Protein AF-A0AAW0B3H6-F1 (afdb_monomer_lite)

Radius of gyration: 50.28 Å; chains: 1; bounding box: 101×46×167 Å

Organism: NCBI:txid2862362

Structure (mmCIF, N/CA/C/O backbone):
data_AF-A0AAW0B3H6-F1
#
_entry.id   AF-A0AAW0B3H6-F1
#
loop_
_atom_site.group_PDB
_atom_site.id
_atom_site.type_symbol
_atom_site.label_atom_id
_atom_site.label_alt_id
_atom_site.label_comp_id
_atom_site.label_asym_id
_atom_site.label_entity_id
_atom_site.label_seq_id
_atom_site.pdbx_PDB_ins_code
_atom_site.Cartn_x
_atom_site.Cartn_y
_atom_site.Cartn_z
_atom_site.occupancy
_atom_site.B_iso_or_equiv
_atom_site.auth_seq_id
_atom_site.auth_comp_id
_atom_site.auth_asym_id
_atom_site.auth_atom_id
_atom_site.pdbx_PDB_model_num
ATOM 1 N N . MET A 1 1 ? -8.681 -7.042 46.559 1.00 36.81 1 MET A N 1
ATOM 2 C CA . MET A 1 1 ? -8.226 -6.632 45.213 1.00 36.81 1 MET A CA 1
ATOM 3 C C . MET A 1 1 ? -7.115 -7.574 44.759 1.00 36.81 1 MET A C 1
ATOM 5 O O . MET A 1 1 ? -5.975 -7.398 45.157 1.00 36.81 1 MET A O 1
ATOM 9 N N . ARG A 1 2 ? -7.450 -8.627 44.003 1.00 31.72 2 ARG A N 1
ATOM 10 C CA . ARG A 1 2 ? -6.480 -9.498 43.320 1.00 31.72 2 ARG A CA 1
ATOM 11 C C . ARG A 1 2 ? -6.499 -9.091 41.849 1.00 31.72 2 ARG A C 1
ATOM 13 O O . ARG A 1 2 ? -7.525 -9.264 41.198 1.00 31.72 2 ARG A O 1
ATOM 20 N N . ARG A 1 3 ? -5.408 -8.496 41.358 1.00 32.75 3 ARG A N 1
ATOM 21 C CA . ARG A 1 3 ? -5.220 -8.204 39.931 1.00 32.75 3 ARG A CA 1
ATOM 22 C C . ARG A 1 3 ? -5.191 -9.537 39.182 1.00 32.75 3 ARG A C 1
ATOM 24 O O . ARG A 1 3 ? -4.258 -10.316 39.344 1.00 32.75 3 ARG A O 1
ATOM 31 N N . SER A 1 4 ? -6.238 -9.809 38.409 1.00 34.94 4 SER A N 1
ATOM 32 C CA . SER A 1 4 ? -6.235 -10.874 37.410 1.00 34.94 4 SER A CA 1
ATOM 33 C C . SER A 1 4 ? -5.326 -10.413 36.273 1.00 34.94 4 SER A C 1
ATOM 35 O O . SER A 1 4 ? -5.720 -9.604 35.437 1.00 34.94 4 SER A O 1
ATOM 37 N N . GLY A 1 5 ? -4.070 -10.859 36.305 1.00 32.25 5 GLY A N 1
ATOM 38 C CA . GLY A 1 5 ? -3.163 -10.755 35.171 1.00 32.25 5 GLY A CA 1
ATOM 39 C C . GLY A 1 5 ? -3.686 -11.659 34.066 1.00 32.25 5 GLY A C 1
ATOM 40 O O . GLY A 1 5 ? -3.483 -12.872 34.100 1.00 32.25 5 GLY A O 1
ATOM 41 N N . ARG A 1 6 ? -4.416 -11.076 33.116 1.00 37.94 6 ARG A N 1
ATOM 42 C CA . ARG A 1 6 ? -4.846 -11.763 31.902 1.00 37.94 6 ARG A CA 1
ATOM 43 C C . ARG A 1 6 ? -3.604 -11.940 31.034 1.00 37.94 6 ARG A C 1
ATOM 45 O O . ARG A 1 6 ? -3.147 -11.004 30.389 1.00 37.94 6 ARG A O 1
ATOM 52 N N . VAL A 1 7 ? -3.027 -13.138 31.084 1.00 32.06 7 VAL A N 1
ATOM 53 C CA . VAL A 1 7 ? -1.962 -13.574 30.179 1.00 32.06 7 VAL A CA 1
ATOM 54 C C . VAL A 1 7 ? -2.561 -13.615 28.776 1.00 32.06 7 VAL A C 1
ATOM 56 O O . VAL A 1 7 ? -3.241 -14.571 28.404 1.00 32.06 7 VAL A O 1
ATOM 59 N N . VAL A 1 8 ? -2.350 -12.549 28.008 1.00 36.31 8 VAL A N 1
ATOM 60 C CA . VAL A 1 8 ? -2.500 -12.589 26.556 1.00 36.31 8 VAL A CA 1
ATOM 61 C C . VAL A 1 8 ? -1.395 -13.519 26.073 1.00 36.31 8 VAL A C 1
ATOM 63 O O . VAL A 1 8 ? -0.223 -13.153 26.065 1.00 36.31 8 VAL A O 1
ATOM 66 N N . ARG A 1 9 ? -1.752 -14.770 25.759 1.00 34.31 9 ARG A N 1
ATOM 67 C CA . ARG A 1 9 ? -0.880 -15.658 24.990 1.00 34.31 9 ARG A CA 1
ATOM 68 C C . ARG A 1 9 ? -0.669 -14.973 23.645 1.00 34.31 9 ARG A C 1
ATOM 70 O O . ARG A 1 9 ? -1.548 -15.040 22.790 1.00 34.31 9 ARG A O 1
ATOM 77 N N . SER A 1 10 ? 0.464 -14.294 23.483 1.00 36.00 10 SER A N 1
ATOM 78 C CA . SER A 1 10 ? 0.970 -13.965 22.162 1.00 36.00 10 SER A CA 1
ATOM 79 C C . SER A 1 10 ? 1.104 -15.293 21.427 1.00 36.00 10 SER A C 1
ATOM 81 O O . SER A 1 10 ? 1.875 -16.175 21.810 1.00 36.00 10 SER A O 1
ATOM 83 N N . LEU A 1 11 ? 0.258 -15.495 20.419 1.00 39.12 11 LEU A N 1
ATOM 84 C CA . LEU A 1 11 ? 0.523 -16.504 19.413 1.00 39.12 11 LEU A CA 1
ATOM 85 C C . LEU A 1 11 ? 1.876 -16.111 18.835 1.00 39.12 11 LEU A C 1
ATOM 87 O O . LEU A 1 11 ? 1.989 -15.071 18.192 1.00 39.12 11 LEU A O 1
ATOM 91 N N . ALA A 1 12 ? 2.909 -16.887 19.164 1.00 35.56 12 ALA A N 1
ATOM 92 C CA . ALA A 1 12 ? 4.205 -16.786 18.528 1.00 35.56 12 ALA A CA 1
ATOM 93 C C . ALA A 1 12 ? 3.962 -17.040 17.040 1.00 35.56 12 ALA A C 1
ATOM 95 O O . ALA A 1 12 ? 3.873 -18.182 16.589 1.00 35.56 12 ALA A O 1
ATOM 96 N N . VAL A 1 13 ? 3.745 -15.955 16.298 1.00 43.16 13 VAL A N 1
ATOM 97 C CA . VAL A 1 13 ? 3.779 -15.959 14.848 1.00 43.16 13 VAL A CA 1
ATOM 98 C C . VAL A 1 13 ? 5.153 -16.508 14.526 1.00 43.16 13 VAL A C 1
ATOM 100 O O . VAL A 1 13 ? 6.166 -15.925 14.905 1.00 43.16 13 VAL A O 1
ATOM 103 N N . ASN A 1 14 ? 5.165 -17.696 13.928 1.00 34.62 14 ASN A N 1
ATOM 104 C CA . ASN A 1 14 ? 6.360 -18.356 13.439 1.00 34.62 14 ASN A CA 1
ATOM 105 C C . ASN A 1 14 ? 6.902 -17.461 12.317 1.00 34.62 14 ASN A C 1
ATOM 107 O O . ASN A 1 14 ? 6.580 -17.642 11.141 1.00 34.62 14 ASN A O 1
ATOM 111 N N . THR A 1 15 ? 7.635 -16.415 12.695 1.00 41.50 15 THR A N 1
ATOM 112 C CA . THR A 1 15 ? 8.354 -15.547 11.780 1.00 41.50 15 THR A CA 1
ATOM 113 C C . THR A 1 15 ? 9.376 -16.451 11.120 1.00 41.50 15 THR A C 1
ATOM 115 O O . THR A 1 15 ? 10.374 -16.858 11.716 1.00 41.50 15 THR A O 1
ATOM 118 N N . ARG A 1 16 ? 9.069 -16.881 9.890 1.00 38.47 16 ARG A N 1
ATOM 119 C CA . ARG A 1 16 ? 10.053 -17.524 9.024 1.00 38.47 16 ARG A CA 1
ATOM 120 C C . ARG A 1 16 ? 11.276 -16.623 9.066 1.00 38.47 16 ARG A C 1
ATOM 122 O O . ARG A 1 16 ? 11.181 -15.467 8.665 1.00 38.47 16 ARG A O 1
ATOM 129 N N . SER A 1 17 ? 12.368 -17.152 9.618 1.00 37.19 17 SER A N 1
ATOM 130 C CA . SER A 1 17 ? 13.649 -16.462 9.704 1.00 37.19 17 SER A CA 1
ATOM 131 C C . SER A 1 17 ? 13.896 -15.751 8.372 1.00 37.19 17 SER A C 1
ATOM 133 O O . SER A 1 17 ? 13.775 -16.416 7.332 1.00 37.19 17 SER A O 1
ATOM 135 N N . PRO A 1 18 ? 14.159 -14.428 8.376 1.00 43.84 18 PRO A N 1
ATOM 136 C CA . PRO A 1 18 ? 14.470 -13.713 7.150 1.00 43.84 18 PRO A CA 1
ATOM 137 C C . PRO A 1 18 ? 15.583 -14.498 6.470 1.00 43.84 18 PRO A C 1
ATOM 139 O O . PRO A 1 18 ? 16.585 -14.823 7.116 1.00 43.84 18 PRO A O 1
ATOM 142 N N . ARG A 1 19 ? 15.355 -14.907 5.212 1.00 50.31 19 ARG A N 1
ATOM 143 C CA . ARG A 1 19 ? 16.351 -15.639 4.421 1.00 50.31 19 ARG A CA 1
ATOM 144 C C . ARG A 1 19 ? 17.661 -14.887 4.599 1.00 50.31 19 ARG A C 1
ATOM 146 O O . ARG A 1 19 ? 17.744 -13.740 4.178 1.00 50.31 19 ARG A O 1
ATOM 153 N N . ARG A 1 20 ? 18.637 -15.498 5.286 1.00 42.44 20 ARG A N 1
ATOM 154 C CA . ARG A 1 20 ? 19.961 -14.904 5.484 1.00 42.44 20 ARG A CA 1
ATOM 155 C C . ARG A 1 20 ? 20.485 -14.552 4.101 1.00 42.44 20 ARG A C 1
ATOM 157 O O . ARG A 1 20 ? 20.841 -15.447 3.337 1.00 42.44 20 ARG A O 1
ATOM 164 N N . PHE A 1 21 ? 20.457 -13.264 3.776 1.00 51.19 21 PHE A N 1
ATOM 165 C CA . PHE A 1 21 ? 20.995 -12.760 2.532 1.00 51.19 21 PHE A CA 1
ATOM 166 C C . PHE A 1 21 ? 22.486 -13.081 2.552 1.00 51.19 21 PHE A C 1
ATOM 168 O O . PHE A 1 21 ? 23.209 -12.701 3.475 1.00 51.19 21 PHE A O 1
ATOM 175 N N . SER A 1 22 ? 22.918 -13.891 1.588 1.00 52.75 22 SER A N 1
ATOM 176 C CA . SER A 1 22 ? 24.325 -14.207 1.391 1.00 52.75 22 SER A CA 1
ATOM 177 C C . SER A 1 22 ? 25.089 -12.894 1.280 1.00 52.75 22 SER A C 1
ATOM 179 O O . SER A 1 22 ? 24.729 -12.053 0.454 1.00 52.75 22 SER A O 1
ATOM 181 N N . ALA A 1 23 ? 26.104 -12.717 2.129 1.00 54.03 23 ALA A N 1
ATOM 182 C CA . ALA A 1 23 ? 26.984 -11.559 2.094 1.00 54.03 23 ALA A CA 1
ATOM 183 C C . ALA A 1 23 ? 27.427 -11.266 0.651 1.00 54.03 23 ALA A C 1
ATOM 185 O O . ALA A 1 23 ? 27.694 -12.203 -0.106 1.00 54.03 23 ALA A O 1
ATOM 186 N N . LEU A 1 24 ? 27.480 -9.976 0.297 1.00 53.44 24 LEU A N 1
ATOM 187 C CA . LEU A 1 24 ? 27.942 -9.484 -1.003 1.00 53.44 24 LEU A CA 1
ATOM 188 C C . LEU A 1 24 ? 29.165 -10.295 -1.473 1.00 53.44 24 LEU A C 1
ATOM 190 O O . LEU A 1 24 ? 30.145 -10.383 -0.720 1.00 53.44 24 LEU A O 1
ATOM 194 N N . PRO A 1 25 ? 29.130 -10.908 -2.671 1.00 53.19 25 PRO A N 1
ATOM 195 C CA . PRO A 1 25 ? 30.280 -11.630 -3.185 1.00 53.19 25 PRO A CA 1
ATOM 196 C C . PRO A 1 25 ? 31.469 -10.668 -3.257 1.00 53.19 25 PRO A C 1
ATOM 198 O O . PRO A 1 25 ? 31.403 -9.612 -3.885 1.00 53.19 25 PRO A O 1
ATOM 201 N N . LYS A 1 26 ? 32.557 -11.009 -2.558 1.00 50.78 26 LYS A N 1
ATOM 202 C CA . LYS A 1 26 ? 33.819 -10.270 -2.640 1.00 50.78 26 LYS A CA 1
ATOM 203 C C . LYS A 1 26 ? 34.394 -10.495 -4.042 1.00 50.78 26 LYS A C 1
ATOM 205 O O . LYS A 1 26 ? 34.956 -11.558 -4.290 1.00 50.78 26 LYS A O 1
ATOM 210 N N . LEU A 1 27 ? 34.235 -9.520 -4.941 1.00 45.56 27 LEU A N 1
ATOM 211 C CA . LEU A 1 27 ? 34.819 -9.561 -6.286 1.00 45.56 27 LEU A CA 1
ATOM 212 C C . LEU A 1 27 ? 36.355 -9.660 -6.197 1.00 45.56 27 LEU A C 1
ATOM 214 O O . LEU A 1 27 ? 37.002 -8.824 -5.562 1.00 45.56 27 LEU A O 1
ATOM 218 N N . LYS A 1 28 ? 36.944 -10.667 -6.849 1.00 48.38 28 LYS A N 1
ATOM 219 C CA . LYS A 1 28 ? 38.391 -10.784 -7.104 1.00 48.38 28 LYS A CA 1
ATOM 220 C C . LYS A 1 28 ? 38.556 -11.069 -8.610 1.00 48.38 28 LYS A C 1
ATOM 222 O O . LYS A 1 28 ? 38.213 -12.180 -9.004 1.00 48.38 28 LYS A O 1
ATOM 227 N N . PRO A 1 29 ? 39.025 -10.123 -9.451 1.00 48.12 29 PRO A N 1
ATOM 228 C CA . PRO A 1 29 ? 38.819 -10.250 -10.896 1.00 48.12 29 PRO A CA 1
ATOM 229 C C . PRO A 1 29 ? 40.067 -10.629 -11.713 1.00 48.12 29 PRO A C 1
ATOM 231 O O . PRO A 1 29 ? 41.204 -10.318 -11.352 1.00 48.12 29 PRO A O 1
ATOM 234 N N . ALA A 1 30 ? 39.789 -11.225 -12.878 1.00 43.09 30 ALA A N 1
ATOM 235 C CA . ALA A 1 30 ? 40.532 -11.071 -14.131 1.00 43.09 30 ALA A CA 1
ATOM 236 C C . ALA A 1 30 ? 39.708 -10.147 -15.072 1.00 43.09 30 ALA A C 1
ATOM 238 O O . ALA A 1 30 ? 38.478 -10.166 -14.999 1.00 43.09 30 ALA A O 1
ATOM 239 N N . PRO A 1 31 ? 40.327 -9.351 -15.966 1.00 59.72 31 PRO A N 1
ATOM 240 C CA . PRO A 1 31 ? 39.701 -8.156 -16.561 1.00 59.72 31 PRO A CA 1
ATOM 241 C C . PRO A 1 31 ? 38.525 -8.402 -17.529 1.00 59.72 31 PRO A C 1
ATOM 243 O O . PRO A 1 31 ? 37.684 -7.523 -17.688 1.00 59.72 31 PRO A O 1
ATOM 246 N N . ALA A 1 32 ? 38.416 -9.577 -18.161 1.00 63.66 32 ALA A N 1
ATOM 247 C CA . ALA A 1 32 ? 37.300 -9.893 -19.066 1.00 63.66 32 ALA A CA 1
ATOM 248 C C . ALA A 1 32 ? 36.016 -10.335 -18.331 1.00 63.66 32 ALA A C 1
ATOM 250 O O . ALA A 1 32 ? 34.929 -10.294 -18.904 1.00 63.66 32 ALA A O 1
ATOM 251 N N . ASN A 1 33 ? 36.117 -10.709 -17.051 1.00 81.69 33 ASN A N 1
ATOM 252 C CA . ASN A 1 33 ? 34.987 -11.244 -16.289 1.00 81.69 33 ASN A CA 1
ATOM 253 C C . ASN A 1 33 ? 34.171 -10.162 -15.566 1.00 81.69 33 ASN A C 1
ATOM 255 O O . ASN A 1 33 ? 33.050 -10.437 -15.155 1.00 81.69 33 ASN A O 1
ATOM 259 N N . GLU A 1 34 ? 34.665 -8.921 -15.453 1.00 91.69 34 GLU A N 1
ATOM 260 C CA . GLU A 1 34 ? 34.003 -7.895 -14.629 1.00 91.69 34 GLU A CA 1
ATOM 261 C C . GLU A 1 34 ? 32.610 -7.493 -15.169 1.00 91.69 34 GLU A C 1
ATOM 263 O O . GLU A 1 34 ? 31.682 -7.282 -14.391 1.00 91.69 34 GLU A O 1
ATOM 268 N N . THR A 1 35 ? 32.420 -7.424 -16.498 1.00 93.56 35 THR A N 1
ATOM 269 C CA . THR A 1 35 ? 31.100 -7.111 -17.096 1.00 93.56 35 THR A CA 1
ATOM 270 C C . THR A 1 35 ? 30.109 -8.267 -16.938 1.00 93.56 35 THR A C 1
ATOM 272 O O . THR A 1 35 ? 28.936 -8.023 -16.672 1.00 93.56 35 THR A O 1
ATOM 275 N N . LEU A 1 36 ? 30.576 -9.515 -17.063 1.00 94.31 36 LEU A N 1
ATOM 276 C CA . LEU A 1 36 ? 29.750 -10.708 -16.850 1.00 94.31 36 LEU A CA 1
ATOM 277 C C . LEU A 1 36 ? 29.338 -10.848 -15.378 1.00 94.31 36 LEU A C 1
ATOM 279 O O . LEU A 1 36 ? 28.171 -11.093 -15.096 1.00 94.31 36 LEU A O 1
ATOM 283 N N . GLU A 1 37 ? 30.258 -10.610 -14.440 1.00 94.44 37 GLU A N 1
ATOM 284 C CA . GLU A 1 37 ? 29.955 -10.605 -13.003 1.00 94.44 37 GLU A CA 1
ATOM 285 C C . GLU A 1 37 ? 28.920 -9.527 -12.645 1.00 94.44 37 GLU A C 1
ATOM 287 O O . GLU A 1 37 ? 27.987 -9.788 -11.882 1.00 94.44 37 GLU A O 1
ATOM 292 N N . LEU A 1 38 ? 29.042 -8.326 -13.226 1.00 96.12 38 LEU A N 1
ATOM 293 C CA . LEU A 1 38 ? 28.061 -7.254 -13.042 1.00 96.12 38 LEU A CA 1
ATOM 294 C C . LEU A 1 38 ? 26.694 -7.615 -13.646 1.00 96.12 38 LEU A C 1
ATOM 296 O O . LEU A 1 38 ? 25.660 -7.338 -13.032 1.00 96.12 38 LEU A O 1
ATOM 300 N N . LEU A 1 39 ? 26.680 -8.238 -14.827 1.00 96.31 39 LEU A N 1
ATOM 301 C CA . LEU A 1 39 ? 25.461 -8.712 -15.481 1.00 96.31 39 LEU A CA 1
ATOM 302 C C . LEU A 1 39 ? 24.734 -9.748 -14.621 1.00 96.31 39 LEU A C 1
ATOM 304 O O . LEU A 1 39 ? 23.549 -9.575 -14.342 1.00 96.31 39 LEU A O 1
ATOM 308 N N . ASP A 1 40 ? 25.445 -10.770 -14.146 1.00 95.88 40 ASP A N 1
ATOM 309 C CA . ASP A 1 40 ? 24.888 -11.820 -13.288 1.00 95.88 40 ASP A CA 1
ATOM 310 C C . ASP A 1 40 ? 24.362 -11.226 -11.964 1.00 95.88 40 ASP A C 1
ATOM 312 O O . ASP A 1 40 ? 23.267 -11.565 -11.502 1.00 95.88 40 ASP A O 1
ATOM 316 N N . ALA A 1 41 ? 25.089 -10.270 -11.372 1.00 96.50 41 ALA A N 1
ATOM 317 C CA . ALA A 1 41 ? 24.655 -9.577 -10.158 1.00 96.50 41 ALA A CA 1
ATOM 318 C C . ALA A 1 41 ? 23.388 -8.727 -10.366 1.00 96.50 41 ALA A C 1
ATOM 320 O O . ALA A 1 41 ? 22.551 -8.651 -9.456 1.00 96.50 41 ALA A O 1
ATOM 321 N N . THR A 1 42 ? 23.249 -8.120 -11.550 1.00 97.25 42 THR A N 1
ATOM 322 C CA . THR A 1 42 ? 22.089 -7.313 -11.965 1.00 97.25 42 THR A CA 1
ATOM 323 C C . THR A 1 42 ? 20.889 -8.209 -12.260 1.00 97.25 42 THR A C 1
ATOM 325 O O . THR A 1 42 ? 19.807 -7.973 -11.724 1.00 97.25 42 THR A O 1
ATOM 328 N N . ALA A 1 43 ? 21.084 -9.301 -13.002 1.00 96.75 43 ALA A N 1
ATOM 329 C CA . ALA A 1 43 ? 20.061 -10.313 -13.262 1.00 96.75 43 ALA A CA 1
ATOM 330 C C . ALA A 1 43 ? 19.519 -10.931 -11.960 1.00 96.75 43 ALA A C 1
ATOM 332 O O . ALA A 1 43 ? 18.329 -11.203 -11.845 1.00 96.75 43 ALA A O 1
ATOM 333 N N . ALA A 1 44 ? 20.358 -11.078 -10.929 1.00 96.69 44 ALA A N 1
ATOM 334 C CA . ALA A 1 44 ? 19.920 -11.527 -9.606 1.00 96.69 44 ALA A CA 1
ATOM 335 C C . ALA A 1 44 ? 19.152 -10.461 -8.789 1.00 96.69 44 ALA A C 1
ATOM 337 O O . ALA A 1 44 ? 18.466 -10.816 -7.824 1.00 96.69 44 ALA A O 1
ATOM 338 N N . LEU A 1 45 ? 19.294 -9.169 -9.112 1.00 97.19 45 LEU A N 1
ATOM 339 C CA . LEU A 1 45 ? 18.588 -8.058 -8.454 1.00 97.19 45 LEU A CA 1
ATOM 340 C C . LEU A 1 45 ? 17.210 -7.803 -9.084 1.00 97.19 45 LEU A C 1
ATOM 342 O O . LEU A 1 45 ? 16.245 -7.572 -8.355 1.00 97.19 45 LEU A O 1
ATOM 346 N N . VAL A 1 46 ? 17.118 -7.875 -10.414 1.00 97.19 46 VAL A N 1
ATOM 347 C CA . VAL A 1 46 ? 15.923 -7.523 -11.203 1.00 97.19 46 VAL A CA 1
ATOM 348 C C . VAL A 1 46 ? 14.629 -8.186 -10.691 1.00 97.19 46 VAL A C 1
ATOM 350 O O . VAL A 1 46 ? 13.674 -7.455 -10.424 1.00 97.19 46 VAL A O 1
ATOM 353 N N . PRO A 1 47 ? 14.574 -9.507 -10.416 1.00 97.19 47 PRO A N 1
ATOM 354 C CA . PRO A 1 47 ? 13.369 -10.148 -9.882 1.00 97.19 47 PRO A CA 1
ATOM 355 C C . PRO A 1 47 ? 12.921 -9.633 -8.515 1.00 97.19 47 PRO A C 1
ATOM 357 O O . PRO A 1 47 ? 11.749 -9.743 -8.175 1.00 97.19 47 PRO A O 1
ATOM 360 N N . GLN A 1 48 ? 13.840 -9.089 -7.713 1.00 95.81 48 GLN A N 1
ATOM 361 C CA . GLN A 1 48 ? 13.539 -8.587 -6.370 1.00 95.81 48 GLN A CA 1
ATOM 362 C C . GLN A 1 48 ? 13.004 -7.152 -6.425 1.00 95.81 48 GLN A C 1
ATOM 364 O O . GLN A 1 48 ? 12.062 -6.818 -5.706 1.00 95.81 48 GLN A O 1
ATOM 369 N N . ALA A 1 49 ? 13.588 -6.320 -7.292 1.00 96.44 49 ALA A N 1
ATOM 370 C CA . ALA A 1 49 ? 13.221 -4.914 -7.444 1.00 96.44 49 ALA A CA 1
ATOM 371 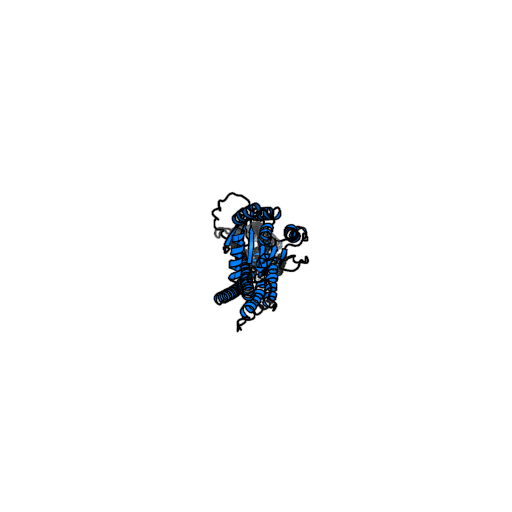C C . ALA A 1 49 ? 11.975 -4.701 -8.324 1.00 96.44 49 ALA A C 1
ATOM 373 O O . ALA A 1 49 ? 11.202 -3.779 -8.068 1.00 96.44 49 ALA A O 1
ATOM 374 N N . LEU A 1 50 ? 11.755 -5.555 -9.332 1.00 96.44 50 LEU A N 1
ATOM 375 C CA . LEU A 1 50 ? 10.629 -5.461 -10.275 1.00 96.44 50 LEU A CA 1
ATOM 376 C C . LEU A 1 50 ? 9.489 -6.448 -9.974 1.00 96.44 50 LEU A C 1
ATOM 378 O O . LEU A 1 50 ? 8.607 -6.640 -10.806 1.00 96.44 50 LEU A O 1
ATOM 382 N N . ALA A 1 51 ? 9.466 -7.072 -8.790 1.00 94.31 51 ALA A N 1
ATOM 383 C CA . ALA A 1 51 ? 8.431 -8.045 -8.417 1.00 94.31 51 ALA A CA 1
ATOM 384 C C . ALA A 1 51 ? 6.994 -7.488 -8.506 1.00 94.31 51 ALA A C 1
ATOM 386 O O . ALA A 1 51 ? 6.049 -8.241 -8.726 1.00 94.31 51 ALA A O 1
ATOM 387 N N . SER A 1 52 ? 6.828 -6.174 -8.334 1.00 91.12 52 SER A N 1
ATOM 388 C CA . SER A 1 52 ? 5.550 -5.463 -8.447 1.00 91.12 52 SER A CA 1
ATOM 389 C C . SER A 1 52 ? 5.107 -5.203 -9.891 1.00 91.12 52 SER A C 1
ATOM 391 O O . SER A 1 52 ? 3.937 -4.891 -10.099 1.00 91.12 52 SER A O 1
ATOM 393 N N . ASN A 1 53 ? 5.999 -5.328 -10.882 1.00 94.06 53 ASN A N 1
ATOM 394 C CA . ASN A 1 53 ? 5.739 -4.984 -12.280 1.00 94.06 53 ASN A CA 1
ATOM 395 C C . ASN A 1 53 ? 6.103 -6.155 -13.223 1.00 94.06 53 ASN A C 1
ATOM 397 O O . ASN A 1 53 ? 7.184 -6.162 -13.823 1.00 94.06 53 ASN A O 1
ATOM 401 N N . PRO A 1 54 ? 5.213 -7.161 -13.368 1.00 93.75 54 PRO A N 1
ATOM 402 C CA . PRO A 1 54 ? 5.486 -8.358 -14.161 1.00 93.75 54 PRO A CA 1
ATOM 403 C C . PRO A 1 54 ? 5.896 -8.109 -15.627 1.00 93.75 54 PRO A C 1
ATOM 405 O O . PRO A 1 54 ? 6.825 -8.791 -16.060 1.00 93.75 54 PRO A O 1
ATOM 408 N N . PRO A 1 55 ? 5.308 -7.165 -16.398 1.00 93.12 55 PRO A N 1
ATOM 409 C CA . PRO A 1 55 ? 5.728 -6.953 -17.786 1.00 93.12 55 PRO A CA 1
ATOM 410 C C . PRO A 1 55 ? 7.128 -6.336 -17.898 1.00 93.12 55 PRO A C 1
ATOM 412 O O . PRO A 1 55 ? 7.885 -6.687 -18.800 1.00 93.12 55 PRO A O 1
ATOM 415 N N . GLN A 1 56 ? 7.519 -5.451 -16.973 1.00 92.38 56 GLN A N 1
ATOM 416 C CA . GLN A 1 56 ? 8.899 -4.954 -16.944 1.00 92.38 56 GLN A CA 1
ATOM 417 C C . GLN A 1 56 ? 9.879 -6.051 -16.525 1.00 92.38 56 GLN A C 1
ATOM 419 O O . GLN A 1 56 ? 10.982 -6.128 -17.064 1.00 92.38 56 GLN A O 1
ATOM 424 N N . LEU A 1 57 ? 9.481 -6.912 -15.586 1.00 95.50 57 LEU A N 1
ATOM 425 C CA . LEU A 1 57 ? 10.295 -8.042 -15.155 1.00 95.50 57 LEU A CA 1
ATOM 426 C C . LEU A 1 57 ? 10.567 -9.022 -16.305 1.00 95.50 57 LEU A C 1
ATOM 428 O O . LEU A 1 57 ? 11.718 -9.416 -16.485 1.00 95.50 57 LEU A O 1
ATOM 432 N N . SER A 1 58 ? 9.551 -9.406 -17.085 1.00 94.94 58 SER A N 1
ATOM 433 C CA . SER A 1 58 ? 9.751 -10.294 -18.239 1.00 94.94 58 SER A CA 1
ATOM 434 C C . SER A 1 58 ? 10.672 -9.655 -19.275 1.00 94.94 58 SER A C 1
ATOM 436 O O . SER A 1 58 ? 11.668 -10.264 -19.649 1.00 94.94 58 SER A O 1
ATOM 438 N N . LEU A 1 59 ? 10.424 -8.388 -19.628 1.00 93.00 59 LEU A N 1
ATOM 439 C CA . LEU A 1 59 ? 11.248 -7.650 -20.585 1.00 93.00 59 LEU A CA 1
ATOM 440 C C . LEU A 1 59 ? 12.724 -7.610 -20.170 1.00 93.00 59 LEU A C 1
ATOM 442 O O . LEU A 1 59 ? 13.602 -7.927 -20.969 1.00 93.00 59 LEU A O 1
ATOM 446 N N . TRP A 1 60 ? 13.022 -7.243 -18.921 1.00 95.25 60 TRP A N 1
ATOM 447 C CA . TRP A 1 60 ? 14.413 -7.148 -18.473 1.00 95.25 60 TRP A CA 1
ATOM 448 C C . TRP A 1 60 ? 15.075 -8.513 -18.295 1.00 95.25 60 TRP A C 1
ATOM 450 O O . TRP A 1 60 ? 16.276 -8.624 -18.535 1.00 95.25 60 TRP A O 1
ATOM 460 N N . ASN A 1 61 ? 14.329 -9.558 -17.932 1.00 96.12 61 ASN A N 1
ATOM 461 C CA . ASN A 1 61 ? 14.870 -10.917 -17.910 1.00 96.12 61 ASN A CA 1
ATOM 462 C C . ASN A 1 61 ? 15.274 -11.377 -19.315 1.00 96.12 61 ASN A C 1
ATOM 464 O O . ASN A 1 61 ? 16.384 -11.885 -19.490 1.00 96.12 61 ASN A O 1
ATOM 468 N N . ASP A 1 62 ? 14.425 -11.140 -20.314 1.00 94.19 62 ASP A N 1
ATOM 469 C CA . ASP A 1 62 ? 14.697 -11.518 -21.701 1.00 94.19 62 ASP A CA 1
ATOM 470 C C . ASP A 1 62 ? 15.905 -10.745 -22.240 1.00 94.19 62 ASP A C 1
ATOM 472 O O . ASP A 1 62 ? 16.859 -11.354 -22.730 1.00 94.19 62 ASP A O 1
ATOM 476 N N . VAL A 1 63 ? 15.937 -9.422 -22.034 1.00 93.75 63 VAL A N 1
ATOM 477 C CA . VAL A 1 63 ? 17.071 -8.571 -22.425 1.00 93.75 63 VAL A CA 1
ATOM 478 C C . VAL A 1 63 ? 18.363 -9.050 -21.763 1.00 93.75 63 VAL A C 1
ATOM 480 O O . VAL A 1 63 ? 19.325 -9.349 -22.464 1.00 93.75 63 VAL A O 1
ATOM 483 N N . LEU A 1 64 ? 18.414 -9.180 -20.435 1.00 95.75 64 LEU A N 1
ATOM 484 C CA . LEU A 1 64 ? 19.652 -9.558 -19.742 1.00 95.75 64 LEU A CA 1
ATOM 485 C C . LEU A 1 64 ? 20.098 -10.991 -20.076 1.00 95.75 64 LEU A C 1
ATOM 487 O O . LEU A 1 64 ? 21.301 -11.250 -20.153 1.00 95.75 64 LEU A O 1
ATOM 491 N N . SER A 1 65 ? 19.164 -11.912 -20.328 1.00 95.94 65 SER A N 1
ATOM 492 C CA . SER A 1 65 ? 19.492 -13.273 -20.768 1.00 95.94 65 SER A CA 1
ATOM 493 C C . SER A 1 65 ? 20.115 -13.291 -22.169 1.00 95.94 65 SER A C 1
ATOM 495 O O . SER A 1 65 ? 21.133 -13.959 -22.378 1.00 95.94 65 SER A O 1
ATOM 497 N N . ALA A 1 66 ? 19.583 -12.488 -23.097 1.00 94.06 66 ALA A N 1
ATOM 498 C CA . ALA A 1 66 ? 20.129 -12.326 -24.439 1.00 94.06 66 ALA A CA 1
ATOM 499 C C . ALA A 1 66 ? 21.530 -11.701 -24.400 1.00 94.06 66 ALA A C 1
ATOM 501 O O . ALA A 1 66 ? 22.429 -12.141 -25.113 1.00 94.06 66 ALA A O 1
ATOM 502 N N . VAL A 1 67 ? 21.753 -10.725 -23.517 1.00 95.12 67 VAL A N 1
A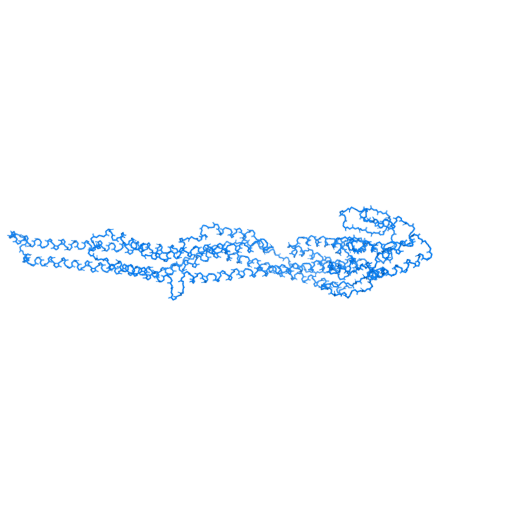TOM 503 C CA . VAL A 1 67 ? 23.075 -10.113 -23.296 1.00 95.12 67 VAL A CA 1
ATOM 504 C C . VAL A 1 67 ? 24.072 -11.113 -22.738 1.00 95.12 67 VAL A C 1
ATOM 506 O O . VAL A 1 67 ? 25.224 -11.144 -23.166 1.00 95.12 67 VAL A O 1
ATOM 509 N N . ASN A 1 68 ? 23.640 -11.955 -21.802 1.00 95.75 68 ASN A N 1
ATOM 510 C CA . ASN A 1 68 ? 24.497 -12.983 -21.225 1.00 95.75 68 ASN A CA 1
ATOM 511 C C . ASN A 1 68 ? 24.904 -14.016 -22.283 1.00 95.75 68 ASN A C 1
ATOM 513 O O . ASN A 1 68 ? 26.072 -14.392 -22.367 1.00 95.75 68 ASN A O 1
ATOM 517 N N . SER A 1 69 ? 23.956 -14.435 -23.126 1.00 95.44 69 SER A N 1
ATOM 518 C CA . SER A 1 69 ? 24.231 -15.290 -24.284 1.00 95.44 69 SER A CA 1
ATOM 519 C C . SER A 1 69 ? 25.223 -14.629 -25.249 1.00 95.44 69 SER A C 1
ATOM 521 O O . SER A 1 69 ? 26.210 -15.257 -25.635 1.00 95.44 69 SER A O 1
ATOM 523 N N . ASP A 1 70 ? 25.020 -13.347 -25.566 1.00 93.50 70 ASP A N 1
ATOM 524 C CA . ASP A 1 70 ? 25.867 -12.587 -26.490 1.00 93.50 70 ASP A CA 1
ATOM 525 C C . ASP A 1 70 ? 27.307 -12.441 -25.974 1.00 93.50 70 ASP A C 1
ATOM 527 O O . ASP A 1 70 ? 28.262 -12.730 -26.698 1.00 93.50 70 ASP A O 1
ATOM 531 N N . LEU A 1 71 ? 27.484 -12.070 -24.702 1.00 93.50 71 LEU A N 1
ATOM 532 C CA . LEU A 1 71 ? 28.807 -11.928 -24.086 1.00 93.50 71 LEU A CA 1
ATOM 533 C C . LEU A 1 71 ? 29.550 -13.263 -23.939 1.00 93.50 71 LEU A C 1
ATOM 535 O O . LEU A 1 71 ? 30.778 -13.276 -23.983 1.00 93.50 71 LEU A O 1
ATOM 539 N N . ARG A 1 72 ? 28.832 -14.381 -23.774 1.00 94.69 72 ARG A N 1
ATOM 540 C CA . ARG A 1 72 ? 29.428 -15.727 -23.698 1.00 94.69 72 ARG A CA 1
ATOM 541 C C . ARG A 1 72 ? 29.710 -16.338 -25.071 1.00 94.69 72 ARG A C 1
ATOM 543 O O . ARG A 1 72 ? 30.407 -17.349 -25.150 1.00 94.69 72 ARG A O 1
ATOM 550 N N . SER A 1 73 ? 29.175 -15.760 -26.145 1.00 93.75 73 SER A N 1
ATOM 551 C CA . SER A 1 73 ? 29.372 -16.274 -27.498 1.00 93.75 73 SER A CA 1
ATOM 552 C C . SER A 1 73 ? 30.810 -16.041 -27.985 1.00 93.75 73 SER A C 1
ATOM 554 O O . SER A 1 73 ? 31.307 -14.914 -28.018 1.00 93.75 73 SER A O 1
ATOM 556 N N . TYR A 1 74 ? 31.481 -17.117 -28.411 1.00 91.25 74 TYR A N 1
ATOM 557 C CA . TYR A 1 74 ? 32.822 -17.039 -29.009 1.00 91.25 74 TYR A CA 1
ATOM 558 C C . TYR A 1 74 ? 32.802 -16.518 -30.451 1.00 91.25 74 TYR A C 1
ATOM 560 O O . TYR A 1 74 ? 33.807 -16.005 -30.941 1.00 91.25 74 TYR A O 1
ATOM 568 N N . HIS A 1 75 ? 31.670 -16.654 -31.144 1.00 91.00 75 HIS A N 1
ATOM 569 C CA . HIS A 1 75 ? 31.542 -16.228 -32.532 1.00 91.00 75 HIS A CA 1
ATOM 570 C C . HIS A 1 75 ? 31.296 -14.723 -32.605 1.00 91.00 75 HIS A C 1
ATOM 572 O O . HIS A 1 75 ? 30.399 -14.247 -31.909 1.00 91.00 75 HIS A O 1
ATOM 578 N N . PRO A 1 76 ? 32.040 -13.965 -33.433 1.00 87.62 76 PRO A N 1
ATOM 579 C CA . PRO A 1 76 ? 31.720 -12.569 -33.700 1.00 87.62 76 PRO A CA 1
ATOM 580 C C . PRO A 1 76 ? 30.356 -12.481 -34.398 1.00 87.62 76 PRO A C 1
ATOM 582 O O . PRO A 1 76 ? 30.047 -13.276 -35.280 1.00 87.62 76 PRO A O 1
ATOM 585 N N . ARG A 1 77 ? 29.538 -11.512 -33.985 1.00 93.31 77 ARG A N 1
ATOM 586 C CA . ARG A 1 77 ? 28.215 -11.221 -34.551 1.00 93.31 77 ARG A CA 1
ATOM 587 C C . ARG A 1 77 ? 28.277 -9.854 -35.222 1.00 93.31 77 ARG A C 1
ATOM 589 O O . ARG A 1 77 ? 29.039 -9.013 -34.740 1.00 93.31 77 ARG A O 1
ATOM 596 N N . PRO A 1 78 ? 27.476 -9.600 -36.262 1.00 94.94 78 PRO A N 1
ATOM 597 C CA . PRO A 1 78 ? 27.380 -8.264 -36.823 1.00 94.94 78 PRO A CA 1
ATOM 598 C C . PRO A 1 78 ? 26.863 -7.258 -35.782 1.00 94.94 78 PRO A C 1
ATOM 600 O O . PRO A 1 78 ? 26.104 -7.599 -34.864 1.00 94.94 78 PRO A O 1
ATOM 603 N N . ALA A 1 79 ? 27.296 -6.007 -35.914 1.00 95.50 79 ALA A N 1
ATOM 604 C CA . ALA A 1 79 ? 26.738 -4.891 -35.170 1.00 95.50 79 ALA A CA 1
ATOM 605 C C . ALA A 1 79 ? 25.261 -4.714 -35.554 1.00 95.50 79 ALA A C 1
ATOM 607 O O . ALA A 1 79 ? 24.905 -4.803 -36.728 1.00 95.50 79 ALA A O 1
ATOM 608 N N . ARG A 1 80 ? 24.399 -4.479 -34.565 1.00 96.62 80 ARG A N 1
ATOM 609 C CA . ARG A 1 80 ? 22.947 -4.358 -34.738 1.00 96.62 80 ARG A CA 1
ATOM 610 C C . ARG A 1 80 ? 22.543 -2.892 -34.792 1.00 96.62 80 ARG A C 1
ATOM 612 O O . ARG A 1 80 ? 22.552 -2.205 -33.764 1.00 96.62 80 ARG A O 1
ATOM 619 N N . LEU A 1 81 ? 22.165 -2.432 -35.978 1.00 97.00 81 LEU A N 1
ATOM 620 C CA . LEU A 1 81 ? 21.506 -1.149 -36.191 1.00 97.00 81 LEU A CA 1
ATOM 621 C C . LEU A 1 81 ? 19.996 -1.364 -36.095 1.00 97.00 81 LEU A C 1
ATOM 623 O O . LEU A 1 81 ? 19.392 -1.871 -37.036 1.00 97.00 81 LEU A O 1
ATOM 627 N N . VAL A 1 82 ? 19.388 -1.005 -34.966 1.00 97.62 82 VAL A N 1
ATOM 628 C CA . VAL A 1 82 ? 17.935 -1.157 -34.800 1.00 97.62 82 VAL A CA 1
ATOM 629 C C . VAL A 1 82 ? 17.260 0.140 -35.204 1.00 97.62 82 VAL A C 1
ATOM 631 O O . VAL A 1 82 ? 17.530 1.179 -34.606 1.00 97.62 82 VAL A O 1
ATOM 634 N N . VAL A 1 83 ? 16.371 0.069 -36.188 1.00 97.75 83 VAL A N 1
ATOM 635 C CA . VAL A 1 83 ? 15.550 1.180 -36.658 1.00 97.75 83 VAL A CA 1
ATOM 636 C C . VAL A 1 83 ? 14.123 0.965 -36.170 1.00 97.75 83 VAL A C 1
ATOM 638 O O . VAL A 1 83 ? 13.395 0.105 -36.664 1.00 97.75 83 VAL A O 1
ATOM 641 N N . TYR A 1 84 ? 13.745 1.751 -35.169 1.00 97.44 84 TYR A N 1
ATOM 642 C CA . TYR A 1 84 ? 12.416 1.762 -34.578 1.00 97.44 84 TYR A CA 1
ATOM 643 C C . TYR A 1 84 ? 11.587 2.908 -35.149 1.00 97.44 84 TYR A C 1
ATOM 645 O O . TYR A 1 84 ? 12.040 4.054 -35.173 1.00 97.44 84 TYR A O 1
ATOM 653 N N . GLY A 1 85 ? 10.349 2.623 -35.529 1.00 96.19 85 GLY A N 1
ATOM 654 C CA . GLY A 1 85 ? 9.366 3.647 -35.852 1.00 96.19 85 GLY A CA 1
ATOM 655 C C . GLY A 1 85 ? 8.038 3.050 -36.297 1.00 96.19 85 GLY A C 1
ATOM 656 O O . GLY A 1 85 ? 7.953 1.871 -36.637 1.00 96.19 85 GLY A O 1
ATOM 657 N N . THR A 1 86 ? 6.985 3.860 -36.253 1.00 93.56 86 THR A N 1
ATOM 658 C CA . THR A 1 86 ? 5.664 3.476 -36.758 1.00 93.56 86 THR A CA 1
ATOM 659 C C . THR A 1 86 ? 5.632 3.581 -38.282 1.00 93.56 86 THR A C 1
ATOM 661 O O . THR A 1 86 ? 6.492 4.214 -38.892 1.00 93.56 86 THR A O 1
ATOM 664 N N . GLU A 1 87 ? 4.627 2.993 -38.931 1.00 91.50 87 GLU A N 1
ATOM 665 C CA . GLU A 1 87 ? 4.472 3.147 -40.387 1.00 91.50 87 GLU A CA 1
ATOM 666 C C . GLU A 1 87 ? 4.349 4.624 -40.783 1.00 91.50 87 GLU A C 1
ATOM 668 O O . GLU A 1 87 ? 5.000 5.071 -41.722 1.00 91.50 87 GLU A O 1
ATOM 673 N N . ALA A 1 88 ? 3.610 5.401 -39.986 1.00 93.50 88 ALA A N 1
ATOM 674 C CA . ALA A 1 88 ? 3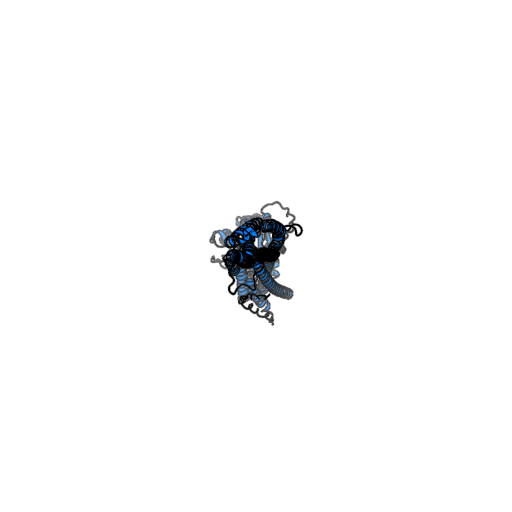.462 6.840 -40.170 1.00 93.50 88 ALA A CA 1
ATOM 675 C C . ALA A 1 88 ? 4.764 7.624 -39.951 1.00 93.50 88 ALA A C 1
ATOM 677 O O . ALA A 1 88 ? 4.857 8.764 -40.387 1.00 93.50 88 ALA A O 1
ATOM 678 N N . SER A 1 89 ? 5.776 7.066 -39.275 1.00 95.12 89 SER A N 1
ATOM 679 C CA . SER A 1 89 ? 7.030 7.792 -39.071 1.00 95.12 89 SER A CA 1
ATOM 680 C C . SER A 1 89 ? 7.955 7.782 -40.283 1.00 95.12 89 SER A C 1
ATOM 682 O O . SER A 1 89 ? 8.922 8.542 -40.302 1.00 95.12 89 SER A O 1
ATOM 684 N N . GLY A 1 90 ? 7.672 6.963 -41.300 1.00 95.88 90 GLY A N 1
ATOM 685 C CA . GLY A 1 90 ? 8.548 6.803 -42.460 1.00 95.88 90 GLY A CA 1
ATOM 686 C C . GLY A 1 90 ? 9.810 5.991 -42.148 1.00 95.88 90 GLY A C 1
ATOM 687 O O . GLY A 1 90 ? 10.793 6.070 -42.880 1.00 95.88 90 GLY A O 1
ATOM 688 N N . ALA A 1 91 ? 9.821 5.194 -41.069 1.00 97.12 91 ALA A N 1
ATOM 689 C CA . ALA A 1 91 ? 10.971 4.359 -40.703 1.00 97.12 91 ALA A CA 1
ATOM 690 C C . ALA A 1 91 ? 11.392 3.411 -41.834 1.00 97.12 91 ALA A C 1
ATOM 692 O O . ALA A 1 91 ? 12.578 3.273 -42.133 1.00 97.12 91 ALA A O 1
ATOM 693 N N . ARG A 1 92 ? 10.405 2.804 -42.503 1.00 96.94 92 ARG A N 1
ATOM 694 C CA . ARG A 1 92 ? 10.633 1.919 -43.649 1.00 96.94 92 ARG A CA 1
ATOM 695 C C . ARG A 1 92 ? 11.273 2.663 -44.813 1.00 96.94 92 ARG A C 1
ATOM 697 O O . ARG A 1 92 ? 12.179 2.118 -45.439 1.00 96.94 92 ARG A O 1
ATOM 704 N N . ASP A 1 93 ? 10.847 3.896 -45.060 1.00 97.56 93 ASP A N 1
ATOM 705 C CA . ASP A 1 93 ? 11.362 4.732 -46.143 1.00 97.56 93 ASP A CA 1
ATOM 706 C C . ASP A 1 93 ? 12.796 5.166 -45.869 1.00 97.56 93 ASP A C 1
ATOM 708 O O . ASP A 1 93 ? 13.628 5.120 -46.770 1.00 97.56 93 ASP A O 1
ATOM 712 N N . VAL A 1 94 ? 13.119 5.491 -44.612 1.00 97.75 94 VAL A N 1
ATOM 713 C CA . VAL A 1 94 ? 14.497 5.763 -44.183 1.00 97.75 94 VAL A CA 1
ATOM 714 C C . VAL A 1 94 ? 15.392 4.557 -44.460 1.00 97.75 94 VAL A C 1
ATOM 716 O O . VAL A 1 94 ? 16.462 4.727 -45.040 1.00 97.75 94 VAL A O 1
ATOM 719 N N . VAL A 1 95 ? 14.979 3.339 -44.090 1.00 97.75 95 VAL A N 1
ATOM 720 C CA . VAL A 1 95 ? 15.819 2.154 -44.338 1.00 97.75 95 VAL A CA 1
ATOM 721 C C . VAL A 1 95 ? 15.924 1.827 -45.824 1.00 97.75 95 VAL A C 1
ATOM 723 O O . VAL A 1 95 ? 17.022 1.537 -46.296 1.00 97.75 95 VAL A O 1
ATOM 726 N N . THR A 1 96 ? 14.837 1.952 -46.587 1.00 97.62 96 THR A N 1
ATOM 727 C CA . THR A 1 96 ? 14.876 1.798 -48.048 1.00 97.62 96 THR A CA 1
ATOM 728 C C . THR A 1 96 ? 15.849 2.804 -48.670 1.00 97.62 96 THR A C 1
ATOM 730 O O . THR A 1 96 ? 16.744 2.404 -49.406 1.00 97.62 96 THR A O 1
ATOM 733 N N . ALA A 1 97 ? 15.749 4.086 -48.310 1.00 97.31 97 ALA A N 1
ATOM 734 C CA . ALA A 1 97 ? 16.611 5.148 -48.825 1.00 97.31 97 ALA A CA 1
ATOM 735 C C . ALA A 1 97 ? 18.089 4.987 -48.423 1.00 97.31 97 ALA A C 1
ATOM 737 O O . ALA A 1 97 ? 18.967 5.502 -49.114 1.00 97.31 97 ALA A O 1
ATOM 738 N N . LEU A 1 98 ? 18.378 4.300 -47.310 1.00 96.94 98 LEU A N 1
ATOM 739 C CA . LEU A 1 98 ? 19.747 3.964 -46.903 1.00 96.94 98 LEU A CA 1
ATOM 740 C C . LEU A 1 98 ? 20.311 2.762 -47.666 1.00 96.94 98 LEU A C 1
ATOM 742 O O . LEU A 1 98 ? 21.494 2.763 -47.996 1.00 96.94 98 LEU A O 1
ATOM 746 N N . LEU A 1 99 ? 19.502 1.722 -47.888 1.00 97.25 99 LEU A N 1
ATOM 747 C CA . LEU A 1 99 ? 19.980 0.429 -48.387 1.00 97.25 99 LEU A CA 1
ATOM 748 C C . LEU A 1 99 ? 19.860 0.263 -49.910 1.00 97.25 99 LEU A C 1
ATOM 750 O O . LEU A 1 99 ? 20.592 -0.546 -50.485 1.00 97.25 99 LEU A O 1
ATOM 754 N N . GLU A 1 100 ? 18.960 0.995 -50.567 1.00 96.56 100 GLU A N 1
ATOM 755 C CA . GLU A 1 100 ? 18.764 0.922 -52.015 1.00 96.56 100 GLU A CA 1
ATOM 756 C C . GLU A 1 100 ? 19.951 1.541 -52.769 1.00 96.56 100 GLU A C 1
ATOM 758 O O . GLU A 1 100 ? 20.392 2.655 -52.488 1.00 96.56 100 GLU A O 1
ATOM 763 N N . GLN A 1 101 ? 20.483 0.805 -53.746 1.00 94.19 101 GLN A N 1
ATOM 764 C CA . GLN A 1 101 ? 21.607 1.253 -54.564 1.00 94.19 101 GLN A CA 1
ATOM 765 C C . GLN A 1 101 ? 21.087 1.830 -55.888 1.00 94.19 101 GLN A C 1
ATOM 767 O O . GLN A 1 101 ? 20.522 1.075 -56.680 1.00 94.19 101 GLN A O 1
ATOM 772 N N . PRO A 1 102 ? 21.331 3.118 -56.192 1.00 93.06 102 PRO A N 1
ATOM 773 C CA . PRO A 1 102 ? 20.772 3.779 -57.378 1.00 93.06 102 PRO A CA 1
ATOM 774 C C . PRO A 1 102 ? 21.222 3.160 -58.709 1.00 93.06 102 PRO A C 1
ATOM 776 O O . PRO A 1 102 ? 20.529 3.284 -59.710 1.00 93.06 102 PRO A O 1
ATOM 779 N N . PHE A 1 103 ? 22.391 2.511 -58.737 1.00 90.62 103 PHE A N 1
ATOM 780 C CA . PHE A 1 103 ? 23.002 1.968 -59.956 1.00 90.62 103 PHE A CA 1
ATOM 781 C C . PHE A 1 103 ? 23.106 0.437 -59.954 1.00 90.62 103 PHE A C 1
ATOM 783 O O . PHE A 1 103 ? 23.833 -0.128 -60.773 1.00 90.62 103 PHE A O 1
ATOM 790 N N . ALA A 1 104 ? 22.425 -0.247 -59.030 1.00 89.50 104 ALA A N 1
ATOM 791 C CA . ALA A 1 104 ? 22.405 -1.704 -59.042 1.00 89.50 104 ALA A CA 1
ATOM 792 C C . ALA A 1 104 ? 21.665 -2.210 -60.289 1.00 89.50 104 ALA A C 1
ATOM 794 O O . ALA A 1 104 ? 20.580 -1.740 -60.619 1.00 89.50 104 ALA A O 1
ATOM 795 N N . SER A 1 105 ? 22.250 -3.188 -60.985 1.00 86.44 105 SER A N 1
ATOM 796 C CA . SER A 1 105 ? 21.637 -3.784 -62.182 1.00 86.44 105 SER A CA 1
ATOM 797 C C . SER A 1 105 ? 20.431 -4.674 -61.861 1.00 86.44 105 SER A C 1
ATOM 799 O O . SER A 1 105 ? 19.668 -5.020 -62.760 1.00 86.44 105 SER A O 1
ATOM 801 N N . ASP A 1 106 ? 20.265 -5.060 -60.595 1.00 90.50 106 ASP A N 1
ATOM 802 C CA . ASP A 1 106 ? 19.211 -5.962 -60.149 1.00 90.50 106 ASP A CA 1
ATOM 803 C C . ASP A 1 106 ? 17.980 -5.188 -59.648 1.00 90.50 106 ASP A C 1
ATOM 805 O O . ASP A 1 106 ? 17.852 -4.843 -58.471 1.00 90.50 106 ASP A O 1
ATOM 809 N N . ALA A 1 107 ? 17.033 -4.937 -60.554 1.00 91.00 107 ALA A N 1
ATOM 810 C CA . ALA A 1 107 ? 15.748 -4.332 -60.207 1.00 91.00 107 ALA A CA 1
ATOM 811 C C . ALA A 1 107 ? 14.926 -5.200 -59.231 1.00 91.00 107 ALA A C 1
ATOM 813 O O . ALA A 1 107 ? 14.123 -4.666 -58.463 1.00 91.00 107 ALA A O 1
ATOM 814 N N . GLN A 1 108 ? 15.131 -6.526 -59.216 1.00 93.38 108 GLN A N 1
ATOM 815 C CA . GLN A 1 108 ? 14.425 -7.420 -58.295 1.00 93.38 108 GLN A CA 1
ATOM 816 C C . GLN A 1 108 ? 14.913 -7.242 -56.858 1.00 93.38 108 GLN A C 1
ATOM 818 O O . GLN A 1 108 ? 14.117 -7.385 -55.926 1.00 93.38 108 GLN A O 1
ATOM 823 N N . GLN A 1 109 ? 16.186 -6.894 -56.665 1.00 94.31 109 GLN A N 1
ATOM 824 C CA . GLN A 1 109 ? 16.731 -6.559 -55.351 1.00 94.31 109 GLN A CA 1
ATOM 825 C C . GLN A 1 109 ? 16.061 -5.306 -54.773 1.00 94.31 109 GLN A C 1
ATOM 827 O O . GLN A 1 109 ? 15.608 -5.334 -53.627 1.00 94.31 109 GLN A O 1
ATOM 832 N N . ALA A 1 110 ? 15.962 -4.231 -55.562 1.00 93.88 110 ALA A N 1
ATOM 833 C CA . ALA A 1 110 ? 15.308 -2.991 -55.140 1.00 93.88 110 ALA A CA 1
ATOM 834 C C . ALA A 1 110 ? 13.825 -3.225 -54.808 1.00 93.88 110 ALA A C 1
ATOM 836 O O . ALA A 1 110 ? 13.342 -2.803 -53.757 1.00 93.88 110 ALA A O 1
ATOM 837 N N . GLU A 1 111 ? 13.120 -3.985 -55.650 1.00 95.19 111 GLU A N 1
ATOM 838 C CA . GLU A 1 111 ? 11.714 -4.310 -55.409 1.00 95.19 111 GLU A CA 1
ATOM 839 C C . GLU A 1 111 ? 11.532 -5.205 -54.176 1.00 95.19 111 GLU A C 1
ATOM 841 O O . GLU A 1 111 ? 10.623 -4.993 -53.375 1.00 95.19 111 GLU A O 1
ATOM 846 N N . SER A 1 112 ? 12.429 -6.172 -53.963 1.00 95.44 112 SER A N 1
ATOM 847 C CA . SER A 1 112 ? 12.404 -7.030 -52.772 1.00 95.44 112 SER A CA 1
ATOM 848 C C . SER A 1 112 ? 12.640 -6.239 -51.491 1.00 95.44 112 SER A C 1
ATOM 850 O O . SER A 1 112 ? 11.990 -6.520 -50.486 1.00 95.44 112 SER A O 1
ATOM 852 N N . LEU A 1 113 ? 13.518 -5.232 -51.529 1.00 95.94 113 LEU A N 1
ATOM 853 C CA . LEU A 1 113 ? 13.729 -4.318 -50.413 1.00 95.94 113 LEU A CA 1
ATOM 854 C C . LEU A 1 113 ? 12.468 -3.484 -50.153 1.00 95.94 113 LEU A C 1
ATOM 856 O O . LEU A 1 113 ? 11.997 -3.451 -49.020 1.00 95.94 113 LEU A O 1
ATOM 860 N N . ARG A 1 114 ? 11.866 -2.859 -51.169 1.00 95.88 114 ARG A N 1
ATOM 861 C CA . ARG A 1 114 ? 10.653 -2.032 -51.002 1.00 95.88 114 ARG A CA 1
ATOM 862 C C . ARG A 1 114 ? 9.440 -2.836 -50.526 1.00 95.88 114 ARG A C 1
ATOM 864 O O . ARG A 1 114 ? 8.728 -2.401 -49.625 1.00 95.88 114 ARG A O 1
ATOM 871 N N . GLN A 1 115 ? 9.243 -4.040 -51.060 1.00 95.88 115 GLN A N 1
ATOM 872 C CA . GLN A 1 115 ? 8.122 -4.923 -50.714 1.00 95.88 115 GLN A CA 1
ATOM 873 C C . GLN A 1 115 ? 8.383 -5.825 -49.496 1.00 95.88 115 GLN A C 1
ATOM 875 O O . GLN A 1 115 ? 7.567 -6.700 -49.199 1.00 95.88 115 GLN A O 1
ATOM 880 N N . ARG A 1 116 ? 9.501 -5.652 -48.777 1.00 95.62 116 ARG A N 1
ATOM 881 C CA . ARG A 1 116 ? 9.933 -6.578 -47.713 1.00 95.62 116 ARG A CA 1
ATOM 882 C C . ARG A 1 116 ? 8.878 -6.823 -46.630 1.00 95.62 116 ARG A C 1
ATOM 884 O O . ARG A 1 116 ? 8.680 -7.959 -46.218 1.00 95.62 116 ARG A O 1
ATOM 891 N N . TRP A 1 117 ? 8.148 -5.780 -46.237 1.00 94.88 117 TRP A N 1
ATOM 892 C CA . TRP A 1 117 ? 7.080 -5.873 -45.238 1.00 94.88 117 TRP A CA 1
ATOM 893 C C . TRP A 1 117 ? 5.769 -6.439 -45.796 1.00 94.88 117 TRP A C 1
ATOM 895 O O . TRP A 1 117 ? 5.006 -7.033 -45.047 1.00 94.88 117 TRP A O 1
ATOM 905 N N . ALA A 1 118 ? 5.519 -6.327 -47.106 1.00 95.06 118 ALA A N 1
ATOM 906 C CA . ALA A 1 118 ? 4.323 -6.901 -47.731 1.00 95.06 118 ALA A CA 1
ATOM 907 C C . ALA A 1 118 ? 4.370 -8.439 -47.786 1.00 95.06 118 ALA A C 1
ATOM 909 O O . ALA A 1 118 ? 3.332 -9.090 -47.861 1.00 95.06 118 ALA A O 1
ATOM 910 N N . LYS A 1 119 ? 5.578 -9.017 -47.755 1.00 91.25 119 LYS A N 1
ATOM 911 C CA . LYS A 1 119 ? 5.815 -10.469 -47.770 1.00 91.25 119 LYS A CA 1
ATOM 912 C C . LYS A 1 119 ? 5.872 -11.092 -46.370 1.00 91.25 119 LYS A C 1
ATOM 914 O O . LYS A 1 119 ? 5.951 -12.311 -46.259 1.00 91.25 119 LYS A O 1
ATOM 919 N N . GLN A 1 120 ? 5.875 -10.274 -45.322 1.00 91.44 120 GLN A N 1
ATOM 920 C CA . GLN A 1 120 ? 6.018 -10.722 -43.940 1.00 91.44 120 GLN A CA 1
ATOM 921 C C . GLN A 1 120 ? 4.661 -11.105 -43.324 1.00 91.44 120 GLN A C 1
ATOM 923 O O . GLN A 1 120 ? 3.639 -10.513 -43.679 1.00 91.44 120 GLN A O 1
ATOM 928 N N . PRO A 1 121 ? 4.620 -12.083 -42.400 1.00 91.62 121 PRO A N 1
ATOM 929 C CA . PRO A 1 121 ? 3.409 -12.403 -41.653 1.00 91.62 121 PRO A CA 1
ATOM 930 C C . PRO A 1 121 ? 2.928 -11.184 -40.862 1.00 91.62 121 PRO A C 1
ATOM 932 O O . PRO A 1 121 ? 3.732 -10.477 -40.261 1.00 91.62 121 PRO A O 1
ATOM 935 N N . SER A 1 122 ? 1.612 -10.977 -40.775 1.00 89.94 122 SER A N 1
ATOM 936 C CA . SER A 1 122 ? 1.023 -9.855 -40.025 1.00 89.94 122 SER A CA 1
ATOM 937 C C . SER A 1 122 ? 1.353 -9.852 -38.524 1.00 89.94 122 SER A C 1
ATOM 939 O O . SER A 1 122 ? 1.151 -8.842 -37.860 1.00 89.94 122 SER A O 1
ATOM 941 N N . GLU A 1 123 ? 1.823 -10.978 -37.979 1.00 91.12 123 GLU A N 1
ATOM 942 C CA . GLU A 1 123 ? 2.204 -11.129 -36.568 1.00 91.12 123 GLU A CA 1
ATOM 943 C C . GLU A 1 123 ? 3.669 -10.759 -36.291 1.00 91.12 123 GLU A C 1
ATOM 945 O O . GLU A 1 123 ? 4.052 -10.579 -35.134 1.00 91.12 123 GLU A O 1
ATOM 950 N N . GLN A 1 124 ? 4.502 -10.641 -37.328 1.00 92.44 124 GLN A N 1
ATOM 951 C CA . GLN A 1 124 ? 5.924 -10.376 -37.163 1.00 92.44 124 GLN A CA 1
ATOM 952 C C . GLN A 1 124 ? 6.161 -8.881 -36.898 1.00 92.44 124 GLN A C 1
ATOM 954 O O . GLN A 1 124 ? 5.822 -8.019 -37.706 1.00 92.44 124 GLN A O 1
ATOM 959 N N . THR A 1 125 ? 6.744 -8.564 -35.739 1.00 93.38 125 THR A N 1
ATOM 960 C CA . THR A 1 125 ? 6.967 -7.177 -35.284 1.00 93.38 125 THR A CA 1
ATOM 961 C C . THR A 1 125 ? 8.330 -6.616 -35.683 1.00 93.38 125 THR A C 1
ATOM 963 O O . THR A 1 125 ? 8.579 -5.417 -35.510 1.00 93.38 125 THR A O 1
ATOM 966 N N . ASN A 1 126 ? 9.222 -7.464 -36.206 1.00 95.75 126 ASN A N 1
ATOM 967 C CA . ASN A 1 126 ? 10.574 -7.097 -36.599 1.00 95.75 126 ASN A CA 1
ATOM 968 C C . ASN A 1 126 ? 11.063 -7.824 -37.860 1.00 95.75 126 ASN A C 1
ATOM 970 O O . ASN A 1 126 ? 10.753 -8.986 -38.097 1.00 95.75 126 ASN A O 1
ATOM 974 N N . LEU A 1 127 ? 11.894 -7.143 -38.643 1.00 96.88 127 LEU A N 1
ATOM 975 C CA . LEU A 1 127 ? 12.541 -7.684 -39.830 1.00 96.88 127 LEU A CA 1
ATOM 976 C C . LEU A 1 127 ? 14.045 -7.451 -39.742 1.00 96.88 127 LEU A C 1
ATOM 978 O O . LEU A 1 127 ? 14.508 -6.328 -39.548 1.00 96.88 127 LEU A O 1
ATOM 982 N N . THR A 1 128 ? 14.810 -8.520 -39.926 1.00 97.31 128 THR A N 1
ATOM 983 C CA . THR A 1 128 ? 16.271 -8.473 -39.919 1.00 97.31 128 THR A CA 1
ATOM 984 C C . THR A 1 128 ? 16.797 -8.456 -41.348 1.00 97.31 128 THR A C 1
ATOM 986 O O . THR A 1 128 ? 16.427 -9.315 -42.142 1.00 97.31 128 THR A O 1
ATOM 989 N N . ILE A 1 129 ? 17.672 -7.508 -41.673 1.00 97.44 129 ILE A N 1
ATOM 990 C CA . ILE A 1 129 ? 18.282 -7.326 -42.990 1.00 97.44 129 ILE A CA 1
ATOM 991 C C . ILE A 1 129 ? 19.798 -7.497 -42.874 1.00 97.44 129 ILE A C 1
ATOM 993 O O . ILE A 1 129 ? 20.460 -6.842 -42.062 1.00 97.44 129 ILE A O 1
ATOM 997 N N . GLU A 1 130 ? 20.347 -8.381 -43.701 1.00 96.69 130 GLU A N 1
ATOM 998 C CA . GLU A 1 130 ? 21.752 -8.787 -43.690 1.00 96.69 130 GLU A CA 1
ATOM 999 C C . GLU A 1 130 ? 22.370 -8.695 -45.089 1.00 96.69 130 GLU A C 1
ATOM 1001 O O . GLU A 1 130 ? 21.704 -8.923 -46.101 1.00 96.69 130 GLU A O 1
ATOM 1006 N N . HIS A 1 131 ? 23.675 -8.418 -45.146 1.00 95.56 131 HIS A N 1
ATOM 1007 C CA . HIS A 1 131 ? 24.438 -8.586 -46.377 1.00 95.56 131 HIS A CA 1
ATOM 1008 C C . HIS A 1 131 ? 24.668 -10.081 -46.656 1.00 95.56 131 HIS A C 1
ATOM 1010 O O . HIS A 1 131 ? 25.194 -10.798 -45.802 1.00 95.56 131 HIS A O 1
ATOM 1016 N N . GLY A 1 132 ? 24.318 -10.561 -47.850 1.00 93.50 132 GLY A N 1
ATOM 1017 C CA . GLY A 1 132 ? 24.614 -11.933 -48.267 1.00 93.50 132 GLY A CA 1
ATOM 1018 C C . GLY A 1 132 ? 23.878 -12.378 -49.527 1.00 93.50 132 GLY A C 1
ATOM 1019 O O . GLY A 1 132 ? 23.196 -11.593 -50.184 1.00 93.50 132 GLY A O 1
ATOM 1020 N N . SER A 1 133 ? 24.016 -13.664 -49.861 1.00 91.25 133 SER A N 1
ATOM 1021 C CA . SER A 1 133 ? 23.271 -14.280 -50.963 1.00 91.25 133 SER A CA 1
ATOM 1022 C C . SER A 1 133 ? 21.763 -14.216 -50.703 1.00 91.25 133 SER A C 1
ATOM 1024 O O . SER A 1 133 ? 21.352 -14.439 -49.561 1.00 91.25 133 SER A O 1
ATOM 1026 N N . PRO A 1 134 ? 20.943 -13.955 -51.739 1.00 88.88 134 PRO A N 1
ATOM 1027 C CA . PRO A 1 134 ? 19.510 -13.766 -51.586 1.00 88.88 134 PRO A CA 1
ATOM 1028 C C . PRO A 1 134 ? 18.845 -14.993 -50.960 1.00 88.88 134 PRO A C 1
ATOM 1030 O O . PRO A 1 134 ? 18.828 -16.073 -51.549 1.00 88.88 134 PRO A O 1
ATOM 1033 N N . ALA A 1 135 ? 18.309 -14.807 -49.757 1.00 88.62 135 ALA A N 1
ATOM 1034 C CA . ALA A 1 135 ? 17.531 -15.788 -49.012 1.00 88.62 135 ALA A CA 1
ATOM 1035 C C . ALA A 1 135 ? 16.444 -15.047 -48.224 1.00 88.62 135 ALA A C 1
ATOM 1037 O O . ALA A 1 135 ? 16.676 -13.934 -47.741 1.00 88.62 135 ALA A O 1
ATOM 1038 N N . PHE A 1 136 ? 15.260 -15.651 -48.143 1.00 84.44 136 PHE A N 1
ATOM 1039 C CA . PHE A 1 136 ? 14.093 -15.093 -47.465 1.00 84.44 136 PHE A CA 1
ATOM 1040 C C . PHE A 1 136 ? 13.577 -16.140 -46.476 1.00 84.44 136 PHE A C 1
ATOM 1042 O O . PHE A 1 136 ? 12.638 -16.876 -46.774 1.00 84.44 136 PHE A O 1
ATOM 1049 N N . ASP A 1 137 ? 14.270 -16.231 -45.343 1.00 85.94 137 ASP A N 1
ATOM 1050 C CA . ASP A 1 137 ? 13.875 -17.063 -44.204 1.00 85.94 137 ASP A CA 1
ATOM 1051 C C . ASP A 1 137 ? 13.295 -16.124 -43.123 1.00 85.94 137 ASP A C 1
ATOM 1053 O O . ASP A 1 137 ? 12.424 -15.302 -43.411 1.00 85.94 137 ASP A O 1
ATOM 1057 N N . ASP A 1 138 ? 13.841 -16.163 -41.905 1.00 86.38 138 ASP A N 1
ATOM 1058 C CA . ASP A 1 138 ? 13.538 -15.218 -40.819 1.00 86.38 138 ASP A CA 1
ATOM 1059 C C . ASP A 1 138 ? 14.275 -13.869 -40.976 1.00 86.38 138 ASP A C 1
ATOM 1061 O O . ASP A 1 138 ? 13.974 -12.887 -40.291 1.00 86.38 138 ASP A O 1
ATOM 1065 N N . SER A 1 139 ? 15.254 -13.810 -41.885 1.00 92.94 139 SER A N 1
ATOM 1066 C CA . SER A 1 139 ? 15.993 -12.603 -42.253 1.00 92.94 139 SER A CA 1
ATOM 1067 C C . SER A 1 139 ? 16.046 -12.417 -43.770 1.00 92.94 139 SER A C 1
ATOM 1069 O O . SER A 1 139 ? 16.095 -13.375 -44.544 1.00 92.94 139 SER A O 1
ATOM 1071 N N . LEU A 1 140 ? 16.035 -11.153 -44.196 1.00 95.69 140 LEU A N 1
ATOM 1072 C CA . LEU A 1 140 ? 16.209 -10.735 -45.580 1.00 95.69 140 LEU A CA 1
ATOM 1073 C C . LEU A 1 140 ? 17.704 -10.574 -45.866 1.00 95.69 140 LEU A C 1
ATOM 1075 O O . LEU A 1 140 ? 18.326 -9.599 -45.438 1.00 95.69 140 LEU A O 1
ATOM 1079 N N . ARG A 1 141 ? 18.281 -11.513 -46.615 1.00 96.12 141 ARG A N 1
ATOM 1080 C CA . ARG A 1 141 ? 19.669 -11.413 -47.087 1.00 96.12 141 ARG A CA 1
ATOM 1081 C C . ARG A 1 141 ? 19.701 -10.852 -48.495 1.00 96.12 141 ARG A C 1
ATOM 1083 O O . ARG A 1 141 ? 19.016 -11.381 -49.362 1.00 96.12 141 ARG A O 1
ATOM 1090 N N . LEU A 1 142 ? 20.469 -9.791 -48.725 1.00 95.62 142 LEU A N 1
ATOM 1091 C CA . LEU A 1 142 ? 20.642 -9.170 -50.043 1.00 95.62 142 LEU A CA 1
ATOM 1092 C C . LEU A 1 142 ? 22.102 -8.711 -50.227 1.00 95.62 142 LEU A C 1
ATOM 1094 O O . LEU A 1 142 ? 22.757 -8.372 -49.239 1.00 95.62 142 LEU A O 1
ATOM 1098 N N . PRO A 1 143 ? 22.632 -8.636 -51.462 1.00 95.19 143 PRO A N 1
ATOM 1099 C CA . PRO A 1 143 ? 23.973 -8.107 -51.719 1.00 95.19 143 PRO A CA 1
ATOM 1100 C C . PRO A 1 143 ? 23.986 -6.573 -51.576 1.00 95.19 143 PRO A C 1
ATOM 1102 O O . PRO A 1 143 ? 23.800 -5.819 -52.533 1.00 95.19 143 PRO A O 1
ATOM 1105 N N . LEU A 1 144 ? 24.151 -6.090 -50.344 1.00 95.25 144 LEU A N 1
ATOM 1106 C CA . LEU A 1 144 ? 24.058 -4.674 -49.977 1.00 95.25 144 LEU A CA 1
ATOM 1107 C C . LEU A 1 144 ? 25.453 -4.059 -49.791 1.00 95.25 144 LEU A C 1
ATOM 1109 O O . LEU A 1 144 ? 26.013 -4.127 -48.699 1.00 95.25 144 LEU A O 1
ATOM 1113 N N . ALA A 1 145 ? 25.983 -3.399 -50.824 1.00 94.69 145 ALA A N 1
ATOM 1114 C CA . ALA A 1 145 ? 27.278 -2.710 -50.780 1.00 94.69 145 ALA A CA 1
ATOM 1115 C C . ALA A 1 145 ? 27.316 -1.579 -49.733 1.00 94.69 145 ALA A C 1
ATOM 1117 O O . ALA A 1 145 ? 28.372 -1.256 -49.197 1.00 94.69 145 ALA A O 1
ATOM 1118 N N . TYR A 1 146 ? 26.153 -1.001 -49.397 1.00 95.69 146 TYR A N 1
ATOM 1119 C CA . TYR A 1 146 ? 26.033 -0.008 -48.327 1.00 95.69 146 TYR A CA 1
ATOM 1120 C C . TYR A 1 146 ? 26.459 -0.564 -46.960 1.00 95.69 146 TYR A C 1
ATOM 1122 O O . TYR A 1 146 ? 27.057 0.159 -46.169 1.00 95.69 146 TYR A O 1
ATOM 1130 N N . LEU A 1 147 ? 26.169 -1.836 -46.665 1.00 96.06 147 LEU A N 1
ATOM 1131 C CA . LEU A 1 147 ? 26.551 -2.449 -45.389 1.00 96.06 147 LEU A CA 1
ATOM 1132 C C . LEU A 1 147 ? 28.051 -2.780 -45.335 1.00 96.06 147 LEU A C 1
ATOM 1134 O O . LEU A 1 147 ? 28.634 -2.741 -44.253 1.00 96.06 147 LEU A O 1
ATOM 1138 N N . ASP A 1 148 ? 28.684 -3.016 -46.487 1.00 94.56 148 ASP A N 1
ATOM 1139 C CA . ASP A 1 148 ? 30.115 -3.337 -46.593 1.00 94.56 148 ASP A CA 1
ATOM 1140 C C . ASP A 1 148 ? 31.029 -2.116 -46.438 1.00 94.56 148 ASP A C 1
ATOM 1142 O O . ASP A 1 148 ? 32.224 -2.260 -46.183 1.00 94.56 148 ASP A O 1
ATOM 1146 N N . GLN A 1 149 ? 30.492 -0.899 -46.576 1.00 94.50 149 GLN A N 1
ATOM 1147 C CA . GLN A 1 149 ? 31.288 0.327 -46.443 1.00 94.50 149 GLN A CA 1
ATOM 1148 C C . GLN A 1 149 ? 31.727 0.599 -44.991 1.00 94.50 149 GLN A C 1
ATOM 1150 O O . GLN A 1 149 ? 32.571 1.462 -44.749 1.00 94.50 149 GLN A O 1
ATOM 1155 N N . PHE A 1 150 ? 31.123 -0.085 -44.013 1.00 94.94 150 PHE A N 1
ATOM 1156 C CA . PHE A 1 150 ? 31.409 0.112 -42.598 1.00 94.94 150 PHE A CA 1
ATOM 1157 C C . PHE A 1 150 ? 32.582 -0.764 -42.135 1.00 94.94 150 PHE A C 1
ATOM 1159 O O . PHE A 1 150 ? 32.756 -1.883 -42.610 1.00 94.94 150 PHE A O 1
ATOM 1166 N N . PRO A 1 151 ? 33.374 -0.307 -41.146 1.00 93.00 151 PRO A N 1
ATOM 1167 C CA . PRO A 1 151 ? 34.542 -1.052 -40.663 1.00 93.00 151 PRO A CA 1
ATOM 1168 C C . PRO A 1 151 ? 34.186 -2.340 -39.902 1.00 93.00 151 PRO A C 1
ATOM 1170 O O . PRO A 1 151 ? 35.073 -3.129 -39.580 1.00 93.00 151 PRO A O 1
ATOM 1173 N N . VAL A 1 152 ? 32.907 -2.544 -39.579 1.00 93.56 152 VAL A N 1
ATOM 1174 C CA . VAL A 1 152 ? 32.391 -3.719 -38.875 1.00 93.56 152 VAL A CA 1
ATOM 1175 C C . VAL A 1 152 ? 31.205 -4.300 -39.647 1.00 93.56 152 VAL A C 1
ATOM 1177 O O . VAL A 1 152 ? 30.408 -3.519 -40.171 1.00 93.56 152 VAL A O 1
ATOM 1180 N N . PRO A 1 153 ? 31.035 -5.638 -39.686 1.00 95.00 153 PRO A N 1
ATOM 1181 C CA . PRO A 1 153 ? 29.855 -6.250 -40.289 1.00 95.00 153 PRO A CA 1
ATOM 1182 C C . PRO A 1 153 ? 28.588 -5.706 -39.630 1.00 95.00 153 PRO A C 1
ATOM 1184 O O . PRO A 1 153 ? 28.499 -5.703 -38.400 1.00 95.00 153 PRO A O 1
ATOM 1187 N N . LEU A 1 154 ? 27.627 -5.245 -40.429 1.00 95.88 154 LEU A N 1
ATOM 1188 C CA . LEU A 1 154 ? 26.415 -4.584 -39.950 1.00 95.88 154 LEU A CA 1
ATOM 1189 C C . LEU A 1 154 ? 25.168 -5.388 -40.327 1.00 95.88 154 LEU A C 1
ATOM 1191 O O . LEU A 1 154 ? 25.052 -5.903 -41.436 1.00 95.88 154 LEU A O 1
ATOM 1195 N N . GLN A 1 155 ? 24.229 -5.459 -39.394 1.00 96.38 155 GLN A N 1
ATOM 1196 C CA . GLN A 1 155 ? 22.897 -6.021 -39.562 1.00 96.38 155 GLN A CA 1
ATOM 1197 C C . GLN A 1 155 ? 21.886 -4.937 -39.191 1.00 96.38 155 GLN A C 1
ATOM 1199 O O . GLN A 1 155 ? 22.013 -4.297 -38.142 1.00 96.38 155 GLN A O 1
ATOM 1204 N N . VAL A 1 156 ? 20.891 -4.722 -40.049 1.00 97.75 156 VAL A N 1
ATOM 1205 C CA . VAL A 1 156 ? 19.833 -3.733 -39.818 1.00 97.75 156 VAL A CA 1
ATOM 1206 C C . VAL A 1 156 ? 18.591 -4.463 -39.340 1.00 97.75 156 VAL A C 1
ATOM 1208 O O . VAL A 1 156 ? 18.154 -5.413 -39.974 1.00 97.75 156 VAL A O 1
ATOM 1211 N N . ILE A 1 157 ? 18.033 -4.045 -38.212 1.00 97.81 157 ILE A N 1
ATOM 1212 C CA . ILE A 1 157 ? 16.817 -4.629 -37.651 1.00 97.81 157 ILE A CA 1
ATOM 1213 C C . ILE A 1 157 ? 15.755 -3.542 -37.658 1.00 97.81 157 ILE A C 1
ATOM 1215 O O . ILE A 1 157 ? 15.866 -2.555 -36.937 1.00 97.81 157 ILE A O 1
ATOM 1219 N N . GLU A 1 158 ? 14.727 -3.713 -38.470 1.00 97.00 158 GLU A N 1
ATOM 1220 C CA . GLU A 1 158 ? 13.557 -2.844 -38.483 1.00 97.00 158 GLU A CA 1
ATOM 1221 C C . GLU A 1 158 ? 12.497 -3.396 -37.543 1.00 97.00 158 GLU A C 1
ATOM 1223 O O . GLU A 1 158 ? 12.289 -4.606 -37.499 1.00 97.00 158 GLU A O 1
ATOM 1228 N N . GLY A 1 159 ? 11.776 -2.540 -36.827 1.00 96.12 159 GLY A N 1
ATOM 1229 C CA . GLY A 1 159 ? 10.606 -3.008 -36.098 1.00 96.12 159 GLY A CA 1
ATOM 1230 C C . GLY A 1 159 ? 9.796 -1.915 -35.429 1.00 96.12 159 GLY A C 1
ATOM 1231 O O . GLY A 1 159 ? 10.220 -0.765 -35.309 1.00 96.12 159 GLY A O 1
ATOM 1232 N N . THR A 1 160 ? 8.607 -2.304 -34.984 1.00 95.25 160 THR A N 1
ATOM 1233 C CA . THR A 1 160 ? 7.647 -1.414 -34.317 1.00 95.25 160 THR A CA 1
ATOM 1234 C C . THR A 1 160 ? 7.610 -1.614 -32.805 1.00 95.25 160 THR A C 1
ATOM 1236 O O . THR A 1 160 ? 6.915 -0.876 -32.113 1.00 95.25 160 THR A O 1
ATOM 1239 N N . ASP A 1 161 ? 8.322 -2.613 -32.277 1.00 93.12 161 ASP A N 1
ATOM 1240 C CA . ASP A 1 161 ? 8.389 -2.887 -30.842 1.00 93.12 161 ASP A CA 1
ATOM 1241 C C . ASP A 1 161 ? 9.533 -2.082 -30.190 1.00 93.12 161 ASP A C 1
ATOM 1243 O O . ASP A 1 161 ? 10.703 -2.273 -30.545 1.00 93.12 161 ASP A O 1
ATOM 1247 N N . PRO A 1 162 ? 9.246 -1.192 -29.219 1.00 91.62 162 PRO A N 1
ATOM 1248 C CA . PRO A 1 162 ? 10.280 -0.430 -28.523 1.00 91.62 162 PRO A CA 1
ATOM 1249 C C . PRO A 1 162 ? 11.250 -1.315 -27.727 1.00 91.62 162 PRO A C 1
ATOM 1251 O O . PRO A 1 162 ? 12.365 -0.874 -27.439 1.00 91.62 162 PRO A O 1
ATOM 1254 N N . ALA A 1 163 ? 10.892 -2.559 -27.388 1.00 89.88 163 ALA A N 1
ATOM 1255 C CA . ALA A 1 163 ? 11.807 -3.492 -26.731 1.00 89.88 163 ALA A CA 1
ATOM 1256 C C . ALA A 1 163 ? 13.041 -3.805 -27.598 1.00 89.88 163 ALA A C 1
ATOM 1258 O O . ALA A 1 163 ? 14.129 -4.041 -27.066 1.00 89.88 163 ALA A O 1
ATOM 1259 N N . LEU A 1 164 ? 12.923 -3.711 -28.929 1.00 92.44 164 LEU A N 1
ATOM 1260 C CA . LEU A 1 164 ? 14.035 -3.931 -29.859 1.00 92.44 164 LEU A CA 1
ATOM 1261 C C . LEU A 1 164 ? 15.161 -2.919 -29.662 1.00 92.44 164 LEU A C 1
ATOM 1263 O O . LEU A 1 164 ? 16.332 -3.281 -29.796 1.00 92.44 164 LEU A O 1
ATOM 1267 N N . LEU A 1 165 ? 14.836 -1.681 -29.272 1.00 93.62 165 LEU A N 1
ATOM 1268 C CA . LEU A 1 165 ? 15.826 -0.639 -28.980 1.00 93.62 165 LEU A CA 1
ATOM 1269 C C . LEU A 1 165 ? 16.789 -1.058 -27.867 1.00 93.62 165 LEU A C 1
ATOM 1271 O O . LEU A 1 165 ? 17.950 -0.648 -27.868 1.00 93.62 165 LEU A O 1
ATOM 1275 N N . GLN A 1 166 ? 16.340 -1.916 -26.946 1.00 90.75 166 GLN A N 1
ATOM 1276 C CA . GLN A 1 166 ? 17.205 -2.450 -25.900 1.00 90.75 166 GLN A CA 1
ATOM 1277 C C . GLN A 1 166 ? 18.256 -3.394 -26.469 1.00 90.75 166 GLN A C 1
ATOM 1279 O O . GLN A 1 166 ? 19.355 -3.444 -25.937 1.00 90.75 166 GLN A O 1
ATOM 1284 N N . THR A 1 167 ? 17.969 -4.113 -27.555 1.00 92.12 167 THR A N 1
ATOM 1285 C CA . THR A 1 167 ? 18.912 -5.051 -28.190 1.00 92.12 167 THR A CA 1
ATOM 1286 C C . THR A 1 167 ? 19.906 -4.375 -29.140 1.00 92.12 167 THR A C 1
ATOM 1288 O O . THR A 1 167 ? 20.869 -5.009 -29.572 1.00 92.12 167 THR A O 1
ATOM 1291 N N . ALA A 1 168 ? 19.695 -3.097 -29.454 1.00 95.12 168 ALA A N 1
ATOM 1292 C CA . ALA A 1 168 ? 20.480 -2.356 -30.429 1.00 95.12 168 ALA A CA 1
ATOM 1293 C C . ALA A 1 168 ? 21.919 -2.113 -29.961 1.00 95.12 168 ALA A C 1
ATOM 1295 O O . ALA A 1 168 ? 22.149 -1.762 -28.805 1.00 95.12 168 ALA A O 1
ATOM 1296 N N . ASP A 1 169 ? 22.889 -2.201 -30.869 1.00 95.06 169 ASP A N 1
ATOM 1297 C CA . ASP A 1 169 ? 24.196 -1.581 -30.626 1.00 95.06 169 ASP A CA 1
ATOM 1298 C C . ASP A 1 169 ? 24.142 -0.090 -30.971 1.00 95.06 169 ASP A C 1
ATOM 1300 O O . ASP A 1 169 ? 24.712 0.730 -30.254 1.00 95.06 169 ASP A O 1
ATOM 1304 N N . ILE A 1 170 ? 23.396 0.254 -32.026 1.00 95.12 170 ILE A N 1
ATOM 1305 C CA . ILE A 1 170 ? 23.069 1.628 -32.411 1.00 95.12 170 ILE A CA 1
ATOM 1306 C C . ILE A 1 170 ? 21.545 1.735 -32.521 1.00 95.12 170 ILE A C 1
ATOM 1308 O O . ILE A 1 170 ? 20.972 1.251 -33.501 1.00 95.12 170 ILE A O 1
ATOM 1312 N N . PRO A 1 171 ? 20.870 2.318 -31.516 1.00 96.38 171 PRO A N 1
ATOM 1313 C CA . PRO A 1 171 ? 19.437 2.548 -31.581 1.00 96.38 171 PRO A CA 1
ATOM 1314 C C . PRO A 1 171 ? 19.139 3.780 -32.440 1.00 96.38 171 PRO A C 1
ATOM 1316 O O . PRO A 1 171 ? 19.647 4.875 -32.184 1.00 96.38 171 PRO A O 1
ATOM 1319 N N . VAL A 1 172 ? 18.294 3.601 -33.450 1.00 97.19 172 VAL A N 1
ATOM 1320 C CA . VAL A 1 172 ? 17.777 4.661 -34.314 1.00 97.19 172 VAL A CA 1
ATOM 1321 C C . VAL A 1 172 ? 16.270 4.740 -34.127 1.00 97.19 172 VAL A C 1
ATOM 1323 O O . VAL A 1 172 ? 15.559 3.767 -34.355 1.00 97.19 172 VAL A O 1
ATOM 1326 N N . ILE A 1 173 ? 15.780 5.904 -33.718 1.00 97.06 173 ILE A N 1
ATOM 1327 C CA . ILE A 1 173 ? 14.349 6.177 -33.583 1.00 97.06 173 ILE A CA 1
ATOM 1328 C C . ILE A 1 173 ? 13.943 7.093 -34.726 1.00 97.06 173 ILE A C 1
ATOM 1330 O O . ILE A 1 173 ? 14.425 8.221 -34.800 1.00 97.06 173 ILE A O 1
ATOM 1334 N N . VAL A 1 174 ? 13.056 6.626 -35.597 1.00 97.06 174 VAL A N 1
ATOM 1335 C CA . VAL A 1 174 ? 12.455 7.432 -36.659 1.00 97.06 174 VAL A CA 1
ATOM 1336 C C . VAL A 1 174 ? 11.082 7.894 -36.196 1.00 97.06 174 VAL A C 1
ATOM 1338 O O . VAL A 1 174 ? 10.213 7.079 -35.880 1.00 97.06 174 VAL A O 1
ATOM 1341 N N . THR A 1 175 ? 10.886 9.206 -36.156 1.00 96.06 175 THR A N 1
ATOM 1342 C CA . THR A 1 175 ? 9.660 9.840 -35.670 1.00 96.06 175 THR A CA 1
ATOM 1343 C C . THR A 1 175 ? 9.234 10.977 -36.580 1.00 96.06 175 THR A C 1
ATOM 1345 O O . THR A 1 175 ? 10.059 11.573 -37.271 1.00 96.06 175 THR A O 1
ATOM 1348 N N . ARG A 1 176 ? 7.956 11.344 -36.523 1.00 94.62 176 ARG A N 1
ATOM 1349 C CA . ARG A 1 176 ? 7.508 12.639 -37.036 1.00 94.62 176 ARG A CA 1
ATOM 1350 C C . ARG A 1 176 ? 7.812 13.728 -36.023 1.00 94.62 176 ARG A C 1
ATOM 1352 O O . ARG A 1 176 ? 8.007 13.462 -34.833 1.00 94.62 176 ARG A O 1
ATOM 1359 N N . LEU A 1 177 ? 7.833 14.960 -36.511 1.00 91.06 177 LEU A N 1
ATOM 1360 C CA . LEU A 1 177 ? 8.095 16.130 -35.687 1.00 91.06 177 LEU A CA 1
ATOM 1361 C C . LEU A 1 177 ? 7.058 16.310 -34.564 1.00 91.06 177 LEU A C 1
ATOM 1363 O O . LEU A 1 177 ? 7.420 16.696 -33.457 1.00 91.06 177 LEU A O 1
ATOM 1367 N N . GLU A 1 178 ? 5.794 15.979 -34.834 1.00 90.75 178 GLU A N 1
ATOM 1368 C CA . GLU A 1 178 ? 4.692 16.043 -33.862 1.00 90.75 178 GLU A CA 1
ATOM 1369 C C . GLU A 1 178 ? 4.817 15.030 -32.713 1.00 90.75 178 GLU A C 1
ATOM 1371 O O . GLU A 1 178 ? 4.401 15.305 -31.588 1.00 90.75 178 GLU A O 1
ATOM 1376 N N . ASP A 1 179 ? 5.473 13.898 -32.966 1.00 90.56 179 ASP A N 1
ATOM 1377 C CA . ASP A 1 179 ? 5.594 12.781 -32.025 1.00 90.56 179 ASP A CA 1
ATOM 1378 C C . ASP A 1 179 ? 6.870 12.865 -31.155 1.00 90.56 179 ASP A C 1
ATOM 1380 O O . ASP A 1 179 ? 7.099 12.030 -30.276 1.00 90.56 179 ASP A O 1
ATOM 1384 N N . LEU A 1 180 ? 7.699 13.901 -31.350 1.00 87.75 180 LEU A N 1
ATOM 1385 C CA . LEU A 1 180 ? 9.021 14.054 -30.723 1.00 87.75 180 LEU A CA 1
ATOM 1386 C C . LEU A 1 180 ? 8.985 14.046 -29.181 1.00 87.75 180 LEU A C 1
ATOM 1388 O O . LEU A 1 180 ? 9.966 13.682 -28.535 1.00 87.75 180 LEU A O 1
ATOM 1392 N N . HIS A 1 181 ? 7.862 14.439 -28.578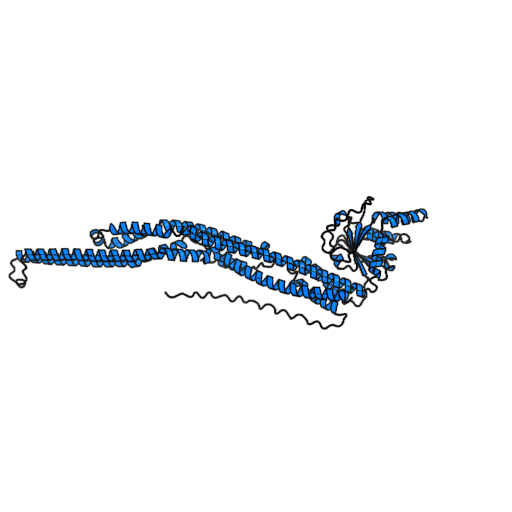 1.00 84.69 181 HIS A N 1
ATOM 1393 C CA . HIS A 1 181 ? 7.719 14.531 -27.123 1.00 84.69 181 HIS A CA 1
ATOM 1394 C C . HIS A 1 181 ? 7.516 13.179 -26.422 1.00 84.69 181 HIS A C 1
ATOM 1396 O O . HIS A 1 181 ? 7.771 13.087 -25.223 1.00 84.69 181 HIS A O 1
ATOM 1402 N N . ASN A 1 182 ? 7.101 12.138 -27.149 1.00 85.31 182 ASN A N 1
ATOM 1403 C CA . ASN A 1 182 ? 6.702 10.845 -26.577 1.00 85.31 182 ASN A CA 1
ATOM 1404 C C . ASN A 1 182 ? 7.703 9.719 -26.879 1.00 85.31 182 ASN A C 1
ATOM 1406 O O . ASN A 1 182 ? 7.350 8.539 -26.855 1.00 85.31 182 ASN A O 1
ATOM 1410 N N . LEU A 1 183 ? 8.952 10.064 -27.196 1.00 86.06 183 LEU A N 1
ATOM 1411 C CA . LEU A 1 183 ? 9.935 9.075 -27.619 1.00 86.06 183 LEU A CA 1
ATOM 1412 C C . LEU A 1 183 ? 10.441 8.206 -26.457 1.00 86.06 183 LEU A C 1
ATOM 1414 O O . LEU A 1 183 ? 10.842 8.742 -25.419 1.00 86.06 183 LEU A O 1
ATOM 1418 N N . PRO A 1 184 ? 10.539 6.875 -26.645 1.00 83.75 184 PRO A N 1
ATOM 1419 C CA . PRO A 1 184 ? 11.111 5.959 -25.663 1.00 83.75 184 PRO A CA 1
ATOM 1420 C C . PRO A 1 184 ? 12.648 6.013 -25.695 1.00 83.75 184 PRO A C 1
ATOM 1422 O O . PRO A 1 184 ? 13.320 5.038 -26.032 1.00 83.75 184 PRO A O 1
ATOM 1425 N N . ILE A 1 185 ? 13.231 7.170 -25.374 1.00 82.69 185 ILE A N 1
ATOM 1426 C CA . ILE A 1 185 ? 14.688 7.347 -25.347 1.00 82.69 185 ILE A CA 1
ATOM 1427 C C . ILE A 1 185 ? 15.227 6.721 -24.063 1.00 82.69 185 ILE A C 1
ATOM 1429 O O . ILE A 1 185 ? 15.143 7.300 -22.982 1.00 82.69 185 ILE A O 1
ATOM 1433 N N . THR A 1 186 ? 15.789 5.523 -24.185 1.00 78.06 186 THR A N 1
ATOM 1434 C CA . THR A 1 186 ? 16.345 4.778 -23.047 1.00 78.06 186 THR A CA 1
ATOM 1435 C C . THR A 1 186 ? 17.862 4.861 -22.966 1.00 78.06 186 THR A C 1
ATOM 1437 O O . THR A 1 186 ? 18.432 4.591 -21.909 1.00 78.06 186 THR A O 1
ATOM 1440 N N . ARG A 1 187 ? 18.530 5.252 -24.059 1.00 86.50 187 ARG A N 1
ATOM 1441 C CA . ARG A 1 187 ? 19.990 5.283 -24.143 1.00 86.50 187 ARG A CA 1
ATOM 1442 C C . ARG A 1 187 ? 20.520 6.624 -24.649 1.00 86.50 187 ARG A C 1
ATOM 1444 O O . ARG A 1 187 ? 19.926 7.201 -25.563 1.00 86.50 187 ARG A O 1
ATOM 1451 N N . PRO A 1 188 ? 21.660 7.102 -24.118 1.00 84.31 188 PRO A N 1
ATOM 1452 C CA . PRO A 1 188 ? 22.252 8.360 -24.559 1.00 84.31 188 PRO A CA 1
ATOM 1453 C C . PRO A 1 188 ? 22.702 8.291 -26.022 1.00 84.31 188 PRO A C 1
ATOM 1455 O O . PRO A 1 188 ? 22.525 9.260 -26.750 1.00 84.31 188 PRO A O 1
ATOM 1458 N N . ASP A 1 189 ? 23.198 7.142 -26.490 1.00 89.25 189 ASP A N 1
ATOM 1459 C CA . ASP A 1 189 ? 23.712 6.909 -27.849 1.00 89.25 189 ASP A CA 1
ATOM 1460 C C . ASP A 1 189 ? 22.629 6.737 -28.930 1.00 89.25 189 ASP A C 1
ATOM 1462 O O . ASP A 1 189 ? 22.941 6.406 -30.073 1.00 89.25 189 ASP A O 1
ATOM 1466 N N . THR A 1 190 ? 21.369 7.013 -28.593 1.00 93.94 190 THR A N 1
ATOM 1467 C CA . THR A 1 190 ? 20.252 6.974 -29.540 1.00 93.94 190 THR A CA 1
ATOM 1468 C C . THR A 1 190 ? 20.369 8.086 -30.578 1.00 93.94 190 THR A C 1
ATOM 1470 O O . THR A 1 190 ? 20.549 9.262 -30.240 1.00 93.94 190 THR A O 1
ATOM 1473 N N . ILE A 1 191 ? 20.225 7.716 -31.850 1.00 95.88 191 ILE A N 1
ATOM 1474 C CA . ILE A 1 191 ? 20.087 8.647 -32.970 1.00 95.88 191 ILE A CA 1
ATOM 1475 C C . ILE A 1 191 ? 18.595 8.831 -33.227 1.00 95.88 191 ILE A C 1
ATOM 1477 O O . ILE A 1 191 ? 17.888 7.867 -33.509 1.00 95.88 191 ILE A O 1
ATOM 1481 N N . VAL A 1 192 ? 18.111 10.066 -33.141 1.00 95.94 192 VAL A N 1
ATOM 1482 C CA . VAL A 1 192 ? 16.713 10.380 -33.449 1.00 95.94 192 VAL A CA 1
ATOM 1483 C C . VAL A 1 192 ? 16.649 10.997 -34.837 1.00 95.94 192 VAL A C 1
ATOM 1485 O O . VAL A 1 192 ? 17.241 12.047 -35.083 1.00 95.94 192 VAL A O 1
ATOM 1488 N N . ILE A 1 193 ? 15.939 10.339 -35.743 1.00 96.81 193 ILE A N 1
ATOM 1489 C CA . ILE A 1 193 ? 15.662 10.801 -37.096 1.00 96.81 193 ILE A CA 1
ATOM 1490 C C . ILE A 1 193 ? 14.242 11.366 -37.114 1.00 96.81 193 ILE A C 1
ATOM 1492 O O . ILE A 1 193 ? 13.272 10.657 -36.861 1.00 96.81 193 ILE A O 1
ATOM 1496 N N . VAL A 1 194 ? 14.126 12.654 -37.404 1.00 95.69 194 VAL A N 1
ATOM 1497 C CA . VAL A 1 194 ? 12.862 13.364 -37.554 1.00 95.69 194 VAL A CA 1
ATOM 1498 C C . VAL A 1 194 ? 12.537 13.439 -39.040 1.00 95.69 194 VAL A C 1
ATOM 1500 O O . VAL A 1 194 ? 13.238 14.122 -39.792 1.00 95.69 194 VAL A O 1
ATOM 1503 N N . ASN A 1 195 ? 11.494 12.720 -39.447 1.00 95.94 195 ASN A N 1
ATOM 1504 C CA . ASN A 1 195 ? 10.945 12.762 -40.795 1.00 95.94 195 ASN A CA 1
ATOM 1505 C C . ASN A 1 195 ? 10.243 14.115 -41.023 1.00 95.94 195 ASN A C 1
ATOM 1507 O O . ASN A 1 195 ? 9.323 14.477 -40.282 1.00 95.94 195 ASN A O 1
ATOM 1511 N N . ILE A 1 196 ? 10.715 14.861 -42.021 1.00 93.69 196 ILE A N 1
ATOM 1512 C CA . ILE A 1 196 ? 10.122 16.104 -42.510 1.00 93.69 196 ILE A CA 1
ATOM 1513 C C . ILE A 1 196 ? 9.435 15.797 -43.844 1.00 93.69 196 ILE A C 1
ATOM 1515 O O . ILE A 1 196 ? 10.093 15.648 -44.877 1.00 93.69 196 ILE A O 1
ATOM 1519 N N . GLU A 1 197 ? 8.107 15.711 -43.804 1.00 86.06 197 GLU A N 1
ATOM 1520 C CA . GLU A 1 197 ? 7.276 15.483 -44.992 1.00 86.06 197 GLU A CA 1
ATOM 1521 C C . GLU A 1 197 ? 6.929 16.788 -45.728 1.00 86.06 197 GLU A C 1
ATOM 1523 O O . GLU A 1 197 ? 6.745 16.766 -46.941 1.00 86.06 197 GLU A O 1
ATOM 1528 N N . ASP A 1 198 ? 6.917 17.928 -45.027 1.00 73.81 198 ASP A N 1
ATOM 1529 C CA . ASP A 1 198 ? 6.587 19.237 -45.600 1.00 73.81 198 ASP A CA 1
ATOM 1530 C C . ASP A 1 198 ? 7.835 20.044 -45.989 1.00 73.81 198 ASP A C 1
ATOM 1532 O O . ASP A 1 198 ? 8.775 20.183 -45.207 1.00 73.81 198 ASP A O 1
ATOM 1536 N N . GLU A 1 199 ? 7.801 20.705 -47.152 1.00 66.12 199 GLU A N 1
ATOM 1537 C CA . GLU A 1 199 ? 8.849 21.635 -47.619 1.00 66.12 199 GLU A CA 1
ATOM 1538 C C . GLU A 1 199 ? 9.055 22.861 -46.709 1.00 66.12 199 GLU A C 1
ATOM 1540 O O . GLU A 1 199 ? 9.913 23.696 -46.993 1.00 66.12 199 GLU A O 1
ATOM 1545 N N . ASN A 1 200 ? 8.296 23.003 -45.617 1.00 62.56 200 ASN A N 1
ATOM 1546 C CA . ASN A 1 200 ? 8.392 24.158 -44.739 1.00 62.56 200 ASN A CA 1
ATOM 1547 C C . ASN A 1 200 ? 9.680 24.082 -43.892 1.00 62.56 200 ASN A C 1
ATOM 1549 O O . ASN A 1 200 ? 9.760 23.316 -42.930 1.00 62.56 200 ASN A O 1
ATOM 1553 N N . PRO A 1 201 ? 10.707 24.894 -44.200 1.00 56.72 201 PRO A N 1
ATOM 1554 C CA . PRO A 1 201 ? 12.078 24.652 -43.764 1.00 56.72 201 PRO A CA 1
ATOM 1555 C C . PRO A 1 201 ? 12.372 25.212 -42.370 1.00 56.72 201 PRO A C 1
ATOM 1557 O O . PRO A 1 201 ? 13.540 25.338 -41.999 1.00 56.72 201 PRO A O 1
ATOM 1560 N N . PHE A 1 202 ? 11.354 25.605 -41.601 1.00 62.69 202 PHE A N 1
ATOM 1561 C CA . PHE A 1 202 ? 11.582 26.163 -40.277 1.00 62.69 202 PHE A CA 1
ATOM 1562 C C . PHE A 1 202 ? 11.797 25.024 -39.284 1.00 62.69 202 PHE A C 1
ATOM 1564 O O . PHE A 1 202 ? 10.827 24.347 -38.942 1.00 62.69 202 PHE A O 1
ATOM 1571 N N . PRO A 1 203 ? 13.031 24.810 -38.779 1.00 60.12 203 PRO A N 1
ATOM 1572 C CA . PRO A 1 203 ? 13.204 23.934 -37.639 1.00 60.12 203 PRO A CA 1
ATOM 1573 C C . PRO A 1 203 ? 12.380 24.563 -36.515 1.00 60.12 203 PRO A C 1
ATOM 1575 O O . PRO A 1 203 ? 12.664 25.709 -36.135 1.00 60.12 203 PRO A O 1
ATOM 1578 N N . PRO A 1 204 ? 11.341 23.896 -35.988 1.00 59.53 204 PRO A N 1
ATOM 1579 C CA . PRO A 1 204 ? 10.732 24.399 -34.775 1.00 59.53 204 PRO A CA 1
ATOM 1580 C C . PRO A 1 204 ? 11.857 24.542 -33.758 1.00 59.53 204 PRO A C 1
ATOM 1582 O O . PRO A 1 204 ? 12.740 23.683 -33.661 1.00 59.53 204 PRO A O 1
ATOM 1585 N N . ARG A 1 205 ? 11.862 25.659 -33.024 1.00 61.03 205 ARG A N 1
ATOM 1586 C CA . ARG A 1 205 ? 12.671 25.764 -31.811 1.00 61.03 205 ARG A CA 1
ATOM 1587 C C . ARG A 1 205 ? 12.258 24.574 -30.962 1.00 61.03 205 ARG A C 1
ATOM 1589 O O . ARG A 1 205 ? 11.170 24.592 -30.398 1.00 61.03 205 ARG A O 1
ATOM 1596 N N . ALA A 1 206 ? 13.083 23.530 -30.964 1.00 56.16 206 ALA A N 1
ATOM 1597 C CA . ALA A 1 206 ? 12.854 22.335 -30.186 1.00 56.16 206 ALA A CA 1
ATOM 1598 C C . ALA A 1 206 ? 12.864 22.789 -28.731 1.00 56.16 206 ALA A C 1
ATOM 1600 O O . ALA A 1 206 ? 13.926 22.997 -28.142 1.00 56.16 206 ALA A O 1
ATOM 1601 N N . SER A 1 207 ? 11.677 23.056 -28.188 1.00 54.03 207 SER A N 1
ATOM 1602 C CA . SER A 1 207 ? 11.501 23.282 -26.768 1.00 54.03 207 SER A CA 1
ATOM 1603 C C . SER A 1 207 ? 12.019 22.019 -26.111 1.00 54.03 207 SER A C 1
ATOM 1605 O O . SER A 1 207 ? 11.440 20.948 -26.284 1.00 54.03 207 SER A O 1
ATOM 1607 N N . THR A 1 208 ? 13.183 22.146 -25.477 1.00 51.84 208 THR A N 1
ATOM 1608 C CA . THR A 1 208 ? 13.940 21.064 -24.857 1.00 51.84 208 THR A CA 1
ATOM 1609 C C . THR A 1 208 ? 12.991 20.243 -24.002 1.00 51.84 208 THR A C 1
ATOM 1611 O O . THR A 1 208 ? 12.549 20.701 -22.948 1.00 51.84 208 THR A O 1
ATOM 1614 N N . SER A 1 209 ? 12.620 19.062 -24.496 1.00 51.06 209 SER A N 1
ATOM 1615 C CA . SER A 1 209 ? 11.773 18.129 -23.767 1.00 51.06 209 SER A CA 1
ATOM 1616 C C . SER A 1 209 ? 12.424 17.837 -22.422 1.00 51.06 209 SER A C 1
ATOM 1618 O O . SER A 1 209 ? 13.630 17.598 -22.371 1.00 51.06 209 SER A O 1
ATOM 1620 N N . SER A 1 210 ? 11.634 17.786 -21.355 1.00 51.56 210 SER A N 1
ATOM 1621 C CA . SER A 1 210 ? 12.074 17.469 -19.992 1.00 51.56 210 SER A CA 1
ATOM 1622 C C . SER A 1 210 ? 12.493 16.002 -19.796 1.00 51.56 210 SER A C 1
ATOM 1624 O O . SER A 1 210 ? 12.461 15.507 -18.671 1.00 51.56 210 SER A O 1
ATOM 1626 N N . SER A 1 211 ? 12.842 15.283 -20.871 1.00 55.47 211 SER A N 1
ATOM 1627 C CA . SER A 1 211 ? 13.359 13.922 -20.760 1.00 55.47 211 SER A CA 1
ATOM 1628 C C . SER A 1 211 ? 14.713 13.963 -20.043 1.00 55.47 211 SER A C 1
ATOM 1630 O O . SER A 1 211 ? 15.581 14.748 -20.435 1.00 55.47 211 SER A O 1
ATOM 1632 N N . PRO A 1 212 ? 14.924 13.136 -19.006 1.00 58.12 212 PRO A N 1
ATOM 1633 C CA . PRO A 1 212 ? 16.159 13.135 -18.224 1.00 58.12 212 PRO A CA 1
ATOM 1634 C C . PRO A 1 212 ? 17.386 12.680 -19.031 1.00 58.12 212 PRO A C 1
ATOM 1636 O O . PRO A 1 212 ? 18.514 12.903 -18.597 1.00 58.12 212 PRO A O 1
ATOM 1639 N N . VAL A 1 213 ? 17.183 12.059 -20.201 1.00 67.06 213 VAL A N 1
ATOM 1640 C CA . VAL A 1 213 ? 18.248 11.602 -21.100 1.00 67.06 213 VAL A CA 1
ATOM 1641 C C . VAL A 1 213 ? 18.061 12.270 -22.461 1.00 67.06 213 VAL A C 1
ATOM 1643 O O . VAL A 1 213 ? 17.161 11.917 -23.222 1.00 67.06 213 VAL A O 1
ATOM 1646 N N . ALA A 1 214 ? 18.909 13.253 -22.768 1.00 71.38 214 ALA A N 1
ATOM 1647 C CA . ALA A 1 214 ? 18.952 13.856 -24.095 1.00 71.38 214 ALA A CA 1
ATOM 1648 C C . ALA A 1 214 ? 19.615 12.875 -25.081 1.00 71.38 214 ALA A C 1
ATOM 1650 O O . ALA A 1 214 ? 20.679 12.332 -24.763 1.00 71.38 214 ALA A O 1
ATOM 1651 N N . PRO A 1 215 ? 19.029 12.632 -26.267 1.00 74.06 215 PRO A N 1
ATOM 1652 C CA . PRO A 1 215 ? 19.678 11.816 -27.282 1.00 74.06 215 PRO A CA 1
ATOM 1653 C C . PRO A 1 215 ? 20.932 12.527 -27.787 1.00 74.06 215 PRO A C 1
ATOM 1655 O O . PRO A 1 215 ? 21.002 13.759 -27.811 1.00 74.06 215 PRO A O 1
ATOM 1658 N N . THR A 1 216 ? 21.920 11.748 -28.228 1.00 77.38 216 THR A N 1
ATOM 1659 C CA . THR A 1 216 ? 23.199 12.319 -28.672 1.00 77.38 216 THR A CA 1
ATOM 1660 C C . THR A 1 216 ? 23.007 13.213 -29.898 1.00 77.38 216 THR A C 1
ATOM 1662 O O . THR A 1 216 ? 23.706 14.218 -30.035 1.00 77.38 216 THR A O 1
ATOM 1665 N N . LYS A 1 217 ? 22.103 12.846 -30.824 1.00 91.19 217 LYS A N 1
ATOM 1666 C CA . LYS A 1 217 ? 21.929 13.550 -32.105 1.00 91.19 217 LYS A CA 1
ATOM 1667 C C . LYS A 1 217 ? 20.486 13.499 -32.599 1.00 91.19 217 LYS A C 1
ATOM 1669 O O . LYS A 1 217 ? 19.894 12.424 -32.674 1.00 91.19 217 LYS A O 1
ATOM 1674 N N . TYR A 1 218 ? 19.982 14.659 -33.011 1.00 93.31 218 TYR A N 1
ATOM 1675 C CA . TYR A 1 218 ? 18.764 14.794 -33.805 1.00 93.31 218 TYR A CA 1
ATOM 1676 C C . TYR A 1 218 ? 19.144 15.046 -35.263 1.00 93.31 218 TYR A C 1
ATOM 1678 O O . TYR A 1 218 ? 19.935 15.948 -35.550 1.00 93.31 218 TYR A O 1
ATOM 1686 N N . LEU A 1 219 ? 18.586 14.258 -36.175 1.00 95.56 219 LEU A N 1
ATOM 1687 C CA . LEU A 1 219 ? 18.775 14.383 -37.614 1.00 95.56 219 LEU A CA 1
ATOM 1688 C C . LEU A 1 219 ? 17.427 14.669 -38.258 1.00 95.56 219 LEU A C 1
ATOM 1690 O O . LEU A 1 219 ? 16.465 13.955 -38.022 1.00 95.56 219 LEU A O 1
ATOM 1694 N N . PHE A 1 220 ? 17.367 15.705 -39.078 1.00 94.94 220 PHE A N 1
ATOM 1695 C CA . PHE A 1 220 ? 16.162 16.104 -39.793 1.00 94.94 220 PHE A CA 1
ATOM 1696 C C . PHE A 1 220 ? 16.310 15.682 -41.248 1.00 94.94 220 PHE A C 1
ATOM 1698 O O . PHE A 1 220 ? 17.235 16.165 -41.910 1.00 94.94 220 PHE A O 1
ATOM 1705 N N . VAL A 1 221 ? 15.455 14.775 -41.719 1.00 96.19 221 VAL A N 1
ATOM 1706 C CA . VAL A 1 221 ? 15.572 14.161 -43.051 1.00 96.19 221 VAL A CA 1
ATOM 1707 C C . VAL A 1 221 ? 14.223 14.079 -43.746 1.00 96.19 221 VAL A C 1
ATOM 1709 O O . VAL A 1 221 ? 13.195 13.995 -43.081 1.00 96.19 221 VAL A O 1
ATOM 1712 N N . SER A 1 222 ? 14.240 14.058 -45.077 1.00 96.38 222 SER A N 1
ATOM 1713 C CA . SER A 1 222 ? 13.049 13.823 -45.897 1.00 96.38 222 SER A CA 1
ATOM 1714 C C . SER A 1 222 ? 13.216 12.509 -46.676 1.00 96.38 222 SER A C 1
ATOM 1716 O O . SER A 1 222 ? 13.793 12.502 -47.767 1.00 96.38 222 SER A O 1
ATOM 1718 N N . PRO A 1 223 ? 12.790 11.362 -46.113 1.00 96.94 223 PRO A N 1
ATOM 1719 C CA . PRO A 1 223 ? 12.986 10.059 -46.737 1.00 96.94 223 PRO A CA 1
ATOM 1720 C C . PRO A 1 223 ? 12.176 9.922 -48.033 1.00 96.94 223 PRO A C 1
ATOM 1722 O O . PRO A 1 223 ? 12.677 9.352 -48.997 1.00 96.94 223 PRO A O 1
ATOM 1725 N N . SER A 1 224 ? 10.987 10.525 -48.120 1.00 96.06 224 SER A N 1
ATOM 1726 C CA . SER A 1 224 ? 10.177 10.567 -49.346 1.00 96.06 224 SER A CA 1
ATOM 1727 C C . SER A 1 224 ? 10.898 11.284 -50.498 1.00 96.06 224 SER A C 1
ATOM 1729 O O . SER A 1 224 ? 10.916 10.794 -51.632 1.00 96.06 224 SER A O 1
ATOM 1731 N N . GLN A 1 225 ? 11.578 12.401 -50.215 1.00 95.75 225 GLN A N 1
ATOM 1732 C CA . GLN A 1 225 ? 12.419 13.091 -51.196 1.00 95.75 225 GLN A CA 1
ATOM 1733 C C . GLN A 1 225 ? 13.605 12.222 -51.647 1.00 95.75 225 GLN A C 1
ATOM 1735 O O . GLN A 1 225 ? 13.951 12.214 -52.827 1.00 95.75 225 GLN A O 1
ATOM 1740 N N . ALA A 1 226 ? 14.212 11.454 -50.739 1.00 96.88 226 ALA A N 1
ATOM 1741 C CA . ALA A 1 226 ? 15.288 10.528 -51.093 1.00 96.88 226 ALA A CA 1
ATOM 1742 C C . ALA A 1 226 ? 14.801 9.379 -51.993 1.00 96.88 226 ALA A C 1
ATOM 1744 O O . ALA A 1 226 ? 15.472 9.045 -52.968 1.00 96.88 226 ALA A O 1
ATOM 1745 N N . LEU A 1 227 ? 13.626 8.809 -51.705 1.00 96.81 227 LEU A N 1
ATOM 1746 C CA . LEU A 1 227 ? 13.028 7.743 -52.516 1.00 96.81 227 LEU A CA 1
ATOM 1747 C C . LEU A 1 227 ? 12.630 8.233 -53.912 1.00 96.81 227 LEU A C 1
ATOM 1749 O O . LEU A 1 227 ? 12.978 7.594 -54.901 1.00 96.81 227 LEU A O 1
ATOM 1753 N N . SER A 1 228 ? 11.993 9.403 -54.015 1.00 96.44 228 SER A N 1
ATOM 1754 C CA . SER A 1 228 ? 11.678 10.002 -55.323 1.00 96.44 228 SER A CA 1
ATOM 1755 C C . SER A 1 228 ? 12.935 10.306 -56.145 1.00 96.44 228 SER A C 1
ATOM 1757 O O . SER A 1 228 ? 12.935 10.127 -57.362 1.00 96.44 228 SER A O 1
ATOM 1759 N N . ALA A 1 229 ? 14.036 10.703 -55.499 1.00 96.44 229 ALA A N 1
ATOM 1760 C CA . ALA A 1 229 ? 15.320 10.866 -56.170 1.00 96.44 229 ALA A CA 1
ATOM 1761 C C . ALA A 1 229 ? 15.833 9.530 -56.739 1.00 96.44 229 ALA A C 1
ATOM 1763 O O . ALA A 1 229 ? 16.321 9.502 -57.871 1.00 96.44 229 ALA A O 1
ATOM 1764 N N . LEU A 1 230 ? 15.733 8.437 -55.972 1.00 96.56 230 LEU A N 1
ATOM 1765 C CA . LEU A 1 230 ? 16.137 7.094 -56.409 1.00 96.56 230 LEU A CA 1
ATOM 1766 C C . LEU A 1 230 ? 15.311 6.619 -57.614 1.00 96.56 230 LEU A C 1
ATOM 1768 O O . LEU A 1 230 ? 15.876 6.085 -58.569 1.00 96.56 230 LEU A O 1
ATOM 1772 N N . ASP A 1 231 ? 14.005 6.894 -57.618 1.00 96.06 231 ASP A N 1
ATOM 1773 C CA . ASP A 1 231 ? 13.116 6.560 -58.738 1.00 96.06 231 ASP A CA 1
ATOM 1774 C C . ASP A 1 231 ? 13.533 7.255 -60.046 1.00 96.06 231 ASP A C 1
ATOM 1776 O O . ASP A 1 231 ? 13.561 6.621 -61.101 1.00 96.06 231 ASP A O 1
ATOM 1780 N N . VAL A 1 232 ? 13.959 8.524 -59.984 1.00 96.00 232 VAL A N 1
ATOM 1781 C CA . VAL A 1 232 ? 14.393 9.292 -61.168 1.00 96.00 232 VAL A CA 1
ATOM 1782 C C . VAL A 1 232 ? 15.580 8.643 -61.890 1.00 96.00 232 VAL A C 1
ATOM 1784 O O . VAL A 1 232 ? 15.619 8.655 -63.121 1.00 96.00 232 VAL A O 1
ATOM 1787 N N . VAL A 1 233 ? 16.547 8.083 -61.155 1.00 95.00 233 VAL A N 1
ATOM 1788 C CA . VAL A 1 233 ? 17.713 7.400 -61.754 1.00 95.00 233 VAL A CA 1
ATOM 1789 C C . VAL A 1 233 ? 17.381 5.986 -62.210 1.00 95.00 233 VAL A C 1
ATOM 1791 O O . VAL A 1 233 ? 17.946 5.522 -63.200 1.00 95.00 233 VAL A O 1
ATOM 1794 N N . ARG A 1 234 ? 16.443 5.313 -61.538 1.00 92.56 234 ARG A N 1
ATOM 1795 C CA . ARG A 1 234 ? 15.990 3.980 -61.944 1.00 92.56 234 ARG A CA 1
ATOM 1796 C C . ARG A 1 234 ? 15.303 4.003 -63.310 1.00 92.56 234 ARG A C 1
ATOM 1798 O O . ARG A 1 234 ? 15.534 3.112 -64.124 1.00 92.56 234 ARG A O 1
ATOM 1805 N N . ASP A 1 235 ? 14.501 5.032 -63.570 1.00 91.44 235 ASP A N 1
ATOM 1806 C CA . ASP A 1 235 ? 13.709 5.136 -64.799 1.00 91.44 235 ASP A CA 1
ATOM 1807 C C . ASP A 1 235 ? 14.519 5.660 -65.999 1.00 91.44 235 ASP A C 1
ATOM 1809 O O . ASP A 1 235 ? 14.115 5.494 -67.153 1.00 91.44 235 ASP A O 1
ATOM 1813 N N . SER A 1 236 ? 15.669 6.300 -65.760 1.00 92.19 236 SER A N 1
ATOM 1814 C CA . SER A 1 236 ? 16.498 6.871 -66.821 1.00 92.19 236 SER A CA 1
ATOM 1815 C C . SER A 1 236 ? 17.973 6.944 -66.440 1.00 92.19 236 SER A C 1
ATOM 1817 O O . SER A 1 236 ? 18.359 7.593 -65.472 1.00 92.19 236 SER A O 1
ATOM 1819 N N . SER A 1 237 ? 18.833 6.380 -67.291 1.00 88.69 237 SER A N 1
ATOM 1820 C CA . SER A 1 237 ? 20.291 6.502 -67.175 1.00 88.69 237 SER A CA 1
ATOM 1821 C C . SER A 1 237 ? 20.846 7.790 -67.804 1.00 88.69 237 SER A C 1
ATOM 1823 O O . SER A 1 237 ? 22.056 7.907 -68.013 1.00 88.69 237 SER A O 1
ATOM 1825 N N . ALA A 1 238 ? 19.987 8.744 -68.182 1.00 94.31 238 ALA A N 1
ATOM 1826 C CA . ALA A 1 238 ? 20.416 10.005 -68.775 1.00 94.31 238 ALA A CA 1
ATOM 1827 C C . ALA A 1 238 ? 21.205 10.859 -67.766 1.00 94.31 238 ALA A C 1
ATOM 1829 O O . ALA A 1 238 ? 20.885 10.905 -66.580 1.00 94.31 238 ALA A O 1
ATOM 1830 N N . SER A 1 239 ? 22.199 11.613 -68.249 1.00 94.44 239 SER A N 1
ATOM 1831 C CA . SER A 1 239 ? 23.026 12.491 -67.399 1.00 94.44 239 SER A CA 1
ATOM 1832 C C . SER A 1 239 ? 22.200 13.490 -66.577 1.00 94.44 239 SER A C 1
ATOM 1834 O O . SER A 1 239 ? 22.586 13.839 -65.464 1.00 94.44 239 SER A O 1
ATOM 1836 N N . GLU A 1 240 ? 21.064 13.945 -67.108 1.00 95.69 240 GLU A N 1
ATOM 1837 C CA . GLU A 1 240 ? 20.151 14.850 -66.405 1.00 95.69 240 GLU A CA 1
ATOM 1838 C C . GLU A 1 240 ? 19.452 14.168 -65.215 1.00 95.69 240 GLU A C 1
ATOM 1840 O O . GLU A 1 240 ? 19.300 14.780 -64.158 1.00 95.69 240 GLU A O 1
ATOM 1845 N N . ALA A 1 241 ? 19.079 12.890 -65.347 1.00 94.25 241 ALA A N 1
ATOM 1846 C CA . ALA A 1 241 ? 18.469 12.113 -64.269 1.00 94.25 241 ALA A CA 1
ATOM 1847 C C . ALA A 1 241 ? 19.453 11.908 -63.108 1.00 94.25 241 ALA A C 1
ATOM 1849 O O . ALA A 1 241 ? 19.090 12.107 -61.949 1.00 94.25 241 ALA A O 1
ATOM 1850 N N . ILE A 1 242 ? 20.726 11.634 -63.419 1.00 95.25 242 ILE A N 1
ATOM 1851 C CA . ILE A 1 242 ? 21.802 11.528 -62.420 1.00 95.25 242 ILE A CA 1
ATOM 1852 C C . ILE A 1 242 ? 21.969 12.847 -61.656 1.00 95.25 242 ILE A C 1
ATOM 1854 O O . ILE A 1 242 ? 22.069 12.836 -60.429 1.00 95.25 242 ILE A O 1
ATOM 1858 N N . GLN A 1 243 ? 21.963 13.988 -62.355 1.00 96.31 243 GLN A N 1
ATOM 1859 C CA . GLN A 1 243 ? 22.082 15.298 -61.711 1.00 96.31 243 GLN A CA 1
ATOM 1860 C C . GLN A 1 243 ? 20.888 15.589 -60.792 1.00 96.31 243 GLN A C 1
ATOM 1862 O O . GLN A 1 243 ? 21.091 16.038 -59.664 1.00 96.31 243 GLN A O 1
ATOM 1867 N N . ARG A 1 244 ? 19.657 15.308 -61.242 1.00 95.88 244 ARG A N 1
ATOM 1868 C CA . ARG A 1 244 ? 18.440 15.481 -60.427 1.00 95.88 244 ARG A CA 1
ATOM 1869 C C . ARG A 1 244 ? 18.440 14.581 -59.195 1.00 95.88 244 ARG A C 1
ATOM 1871 O O . ARG A 1 244 ? 18.069 15.035 -58.117 1.00 95.88 244 ARG A O 1
ATOM 1878 N N . TYR A 1 245 ? 18.893 13.337 -59.334 1.00 96.44 245 TYR A N 1
ATOM 1879 C CA . TYR A 1 245 ? 19.078 12.446 -58.193 1.00 96.44 245 TYR A CA 1
ATOM 1880 C C . TYR A 1 245 ? 20.084 13.013 -57.199 1.00 96.44 245 TYR A C 1
ATOM 1882 O O . TYR A 1 245 ? 19.772 13.115 -56.020 1.00 96.44 245 TYR A O 1
ATOM 1890 N N . GLN A 1 246 ? 21.266 13.436 -57.654 1.00 96.25 246 GLN A N 1
ATOM 1891 C CA . GLN A 1 246 ? 22.287 13.981 -56.760 1.00 96.25 246 GLN A CA 1
ATOM 1892 C C . GLN A 1 246 ? 21.772 15.202 -55.995 1.00 96.25 246 GLN A C 1
ATOM 1894 O O . GLN A 1 246 ? 21.958 15.279 -54.782 1.00 96.25 246 GLN A O 1
ATOM 1899 N N . THR A 1 247 ? 21.096 16.139 -56.666 1.00 96.81 247 THR A N 1
ATOM 1900 C CA . THR A 1 247 ? 20.566 17.341 -56.008 1.00 96.81 247 THR A CA 1
ATOM 1901 C C . THR A 1 247 ? 19.448 17.013 -55.020 1.00 96.81 247 THR A C 1
ATOM 1903 O O . THR A 1 247 ? 19.503 17.481 -53.882 1.00 96.81 247 THR A O 1
ATOM 1906 N N . ALA A 1 248 ? 18.473 16.185 -55.403 1.00 95.69 248 ALA A N 1
ATOM 1907 C CA . ALA A 1 248 ? 17.350 15.813 -54.540 1.00 95.69 248 ALA A CA 1
ATOM 1908 C C . ALA A 1 248 ? 17.781 14.913 -53.367 1.00 95.69 248 ALA A C 1
ATOM 1910 O O . ALA A 1 248 ? 17.364 15.128 -52.229 1.00 95.69 248 ALA A O 1
ATOM 1911 N N . PHE A 1 249 ? 18.684 13.958 -53.601 1.00 96.50 249 PHE A N 1
ATOM 1912 C CA . PHE A 1 249 ? 19.217 13.088 -52.554 1.00 96.50 249 PHE A CA 1
ATOM 1913 C C . PHE A 1 249 ? 20.089 13.868 -51.561 1.00 96.50 249 PHE A C 1
ATOM 1915 O O . PHE A 1 249 ? 19.988 13.649 -50.355 1.00 96.50 249 PHE A O 1
ATOM 1922 N N . LEU A 1 250 ? 20.889 14.841 -52.017 1.00 96.56 250 LEU A N 1
ATOM 1923 C CA . LEU A 1 250 ? 21.598 15.757 -51.113 1.00 96.56 250 LEU A CA 1
ATOM 1924 C C . LEU A 1 250 ? 20.621 16.633 -50.309 1.00 96.56 250 LEU A C 1
ATOM 1926 O O . LEU A 1 250 ? 20.824 16.813 -49.106 1.00 96.56 250 LEU A O 1
ATOM 1930 N N . ALA A 1 251 ? 19.549 17.131 -50.938 1.00 94.88 251 ALA A N 1
ATOM 1931 C CA . ALA A 1 251 ? 18.523 17.944 -50.278 1.00 94.88 251 ALA A CA 1
ATOM 1932 C C . ALA A 1 251 ? 17.766 17.176 -49.179 1.00 94.88 251 ALA A C 1
ATOM 1934 O O . ALA A 1 251 ? 17.487 17.748 -48.126 1.00 94.88 251 ALA A O 1
ATOM 1935 N N . SER A 1 252 ? 17.548 15.870 -49.368 1.00 96.25 252 SER A N 1
ATOM 1936 C CA . SER A 1 252 ? 16.894 14.986 -48.390 1.00 96.25 252 SER A CA 1
ATOM 1937 C C . SER A 1 252 ? 17.653 14.822 -47.063 1.00 96.25 252 SER A C 1
ATOM 1939 O O . SER A 1 252 ? 17.089 14.340 -46.078 1.00 96.25 252 SER A O 1
ATOM 1941 N N . ARG A 1 253 ? 18.945 15.191 -47.034 1.00 96.62 253 ARG A N 1
ATOM 1942 C CA . ARG A 1 253 ? 19.886 15.018 -45.908 1.00 96.62 253 ARG A CA 1
ATOM 1943 C C . ARG A 1 253 ? 20.156 13.565 -45.488 1.00 96.62 253 ARG A C 1
ATOM 1945 O O . ARG A 1 253 ? 20.827 13.341 -44.479 1.00 96.62 253 ARG A O 1
ATOM 1952 N N . MET A 1 254 ? 19.759 12.571 -46.283 1.00 96.69 254 MET A N 1
ATOM 1953 C CA . MET A 1 254 ? 20.141 11.167 -46.063 1.00 96.69 254 MET A CA 1
ATOM 1954 C C . MET A 1 254 ? 21.665 10.927 -45.995 1.00 96.69 254 MET A C 1
ATOM 1956 O O . MET A 1 254 ? 22.101 10.148 -45.139 1.00 96.69 254 MET A O 1
ATOM 1960 N N . PRO A 1 255 ? 22.521 11.634 -46.767 1.00 96.75 255 PRO A N 1
ATOM 1961 C CA . PRO A 1 255 ? 23.975 11.534 -46.608 1.00 96.75 255 PRO A CA 1
ATOM 1962 C C . PRO A 1 255 ? 24.466 11.872 -45.194 1.00 96.75 255 PRO A C 1
ATOM 1964 O O . PRO A 1 255 ? 25.421 11.263 -44.713 1.00 96.75 255 PRO A O 1
ATOM 1967 N N . THR A 1 256 ? 23.794 12.787 -44.485 1.00 96.81 256 THR A N 1
ATOM 1968 C CA . THR A 1 256 ? 24.125 13.140 -43.096 1.00 96.81 256 THR A CA 1
ATOM 1969 C C . THR A 1 256 ? 23.822 11.994 -42.130 1.00 96.81 256 THR A C 1
ATOM 1971 O O . THR A 1 256 ? 24.578 11.793 -41.176 1.00 96.81 256 THR A O 1
ATOM 1974 N N . VAL A 1 257 ? 22.770 11.204 -42.379 1.00 96.75 257 VAL A N 1
ATOM 1975 C CA . VAL A 1 257 ? 22.484 9.974 -41.615 1.00 96.75 257 VAL A CA 1
ATOM 1976 C C . VAL A 1 257 ? 23.608 8.973 -41.819 1.00 96.75 257 VAL A C 1
ATOM 1978 O O . VAL A 1 257 ? 24.193 8.516 -40.839 1.00 96.75 257 VAL A O 1
ATOM 1981 N N . SER A 1 258 ? 23.977 8.713 -43.075 1.00 96.25 258 SER A N 1
ATOM 1982 C CA . SER A 1 258 ? 25.072 7.797 -43.405 1.00 96.25 258 SER A CA 1
ATOM 1983 C C . SER A 1 258 ? 26.396 8.232 -42.768 1.00 96.25 258 SER A C 1
ATOM 1985 O O . SER A 1 258 ? 27.057 7.441 -42.099 1.00 96.25 258 SER A O 1
ATOM 1987 N N . GLN A 1 259 ? 26.746 9.520 -42.857 1.00 96.62 259 GLN A N 1
ATOM 1988 C CA . GLN A 1 259 ? 27.943 10.071 -42.218 1.00 96.62 259 GLN A CA 1
ATOM 1989 C C . GLN A 1 259 ? 27.890 9.957 -40.688 1.00 96.62 259 GLN A C 1
ATOM 1991 O O . GLN A 1 259 ? 28.903 9.670 -40.045 1.00 96.62 259 GLN A O 1
ATOM 1996 N N . THR A 1 260 ? 26.718 10.166 -40.086 1.00 96.38 260 THR A N 1
ATOM 1997 C CA . THR A 1 260 ? 26.533 10.041 -38.635 1.00 96.38 260 THR A CA 1
ATOM 1998 C C . THR A 1 260 ? 26.695 8.596 -38.180 1.00 96.38 260 THR A C 1
ATOM 2000 O O . THR A 1 260 ? 27.404 8.360 -37.200 1.00 96.38 260 THR A O 1
ATOM 2003 N N . LEU A 1 261 ? 26.111 7.641 -38.910 1.00 95.81 261 LEU A N 1
ATOM 2004 C CA . LEU A 1 261 ? 26.277 6.207 -38.674 1.00 95.81 261 LEU A CA 1
ATOM 2005 C C . LEU A 1 261 ? 27.730 5.780 -38.869 1.00 95.81 261 LEU A C 1
ATOM 2007 O O . LEU A 1 261 ? 28.277 5.091 -38.015 1.00 95.81 261 LEU A O 1
ATOM 2011 N N . HIS A 1 262 ? 28.392 6.258 -39.922 1.00 95.12 262 HIS A N 1
ATOM 2012 C CA . HIS A 1 262 ? 29.803 5.979 -40.164 1.00 95.12 262 HIS A CA 1
ATOM 2013 C C . HIS A 1 262 ? 30.679 6.545 -39.047 1.00 95.12 262 HIS A C 1
ATOM 2015 O O . HIS A 1 262 ? 31.596 5.878 -38.592 1.00 95.12 262 HIS A O 1
ATOM 2021 N N . THR A 1 263 ? 30.397 7.751 -38.553 1.00 94.56 263 THR A N 1
ATOM 2022 C CA . THR A 1 263 ? 31.137 8.339 -37.424 1.00 94.56 263 THR A CA 1
ATOM 2023 C C . THR A 1 263 ? 30.898 7.546 -36.138 1.00 94.56 263 THR A C 1
ATOM 2025 O O . THR A 1 263 ? 31.839 7.294 -35.386 1.00 94.56 263 THR A O 1
ATOM 2028 N N . ALA A 1 264 ? 29.653 7.124 -35.891 1.00 92.62 264 ALA A N 1
ATOM 2029 C CA . ALA A 1 264 ? 29.312 6.289 -34.746 1.00 92.62 264 ALA A CA 1
ATOM 2030 C C . ALA A 1 264 ? 30.052 4.944 -34.817 1.00 92.62 264 ALA A C 1
ATOM 2032 O O . ALA A 1 264 ? 30.784 4.613 -33.890 1.00 92.62 264 ALA A O 1
ATOM 2033 N N . LEU A 1 265 ? 29.959 4.224 -35.938 1.00 91.56 265 LEU A N 1
ATOM 2034 C CA . LEU A 1 265 ? 30.598 2.921 -36.156 1.00 91.56 265 LEU A CA 1
ATOM 2035 C C . LEU A 1 265 ? 32.127 2.999 -36.263 1.00 91.56 265 LEU A C 1
ATOM 2037 O O . LEU A 1 265 ? 32.814 2.104 -35.789 1.00 91.56 265 LEU A O 1
ATOM 2041 N N . ALA A 1 266 ? 32.695 4.072 -36.815 1.00 90.75 266 ALA A N 1
ATOM 2042 C CA . ALA A 1 266 ? 34.148 4.246 -36.900 1.00 90.75 266 ALA A CA 1
ATOM 2043 C C . ALA A 1 266 ? 34.795 4.458 -35.526 1.00 90.75 266 ALA A C 1
ATOM 2045 O O . ALA A 1 266 ? 35.936 4.047 -35.315 1.00 90.75 266 ALA A O 1
ATOM 2046 N N . SER A 1 267 ? 34.064 5.043 -34.568 1.00 86.81 267 SER A N 1
ATOM 2047 C CA . SER A 1 267 ? 34.521 5.112 -33.172 1.00 86.81 267 SER A CA 1
ATOM 2048 C C . SER A 1 267 ? 34.609 3.730 -32.506 1.00 86.81 267 SER A C 1
ATOM 2050 O O . SER A 1 267 ? 35.226 3.571 -31.457 1.00 86.81 267 SER A O 1
ATOM 2052 N N . LEU A 1 268 ? 34.022 2.714 -33.138 1.00 81.56 268 LEU A N 1
ATOM 2053 C CA . LEU A 1 268 ? 33.840 1.370 -32.627 1.00 81.56 268 LEU A CA 1
ATOM 2054 C C . LEU A 1 268 ? 34.722 0.396 -33.419 1.00 81.56 268 LEU A C 1
ATOM 2056 O O . LEU A 1 268 ? 34.236 -0.524 -34.066 1.00 81.56 268 LEU A O 1
ATOM 2060 N N . GLN A 1 269 ? 36.043 0.596 -33.365 1.00 79.25 269 GLN A N 1
ATOM 2061 C CA . GLN A 1 269 ? 37.040 -0.180 -34.124 1.00 79.25 269 GLN A CA 1
ATOM 2062 C C . GLN A 1 269 ? 36.998 -1.705 -33.876 1.00 79.25 269 GLN A C 1
ATOM 2064 O O . GLN A 1 269 ? 37.647 -2.462 -34.592 1.00 79.25 269 GLN A O 1
ATOM 2069 N N . ASN A 1 270 ? 36.269 -2.181 -32.858 1.00 87.44 270 ASN A N 1
ATOM 2070 C CA . ASN A 1 270 ? 36.188 -3.593 -32.501 1.00 87.44 270 ASN A CA 1
ATOM 2071 C C . ASN A 1 270 ? 34.767 -3.983 -32.049 1.00 87.44 270 ASN A C 1
ATOM 2073 O O . ASN A 1 270 ? 34.228 -3.430 -31.088 1.00 87.44 270 ASN A O 1
ATOM 2077 N N . VAL A 1 271 ? 34.188 -5.000 -32.699 1.00 86.31 271 VAL A N 1
ATOM 2078 C CA . VAL A 1 271 ? 32.865 -5.577 -32.381 1.00 86.31 271 VAL A CA 1
ATOM 2079 C C . VAL A 1 271 ? 32.776 -6.052 -30.926 1.00 86.31 271 VAL A C 1
ATOM 2081 O O . VAL A 1 271 ? 31.722 -5.960 -30.299 1.00 86.31 271 VAL A O 1
ATOM 2084 N N . SER A 1 272 ? 33.880 -6.523 -30.342 1.00 88.25 272 SER A N 1
ATOM 2085 C CA . SER A 1 272 ? 33.886 -6.919 -28.931 1.00 88.25 272 SER A CA 1
ATOM 2086 C C . SER A 1 272 ? 33.661 -5.724 -27.998 1.00 88.25 272 SER A C 1
ATOM 2088 O O . SER A 1 272 ? 32.909 -5.847 -27.034 1.00 88.25 272 SER A O 1
ATOM 2090 N N . VAL A 1 273 ? 34.230 -4.552 -28.301 1.00 89.31 273 VAL A N 1
ATOM 2091 C CA . VAL A 1 273 ? 34.023 -3.318 -27.522 1.00 89.31 273 VAL A CA 1
ATOM 2092 C C . VAL A 1 273 ? 32.564 -2.877 -27.611 1.00 89.31 273 VAL A C 1
ATOM 2094 O O . VAL A 1 273 ? 31.967 -2.526 -26.594 1.00 89.31 273 VAL A O 1
ATOM 2097 N N . LEU A 1 274 ? 31.968 -2.991 -28.801 1.00 89.31 274 LEU A N 1
ATOM 2098 C CA . LEU A 1 274 ? 30.543 -2.760 -29.035 1.00 89.31 274 LEU A CA 1
ATOM 2099 C C . LEU A 1 274 ? 29.656 -3.618 -28.140 1.00 89.31 274 LEU A C 1
ATOM 2101 O O . LEU A 1 274 ? 28.841 -3.077 -27.400 1.00 89.31 274 LEU A O 1
ATOM 2105 N N . ARG A 1 275 ? 29.862 -4.940 -28.142 1.00 91.50 275 ARG A N 1
ATOM 2106 C CA . ARG A 1 275 ? 29.089 -5.868 -27.302 1.00 91.50 275 ARG A CA 1
ATOM 2107 C C . ARG A 1 275 ? 29.135 -5.483 -25.833 1.00 91.50 275 ARG A C 1
ATOM 2109 O O . ARG A 1 275 ? 28.105 -5.439 -25.170 1.00 91.50 275 ARG A O 1
ATOM 2116 N N . HIS A 1 276 ? 30.326 -5.175 -25.327 1.00 92.44 276 HIS A N 1
ATOM 2117 C CA . HIS A 1 276 ? 30.481 -4.811 -23.927 1.00 92.44 276 HIS A CA 1
ATOM 2118 C C . HIS A 1 276 ? 29.860 -3.448 -23.597 1.00 92.44 276 HIS A C 1
ATOM 2120 O O . HIS A 1 276 ? 29.346 -3.275 -22.492 1.00 92.44 276 HIS A O 1
ATOM 2126 N N . ARG A 1 277 ? 29.896 -2.485 -24.526 1.00 91.56 277 ARG A N 1
ATOM 2127 C CA . ARG A 1 277 ? 29.231 -1.183 -24.375 1.00 91.56 277 ARG A CA 1
ATOM 2128 C C . ARG A 1 277 ? 27.711 -1.336 -24.370 1.00 91.56 277 ARG A C 1
ATOM 2130 O O . ARG A 1 277 ? 27.059 -0.789 -23.486 1.00 91.56 277 ARG A O 1
ATOM 2137 N N . THR A 1 278 ? 27.166 -2.119 -25.299 1.00 92.38 278 THR A N 1
ATOM 2138 C CA . THR A 1 278 ? 25.738 -2.455 -25.366 1.00 92.38 278 THR A CA 1
ATOM 2139 C C . THR A 1 278 ? 25.284 -3.155 -24.089 1.00 92.38 278 THR A C 1
ATOM 2141 O O . THR A 1 278 ? 24.330 -2.702 -23.459 1.00 92.38 278 THR A O 1
ATOM 2144 N N . ALA A 1 279 ? 26.033 -4.163 -23.632 1.00 94.44 279 ALA A N 1
ATOM 2145 C CA . ALA A 1 279 ? 25.758 -4.859 -22.379 1.00 94.44 279 ALA A CA 1
ATOM 2146 C C . ALA A 1 279 ? 25.725 -3.908 -21.176 1.00 94.44 279 ALA A C 1
ATOM 2148 O O . ALA A 1 279 ? 24.808 -3.967 -20.361 1.00 94.44 279 ALA A O 1
ATOM 2149 N N . LEU A 1 280 ? 26.697 -2.997 -21.072 1.00 94.06 280 LEU A N 1
ATOM 2150 C CA . LEU A 1 280 ? 26.751 -2.015 -19.988 1.00 94.06 280 LEU A CA 1
ATOM 2151 C C . LEU A 1 280 ? 25.569 -1.035 -20.056 1.00 94.06 280 LEU A C 1
ATOM 2153 O O . LEU A 1 280 ? 24.962 -0.739 -19.025 1.00 94.06 280 LEU A O 1
ATOM 2157 N N . ALA A 1 281 ? 25.190 -0.581 -21.253 1.00 91.88 281 ALA A N 1
ATOM 2158 C CA . ALA A 1 281 ? 24.013 0.263 -21.451 1.00 91.88 281 ALA A CA 1
ATOM 2159 C C . ALA A 1 281 ? 22.715 -0.448 -21.024 1.00 91.88 281 ALA A C 1
ATOM 2161 O O . ALA A 1 281 ? 21.891 0.149 -20.334 1.00 91.88 281 ALA A O 1
ATOM 2162 N N . GLN A 1 282 ? 22.557 -1.732 -21.355 1.00 93.94 282 GLN A N 1
ATOM 2163 C CA . GLN A 1 282 ? 21.399 -2.535 -20.945 1.00 93.94 282 GLN A CA 1
ATOM 2164 C C . GLN A 1 282 ? 21.383 -2.802 -19.436 1.00 93.94 282 GLN A C 1
ATOM 2166 O O . GLN A 1 282 ? 20.330 -2.688 -18.813 1.00 93.94 282 GLN A O 1
ATOM 2171 N N . ILE A 1 283 ? 22.540 -3.083 -18.822 1.00 95.62 283 ILE A N 1
ATOM 2172 C CA . ILE A 1 283 ? 22.675 -3.190 -17.360 1.00 95.62 283 ILE A CA 1
ATOM 2173 C C . ILE A 1 283 ? 22.213 -1.889 -16.697 1.00 95.62 283 ILE A C 1
ATOM 2175 O O . ILE A 1 283 ? 21.415 -1.924 -15.763 1.00 95.62 283 ILE A O 1
ATOM 2179 N N . ARG A 1 284 ? 22.654 -0.729 -17.195 1.00 94.38 284 ARG A N 1
ATOM 2180 C CA . ARG A 1 284 ? 22.212 0.574 -16.676 1.00 94.38 284 ARG A CA 1
ATOM 2181 C C . ARG A 1 284 ? 20.724 0.809 -16.865 1.00 94.38 284 ARG A C 1
ATOM 2183 O O . ARG A 1 284 ? 20.085 1.293 -15.937 1.00 94.38 284 ARG A O 1
ATOM 2190 N N . GLY A 1 285 ? 20.177 0.447 -18.022 1.00 91.62 285 GLY A N 1
ATOM 2191 C CA . GLY A 1 285 ? 18.739 0.504 -18.272 1.00 91.62 285 GLY A CA 1
ATOM 2192 C C . GLY A 1 285 ? 17.955 -0.324 -17.251 1.00 91.62 285 GLY A C 1
ATOM 2193 O O . GLY A 1 285 ? 17.019 0.186 -16.634 1.00 91.62 285 GLY A O 1
ATOM 2194 N N . ALA A 1 286 ? 18.398 -1.556 -16.986 1.00 95.06 286 ALA A N 1
ATOM 2195 C CA . ALA A 1 286 ? 17.793 -2.432 -15.987 1.00 95.06 286 ALA A CA 1
ATOM 2196 C C . ALA A 1 286 ? 17.904 -1.852 -14.567 1.00 95.06 286 ALA A C 1
ATOM 2198 O O . ALA A 1 286 ? 16.925 -1.854 -13.821 1.00 95.06 286 ALA A O 1
ATOM 2199 N N . LEU A 1 287 ? 19.069 -1.311 -14.191 1.00 96.00 287 LEU A N 1
ATOM 2200 C CA . LEU A 1 287 ? 19.272 -0.655 -12.895 1.00 96.00 287 LEU A CA 1
ATOM 2201 C C . LEU A 1 287 ? 18.411 0.610 -12.751 1.00 96.00 287 LEU A C 1
ATOM 2203 O O . LEU A 1 287 ? 17.839 0.836 -11.688 1.00 96.00 287 LEU A O 1
ATOM 2207 N N . ALA A 1 288 ? 18.261 1.412 -13.806 1.00 93.25 288 ALA A N 1
ATOM 2208 C CA . ALA A 1 288 ? 17.388 2.584 -13.807 1.00 93.25 288 ALA A CA 1
ATOM 2209 C C . ALA A 1 288 ? 15.912 2.189 -13.639 1.00 93.25 288 ALA A C 1
ATOM 2211 O O . ALA A 1 288 ? 15.206 2.795 -12.831 1.00 93.25 288 ALA A O 1
ATOM 2212 N N . ALA A 1 289 ? 15.464 1.131 -14.323 1.00 93.12 289 ALA A N 1
ATOM 2213 C CA . ALA A 1 289 ? 14.123 0.578 -14.141 1.00 93.12 289 ALA A CA 1
ATOM 2214 C C . ALA A 1 289 ? 13.909 0.060 -12.708 1.00 93.12 289 ALA A C 1
ATOM 2216 O O . ALA A 1 289 ? 12.894 0.370 -12.084 1.00 93.12 289 ALA A O 1
ATOM 2217 N N . CYS A 1 290 ? 14.892 -0.653 -12.142 1.00 96.62 290 CYS A N 1
ATOM 2218 C CA . CYS A 1 290 ? 14.855 -1.088 -10.743 1.00 96.62 290 CYS A CA 1
ATOM 2219 C C . CYS A 1 290 ? 14.735 0.102 -9.782 1.00 96.62 290 CYS A C 1
ATOM 2221 O O . CYS A 1 290 ? 13.927 0.054 -8.859 1.00 96.62 290 CYS A O 1
ATOM 2223 N N . ARG A 1 291 ? 15.495 1.182 -10.013 1.00 97.00 291 ARG A N 1
ATOM 2224 C CA . ARG A 1 291 ? 15.459 2.396 -9.185 1.00 97.00 291 ARG A CA 1
ATOM 2225 C C . ARG A 1 291 ? 14.084 3.052 -9.242 1.00 97.00 291 ARG A C 1
ATOM 2227 O O . ARG A 1 291 ? 13.515 3.347 -8.199 1.00 97.00 291 ARG A O 1
ATOM 2234 N N . SER A 1 292 ? 13.527 3.214 -10.443 1.00 94.62 292 SER A N 1
ATOM 2235 C CA . SER A 1 292 ? 12.178 3.761 -10.626 1.00 94.62 292 SER A CA 1
ATOM 2236 C C . SER A 1 292 ? 11.117 2.926 -9.902 1.00 94.62 292 SER A C 1
ATOM 2238 O O . SER A 1 292 ? 10.257 3.490 -9.236 1.00 94.62 292 SER A O 1
ATOM 2240 N N . SER A 1 293 ? 11.196 1.594 -9.992 1.00 95.75 293 SER A N 1
ATOM 2241 C CA . SER A 1 293 ? 10.273 0.679 -9.303 1.00 95.75 293 SER A CA 1
ATOM 2242 C C . SER A 1 293 ? 10.393 0.764 -7.776 1.00 95.75 293 SER A C 1
ATOM 2244 O O . SER A 1 293 ? 9.384 0.779 -7.073 1.00 95.75 293 SER A O 1
ATOM 2246 N N . ILE A 1 294 ? 11.618 0.861 -7.243 1.00 96.75 294 ILE A N 1
ATOM 2247 C CA . ILE A 1 294 ? 11.857 1.026 -5.799 1.00 96.75 294 ILE A CA 1
ATOM 2248 C C . ILE A 1 294 ? 11.288 2.360 -5.302 1.00 96.75 294 ILE A C 1
ATOM 2250 O O . ILE A 1 294 ? 10.616 2.381 -4.271 1.00 96.75 294 ILE A O 1
ATOM 2254 N N . GLU A 1 295 ? 11.510 3.456 -6.029 1.00 96.81 295 GLU A N 1
ATOM 2255 C CA . GLU A 1 295 ? 10.967 4.774 -5.678 1.00 96.81 295 GLU A CA 1
ATOM 2256 C C . GLU A 1 295 ? 9.435 4.805 -5.749 1.00 96.81 295 GLU A C 1
ATOM 2258 O O . GLU A 1 295 ? 8.779 5.302 -4.834 1.00 96.81 295 GLU A O 1
ATOM 2263 N N . GLU A 1 296 ? 8.836 4.195 -6.774 1.00 95.31 296 GLU A N 1
ATOM 2264 C CA . GLU A 1 296 ? 7.381 4.045 -6.849 1.00 95.31 296 GLU A CA 1
ATOM 2265 C C . GLU A 1 296 ? 6.836 3.244 -5.657 1.00 95.31 296 GLU A C 1
ATOM 2267 O O . GLU A 1 296 ? 5.870 3.663 -5.012 1.00 95.31 296 GLU A O 1
ATOM 2272 N N . ALA A 1 297 ? 7.485 2.129 -5.308 1.00 96.00 297 ALA A N 1
ATOM 2273 C CA . ALA A 1 297 ? 7.108 1.328 -4.150 1.00 96.00 297 ALA A CA 1
ATOM 2274 C C . ALA A 1 297 ? 7.229 2.122 -2.837 1.00 96.00 297 ALA A C 1
ATOM 2276 O O . ALA A 1 297 ? 6.345 2.021 -1.987 1.00 96.00 297 ALA A O 1
ATOM 2277 N N . ARG A 1 298 ? 8.266 2.955 -2.668 1.00 97.19 298 ARG A N 1
ATOM 2278 C CA . ARG A 1 298 ? 8.412 3.851 -1.504 1.00 97.19 298 ARG A CA 1
ATOM 2279 C C . ARG A 1 298 ? 7.262 4.847 -1.407 1.00 97.19 298 ARG A C 1
ATOM 2281 O O . ARG A 1 298 ? 6.633 4.937 -0.354 1.00 97.19 298 ARG A O 1
ATOM 2288 N N . LEU A 1 299 ? 6.929 5.520 -2.509 1.00 96.81 299 LEU A N 1
ATOM 2289 C CA . LEU A 1 299 ? 5.808 6.462 -2.557 1.00 96.81 299 LEU A CA 1
ATOM 2290 C C . LEU A 1 299 ? 4.477 5.786 -2.202 1.00 96.81 299 LEU A C 1
ATOM 2292 O O . LEU A 1 299 ? 3.652 6.374 -1.501 1.00 96.81 299 LEU A O 1
ATOM 2296 N N . GLN A 1 300 ? 4.260 4.549 -2.653 1.00 96.25 300 GLN A N 1
ATOM 2297 C CA . GLN A 1 300 ? 3.084 3.765 -2.266 1.00 96.25 300 GLN A CA 1
ATOM 2298 C C . GLN A 1 300 ? 3.077 3.450 -0.761 1.00 96.25 300 GLN A C 1
ATOM 2300 O O . GLN A 1 300 ? 2.052 3.646 -0.107 1.00 96.25 300 GLN A O 1
ATOM 2305 N N . LEU A 1 301 ? 4.209 3.025 -0.184 1.00 97.25 301 LEU A N 1
ATOM 2306 C CA . LEU A 1 301 ? 4.324 2.764 1.258 1.00 97.25 301 LEU A CA 1
ATOM 2307 C C . LEU A 1 301 ? 4.079 4.015 2.106 1.00 97.25 301 LEU A C 1
ATOM 2309 O O . LEU A 1 301 ? 3.460 3.915 3.164 1.00 97.25 301 LEU A O 1
ATOM 2313 N N . ASP A 1 302 ? 4.539 5.182 1.659 1.00 97.75 302 ASP A N 1
ATOM 2314 C CA . ASP A 1 302 ? 4.325 6.447 2.367 1.00 97.75 302 ASP A CA 1
ATOM 2315 C C . ASP A 1 302 ? 2.860 6.887 2.338 1.00 97.75 302 ASP A C 1
ATOM 2317 O O . ASP A 1 302 ? 2.339 7.340 3.359 1.00 97.75 302 ASP A O 1
ATOM 2321 N N . ARG A 1 303 ? 2.159 6.682 1.214 1.00 97.44 303 ARG A N 1
ATOM 2322 C CA . ARG A 1 303 ? 0.704 6.901 1.133 1.00 97.44 303 ARG A CA 1
ATOM 2323 C C . ARG A 1 303 ? -0.047 5.999 2.113 1.00 97.44 303 ARG A C 1
ATOM 2325 O O . ARG A 1 303 ? -0.848 6.494 2.899 1.00 97.44 303 ARG A O 1
ATOM 2332 N N . ILE A 1 304 ? 0.274 4.704 2.128 1.00 97.44 304 ILE A N 1
ATOM 2333 C CA . ILE A 1 304 ? -0.345 3.738 3.048 1.00 97.44 304 ILE A CA 1
ATOM 2334 C C . ILE A 1 304 ? -0.044 4.109 4.507 1.00 97.44 304 ILE A C 1
ATOM 2336 O O . ILE A 1 304 ? -0.940 4.067 5.347 1.00 97.44 304 ILE A O 1
ATOM 2340 N N . ALA A 1 305 ? 1.188 4.518 4.822 1.00 97.94 305 ALA A N 1
ATOM 2341 C CA . ALA A 1 305 ? 1.552 4.978 6.161 1.00 97.94 305 ALA A CA 1
ATOM 2342 C C . ALA A 1 305 ? 0.731 6.204 6.595 1.00 97.94 305 ALA A C 1
ATOM 2344 O O . ALA A 1 305 ? 0.240 6.242 7.724 1.00 97.94 305 ALA A O 1
ATOM 2345 N N . ALA A 1 306 ? 0.532 7.175 5.699 1.00 98.25 306 ALA A N 1
ATOM 2346 C CA . ALA A 1 306 ? -0.298 8.345 5.968 1.00 98.25 306 ALA A CA 1
ATOM 2347 C C . ALA A 1 306 ? -1.768 7.966 6.225 1.00 98.25 306 ALA A C 1
ATOM 2349 O O . ALA A 1 306 ? -2.382 8.491 7.157 1.00 98.25 306 ALA A O 1
ATOM 2350 N N . ASP A 1 307 ? -2.318 7.019 5.460 1.00 97.75 307 ASP A N 1
ATOM 2351 C CA . ASP A 1 307 ? -3.687 6.530 5.654 1.00 97.75 307 ASP A CA 1
ATOM 2352 C C . ASP A 1 307 ? -3.856 5.757 6.974 1.00 97.75 307 ASP A C 1
ATOM 2354 O O . ASP A 1 307 ? -4.865 5.937 7.664 1.00 97.75 307 ASP A O 1
ATOM 2358 N N . ILE A 1 308 ? -2.854 4.966 7.382 1.00 98.25 308 ILE A N 1
ATOM 2359 C CA . ILE A 1 308 ? -2.812 4.316 8.704 1.00 98.25 308 ILE A CA 1
ATOM 2360 C C . ILE A 1 308 ? -2.847 5.371 9.812 1.00 98.25 308 ILE A C 1
ATOM 2362 O O . ILE A 1 308 ? -3.699 5.300 10.700 1.00 98.25 308 ILE A O 1
ATOM 2366 N N . SER A 1 309 ? -1.957 6.368 9.756 1.00 98.00 309 SER A N 1
ATOM 2367 C CA . SER A 1 309 ? -1.901 7.442 10.755 1.00 98.00 309 SER A CA 1
ATOM 2368 C C . SER A 1 309 ? -3.200 8.244 10.810 1.00 98.00 309 SER A C 1
ATOM 2370 O O . SER A 1 309 ? -3.652 8.609 11.894 1.00 98.00 309 SER A O 1
ATOM 2372 N N . LYS A 1 310 ? -3.842 8.482 9.662 1.00 98.25 310 LYS A N 1
ATOM 2373 C CA . LYS A 1 310 ? -5.145 9.149 9.585 1.00 98.25 310 LYS A CA 1
ATOM 2374 C C . LYS A 1 310 ? -6.246 8.331 10.259 1.00 98.25 310 LYS A C 1
ATOM 2376 O O . LYS A 1 310 ? -7.051 8.898 10.995 1.00 98.25 310 LYS A O 1
ATOM 2381 N N . LEU A 1 311 ? -6.304 7.019 10.020 1.00 98.19 311 LEU A N 1
ATOM 2382 C CA . LEU A 1 311 ? -7.307 6.153 10.646 1.00 98.19 311 LEU A CA 1
ATOM 2383 C C . LEU A 1 311 ? -7.105 6.054 12.165 1.00 98.19 311 LEU A C 1
ATOM 2385 O O . LEU A 1 311 ? -8.089 6.087 12.902 1.00 98.19 311 LEU A O 1
ATOM 2389 N N . ASP A 1 312 ? -5.855 5.982 12.623 1.00 98.06 312 ASP A N 1
ATOM 2390 C CA . ASP A 1 312 ? -5.510 5.931 14.049 1.00 98.06 312 ASP A CA 1
ATOM 2391 C C . ASP A 1 312 ? -5.833 7.254 14.768 1.00 98.06 312 ASP A C 1
ATOM 2393 O O . ASP A 1 312 ? -6.478 7.258 15.816 1.00 98.06 312 ASP A O 1
ATOM 2397 N N . ALA A 1 313 ? -5.513 8.396 14.149 1.00 98.12 313 ALA A N 1
ATOM 2398 C CA . ALA A 1 313 ? -5.882 9.713 14.670 1.00 98.12 313 ALA A CA 1
ATOM 2399 C C . ALA A 1 313 ? -7.406 9.878 14.799 1.00 98.12 313 ALA A C 1
ATOM 2401 O O . ALA A 1 313 ? -7.894 10.340 15.830 1.00 98.12 313 ALA A O 1
ATOM 2402 N N . LEU A 1 314 ? -8.166 9.442 13.787 1.00 98.25 314 LEU A N 1
ATOM 2403 C CA . LEU A 1 314 ? -9.633 9.451 13.830 1.00 98.25 314 LEU A CA 1
ATOM 2404 C C . LEU A 1 314 ? -10.187 8.521 14.919 1.00 98.25 314 LEU A C 1
ATOM 2406 O O . LEU A 1 314 ? -11.206 8.837 15.531 1.00 98.25 314 LEU A O 1
ATOM 2410 N N . ALA A 1 315 ? -9.540 7.379 15.163 1.00 97.81 315 ALA A N 1
ATOM 2411 C CA . ALA A 1 315 ? -9.922 6.457 16.228 1.00 97.81 315 ALA A CA 1
ATOM 2412 C C . ALA A 1 315 ? -9.717 7.077 17.620 1.00 97.81 315 ALA A C 1
ATOM 2414 O O . ALA A 1 315 ? -10.605 6.964 18.468 1.00 97.81 315 ALA A O 1
ATOM 2415 N N . GLU A 1 316 ? -8.596 7.764 17.853 1.00 97.69 316 GLU A N 1
ATOM 2416 C CA . GLU A 1 316 ? -8.339 8.468 19.117 1.00 97.69 316 GLU A CA 1
ATOM 2417 C C . GLU A 1 316 ? -9.257 9.673 19.328 1.00 97.69 316 GLU A C 1
ATOM 2419 O O . GLU A 1 316 ? -9.782 9.856 20.430 1.00 97.69 316 GLU A O 1
ATOM 2424 N N . GLU A 1 317 ? -9.497 10.470 18.286 1.00 97.81 317 GLU A N 1
ATOM 2425 C CA . GLU A 1 317 ? -10.412 11.613 18.348 1.00 97.81 317 GLU A CA 1
ATOM 2426 C C . GLU A 1 317 ? -11.821 11.162 18.754 1.00 97.81 317 GLU A C 1
ATOM 2428 O O . GLU A 1 317 ? -12.404 11.671 19.717 1.00 97.81 317 GLU A O 1
ATOM 2433 N N . GLU A 1 318 ? -12.352 10.149 18.067 1.00 97.62 318 GLU A N 1
ATOM 2434 C CA . GLU A 1 318 ? -13.677 9.612 18.357 1.00 97.62 318 GLU A CA 1
ATOM 2435 C C . GLU A 1 318 ? -13.731 8.902 19.721 1.00 97.62 318 GLU A C 1
ATOM 2437 O O . GLU A 1 318 ? -14.761 8.954 20.394 1.00 97.62 318 GLU A O 1
ATOM 2442 N N . ARG A 1 319 ? -12.627 8.312 20.204 1.00 97.25 319 ARG A N 1
ATOM 2443 C CA . ARG A 1 319 ? -12.546 7.758 21.568 1.00 97.25 319 ARG A CA 1
ATOM 2444 C C . ARG A 1 319 ? -12.760 8.830 22.632 1.00 97.25 319 ARG A C 1
ATOM 2446 O O . ARG A 1 319 ? -13.572 8.639 23.538 1.00 97.25 319 ARG A O 1
ATOM 2453 N N . VAL A 1 320 ? -12.054 9.954 22.523 1.00 96.69 320 VAL A N 1
ATOM 2454 C CA . VAL A 1 320 ? -12.168 11.070 23.476 1.00 96.69 320 VAL A CA 1
ATOM 2455 C C . VAL A 1 320 ? -13.555 11.713 23.393 1.00 96.69 320 VAL A C 1
ATOM 2457 O O . VAL A 1 320 ? -14.180 11.998 24.416 1.00 96.69 320 VAL A O 1
ATOM 2460 N N . LYS A 1 321 ? -14.076 11.887 22.177 1.00 97.06 321 LYS A N 1
ATOM 2461 C CA . LYS A 1 321 ? -15.400 12.467 21.933 1.00 97.06 321 LYS A CA 1
ATOM 2462 C C . LYS A 1 321 ? -16.533 11.609 22.487 1.00 97.06 321 LYS A C 1
ATOM 2464 O O . LYS A 1 321 ? -17.447 12.146 23.101 1.00 97.06 321 LYS A O 1
ATOM 2469 N N . VAL A 1 322 ? -16.465 10.286 22.341 1.00 97.56 322 VAL A N 1
ATOM 2470 C CA . VAL A 1 322 ? -17.470 9.364 22.894 1.00 97.56 322 VAL A CA 1
ATOM 2471 C C . VAL A 1 322 ? -17.571 9.481 24.412 1.00 97.56 322 VAL A C 1
ATOM 2473 O O . VAL A 1 322 ? -18.682 9.482 24.939 1.00 97.56 322 VAL A O 1
ATOM 2476 N N . GLN A 1 323 ? -16.448 9.603 25.125 1.00 96.06 323 GLN A N 1
ATOM 2477 C CA . GLN A 1 323 ? -16.480 9.775 26.581 1.00 96.06 323 GLN A CA 1
ATOM 2478 C C . GLN A 1 323 ? -17.243 11.051 26.971 1.00 96.06 323 GLN A C 1
ATOM 2480 O O . GLN A 1 323 ? -18.089 11.013 27.864 1.00 96.06 323 GLN A O 1
ATOM 2485 N N . LEU A 1 324 ? -16.996 12.157 26.263 1.00 96.50 324 LEU A N 1
ATOM 2486 C CA . LEU A 1 324 ? -17.701 13.426 26.468 1.00 96.50 324 LEU A CA 1
ATOM 2487 C C . LEU A 1 324 ? -19.182 13.346 26.071 1.00 96.50 324 LEU A C 1
ATOM 2489 O O . LEU A 1 324 ? -20.027 13.881 26.783 1.00 96.50 324 LEU A O 1
ATOM 2493 N N . ASP A 1 325 ? -19.510 12.658 24.979 1.00 96.12 325 ASP A N 1
ATOM 2494 C CA . ASP A 1 325 ? -20.885 12.490 24.498 1.00 96.12 325 ASP A CA 1
ATOM 2495 C C . ASP A 1 325 ? -21.734 11.635 25.451 1.00 96.12 325 ASP A C 1
ATOM 2497 O O . ASP A 1 325 ? -22.908 11.935 25.653 1.00 96.12 325 ASP A O 1
ATOM 2501 N N . VAL A 1 326 ? -21.165 10.560 26.011 1.00 95.88 326 VAL A N 1
ATOM 2502 C CA . VAL A 1 326 ? -21.878 9.618 26.896 1.00 95.88 326 VAL A CA 1
ATOM 2503 C C . VAL A 1 326 ? -22.027 10.184 28.304 1.00 95.88 326 VAL A C 1
ATOM 2505 O O . VAL A 1 326 ? -23.077 10.036 28.930 1.00 95.88 326 VAL A O 1
ATOM 2508 N N . PHE A 1 327 ? -20.979 10.815 28.832 1.00 95.88 327 PHE A N 1
ATOM 2509 C CA . PHE A 1 327 ? -20.982 11.296 30.210 1.00 95.88 327 PHE A CA 1
ATOM 2510 C C . PHE A 1 327 ? -21.369 12.764 30.348 1.00 95.88 327 PHE A C 1
ATOM 2512 O O . PHE A 1 327 ? -21.799 13.170 31.428 1.00 95.88 327 PHE A O 1
ATOM 2519 N N . GLY A 1 328 ? -21.286 13.550 29.280 1.00 94.69 328 GLY A N 1
ATOM 2520 C CA . GLY A 1 328 ? -21.412 14.999 29.328 1.00 94.69 328 GLY A CA 1
ATOM 2521 C C . GLY A 1 328 ? -20.152 15.675 29.873 1.00 94.69 328 GLY A C 1
ATOM 2522 O O . GLY A 1 328 ? -19.108 15.061 30.093 1.00 94.69 328 GLY A O 1
ATOM 2523 N N . SER A 1 329 ? -20.259 16.983 30.111 1.00 93.56 329 SER A N 1
ATOM 2524 C CA . SER A 1 329 ? -19.190 17.754 30.754 1.00 93.56 329 SER A CA 1
ATOM 2525 C C . SER A 1 329 ? -18.901 17.214 32.163 1.00 93.56 329 SER A C 1
ATOM 2527 O O . SER A 1 329 ? -19.845 16.851 32.870 1.00 93.56 329 SER A O 1
ATOM 2529 N N . PRO A 1 330 ? -17.639 17.236 32.639 1.00 91.56 330 PRO A N 1
ATOM 2530 C CA . PRO A 1 330 ? -17.294 16.838 34.007 1.00 91.56 330 PRO A CA 1
ATOM 2531 C C . PRO A 1 330 ? -18.076 17.604 35.086 1.00 91.56 330 PRO A C 1
ATOM 2533 O O . PRO A 1 330 ? -18.261 17.088 36.184 1.00 91.56 330 PRO A O 1
ATOM 2536 N N . GLN A 1 331 ? -18.572 18.808 34.777 1.00 90.62 331 GLN A N 1
ATOM 2537 C CA . GLN A 1 331 ? -19.419 19.596 35.682 1.00 90.62 331 GLN A CA 1
ATOM 2538 C C . GLN A 1 331 ? -20.882 19.126 35.715 1.00 90.62 331 GLN A C 1
ATOM 2540 O O . GLN A 1 331 ? -21.587 19.391 36.683 1.00 90.62 331 GLN A O 1
ATOM 2545 N N . ASN A 1 332 ? -21.350 18.447 34.666 1.00 92.06 332 ASN A N 1
ATOM 2546 C CA . ASN A 1 332 ? -22.742 18.033 34.503 1.00 92.06 332 ASN A CA 1
ATOM 2547 C C . ASN A 1 332 ? -22.844 16.568 34.057 1.00 92.06 332 ASN A C 1
ATOM 2549 O O . ASN A 1 332 ? -23.481 16.240 33.051 1.00 92.06 332 ASN A O 1
ATOM 2553 N N . HIS A 1 333 ? -22.183 15.690 34.811 1.00 93.62 333 HIS A N 1
ATOM 2554 C CA . HIS A 1 333 ? -22.068 14.282 34.467 1.00 93.62 333 HIS A CA 1
ATOM 2555 C C . HIS A 1 333 ? -23.454 13.611 34.470 1.00 93.62 333 HIS A C 1
ATOM 2557 O O . HIS A 1 333 ? -24.149 13.608 35.490 1.00 93.62 333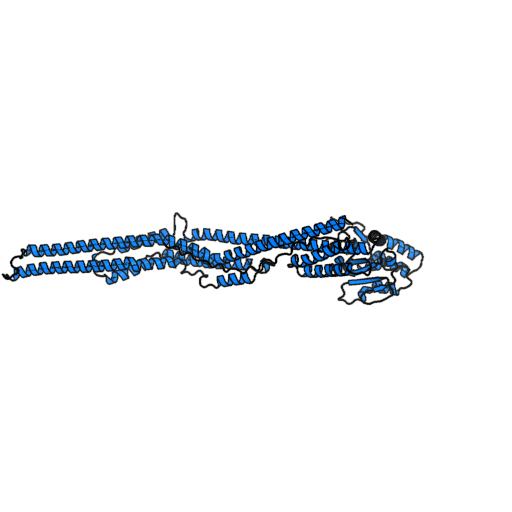 HIS A O 1
ATOM 2563 N N . ALA A 1 334 ? -23.872 13.026 33.345 1.00 94.06 334 ALA A N 1
ATOM 2564 C CA . ALA A 1 334 ? -25.197 12.411 33.183 1.00 94.06 334 ALA A CA 1
ATOM 2565 C C . ALA A 1 334 ? -25.467 11.326 34.241 1.00 94.06 334 ALA A C 1
ATOM 2567 O O . ALA A 1 334 ? -26.542 11.276 34.838 1.00 94.06 334 ALA A O 1
ATOM 2568 N N . VAL A 1 335 ? -24.440 10.526 34.554 1.00 96.00 335 VAL A N 1
ATOM 2569 C CA . VAL A 1 335 ? -24.506 9.502 35.607 1.00 96.00 335 VAL A CA 1
ATOM 2570 C C . VAL A 1 335 ? -24.759 10.114 36.986 1.00 96.00 335 VAL A C 1
ATOM 2572 O O . VAL A 1 335 ? -25.602 9.608 37.719 1.00 96.00 335 VAL A O 1
ATOM 2575 N N . ASP A 1 336 ? -24.082 11.211 37.336 1.00 96.50 336 ASP A N 1
ATOM 2576 C CA . ASP A 1 336 ? -24.244 11.842 38.651 1.00 96.50 336 ASP A CA 1
ATOM 2577 C C . ASP A 1 336 ? -25.648 12.440 38.801 1.00 96.50 336 ASP A C 1
ATOM 2579 O O . ASP A 1 336 ? -26.271 12.281 39.850 1.00 96.50 336 ASP A O 1
ATOM 2583 N N . ARG A 1 337 ? -26.193 13.038 37.730 1.00 96.69 337 ARG A N 1
ATOM 2584 C CA . ARG A 1 337 ? -27.590 13.503 37.692 1.00 96.69 337 ARG A CA 1
ATOM 2585 C C . ARG A 1 337 ? -28.578 12.357 37.890 1.00 96.69 337 ARG A C 1
ATOM 2587 O O . ARG A 1 337 ? -29.410 12.415 38.791 1.00 96.69 337 ARG A O 1
ATOM 2594 N N . ALA A 1 338 ? -28.451 11.287 37.107 1.00 96.56 338 ALA A N 1
ATOM 2595 C CA . ALA A 1 338 ? -29.350 10.141 37.206 1.00 96.56 338 ALA A CA 1
ATOM 2596 C C . ALA A 1 338 ? -29.264 9.438 38.572 1.00 96.56 338 ALA A C 1
ATOM 2598 O O . ALA A 1 338 ? -30.280 8.978 39.097 1.00 96.56 338 ALA A O 1
ATOM 2599 N N . LEU A 1 339 ? -28.068 9.366 39.169 1.00 96.56 339 LEU A N 1
ATOM 2600 C CA . LEU A 1 339 ? -27.873 8.840 40.520 1.00 96.56 339 LEU A CA 1
ATOM 2601 C C . LEU A 1 339 ? -28.468 9.768 41.580 1.00 96.56 339 LEU A C 1
ATOM 2603 O O . LEU A 1 339 ? -29.075 9.271 42.529 1.00 96.56 339 LEU A O 1
ATOM 2607 N N . ALA A 1 340 ? -28.338 11.088 41.437 1.00 96.75 340 ALA A N 1
ATOM 2608 C CA . ALA A 1 340 ? -28.948 12.058 42.343 1.00 96.75 340 ALA A CA 1
ATOM 2609 C C . ALA A 1 340 ? -30.481 11.976 42.309 1.00 96.75 340 ALA A C 1
ATOM 2611 O O . ALA A 1 340 ? -31.114 11.938 43.369 1.00 96.75 340 ALA A O 1
ATOM 2612 N N . ASP A 1 341 ? -31.073 11.851 41.121 1.00 96.69 341 ASP A N 1
ATOM 2613 C CA . ASP A 1 341 ? -32.517 11.682 40.942 1.00 96.69 341 ASP A CA 1
ATOM 2614 C C . ASP A 1 341 ? -33.005 10.361 41.548 1.00 96.69 341 ASP A C 1
ATOM 2616 O O . ASP A 1 341 ? -33.936 10.351 42.360 1.00 96.69 341 ASP A O 1
ATOM 2620 N N . ALA A 1 342 ? -32.329 9.249 41.235 1.00 96.56 342 ALA A N 1
ATOM 2621 C CA . ALA A 1 342 ? -32.646 7.936 41.794 1.00 96.56 342 ALA A CA 1
ATOM 2622 C C . ALA A 1 342 ? -32.521 7.932 43.325 1.00 96.56 342 ALA A C 1
ATOM 2624 O O . ALA A 1 342 ? -33.388 7.410 44.027 1.00 96.56 342 ALA A O 1
ATOM 2625 N N . THR A 1 343 ? -31.480 8.570 43.861 1.00 96.88 343 THR A N 1
ATOM 2626 C CA . THR A 1 343 ? -31.269 8.713 45.306 1.00 96.88 343 THR A CA 1
ATOM 2627 C C . THR A 1 343 ? -32.377 9.558 45.933 1.00 96.88 343 THR A C 1
ATOM 2629 O O . THR A 1 343 ? -32.945 9.170 46.950 1.00 96.88 343 THR A O 1
ATOM 2632 N N . THR A 1 344 ? -32.763 10.674 45.321 1.00 97.25 344 THR A N 1
ATOM 2633 C CA . THR A 1 344 ? -33.820 11.549 45.851 1.00 97.25 344 THR A CA 1
ATOM 2634 C C . THR A 1 344 ? -35.176 10.842 45.870 1.00 97.25 344 THR A C 1
ATOM 2636 O O . THR A 1 344 ? -35.867 10.835 46.893 1.00 97.25 344 THR A O 1
ATOM 2639 N N . MET A 1 345 ? -35.534 10.169 44.775 1.00 96.94 345 MET A N 1
ATOM 2640 C CA . MET A 1 345 ? -36.778 9.404 44.675 1.00 96.94 345 MET A CA 1
ATOM 2641 C C . MET A 1 345 ? -36.800 8.208 45.632 1.00 96.94 345 MET A C 1
ATOM 2643 O O . MET A 1 345 ? -37.812 7.971 46.298 1.00 96.94 345 MET A O 1
ATOM 2647 N N . MET A 1 346 ? -35.692 7.470 45.744 1.00 96.56 346 MET A N 1
ATOM 2648 C CA . MET A 1 346 ? -35.606 6.315 46.638 1.00 96.56 346 MET A CA 1
ATOM 2649 C C . MET A 1 346 ? -35.678 6.745 48.103 1.00 96.56 346 MET A C 1
ATOM 2651 O O . MET A 1 346 ? -36.392 6.123 48.891 1.00 96.56 346 MET A O 1
ATOM 2655 N N . LYS A 1 347 ? -35.019 7.855 48.460 1.00 96.44 347 LYS A N 1
ATOM 2656 C CA . LYS A 1 347 ? -35.097 8.447 49.799 1.00 96.44 347 LYS A CA 1
ATOM 2657 C C . LYS A 1 347 ? -36.534 8.808 50.155 1.00 96.44 347 LYS A C 1
ATOM 2659 O O . LYS A 1 347 ? -37.023 8.380 51.195 1.00 96.44 347 LYS A O 1
ATOM 2664 N N . LEU A 1 348 ? -37.244 9.495 49.256 1.00 96.38 348 LEU A N 1
ATOM 2665 C CA . LEU A 1 348 ? -38.649 9.858 49.453 1.00 96.38 348 LEU A CA 1
ATOM 2666 C C . LEU A 1 348 ? -39.533 8.618 49.663 1.00 96.38 348 LEU A C 1
ATOM 2668 O O . LEU A 1 348 ? -40.384 8.606 50.553 1.00 96.38 348 LEU A O 1
ATOM 2672 N N . LYS A 1 349 ? -39.315 7.545 48.891 1.00 95.19 349 LYS A N 1
ATOM 2673 C CA . LYS A 1 349 ? -40.064 6.284 49.032 1.00 95.19 349 LYS A CA 1
ATOM 2674 C C . LYS A 1 349 ? -39.758 5.549 50.336 1.00 95.19 349 LYS A C 1
ATOM 2676 O O . LYS A 1 349 ? -40.671 4.975 50.928 1.00 95.19 349 LYS A O 1
ATOM 2681 N N . ILE A 1 350 ? -38.513 5.584 50.799 1.00 94.31 350 ILE A N 1
ATOM 2682 C CA . ILE A 1 350 ? -38.091 4.965 52.062 1.00 94.31 350 ILE A CA 1
ATOM 2683 C C . ILE A 1 350 ? -38.547 5.761 53.276 1.00 94.31 350 ILE A C 1
ATOM 2685 O O . ILE A 1 350 ? -38.942 5.174 54.284 1.00 94.31 350 ILE A O 1
ATOM 2689 N N . ASP A 1 351 ? -38.531 7.084 53.190 1.00 93.69 351 ASP A N 1
ATOM 2690 C CA . ASP A 1 351 ? -39.034 7.947 54.253 1.00 93.69 351 ASP A CA 1
ATOM 2691 C C . ASP A 1 351 ? -40.558 7.839 54.374 1.00 93.69 351 ASP A C 1
ATOM 2693 O O . ASP A 1 351 ? -41.094 7.897 55.483 1.00 93.69 351 ASP A O 1
ATOM 2697 N N . HIS A 1 352 ? -41.256 7.567 53.265 1.00 94.06 352 HIS A N 1
ATOM 2698 C CA . HIS A 1 352 ? -42.692 7.287 53.273 1.00 94.06 352 HIS A CA 1
ATOM 2699 C C . HIS A 1 352 ? -43.056 5.923 53.892 1.00 94.06 352 HIS A C 1
ATOM 2701 O O . HIS A 1 352 ? -44.196 5.727 54.326 1.00 94.06 352 HIS A O 1
ATOM 2707 N N . MET A 1 353 ? -42.110 4.981 53.986 1.00 90.81 353 MET A N 1
ATOM 2708 C CA . MET A 1 353 ? -42.322 3.703 54.669 1.00 90.81 353 MET A CA 1
ATOM 2709 C C . MET A 1 353 ? -42.396 3.908 56.188 1.00 90.81 353 MET A C 1
ATOM 2711 O O . MET A 1 353 ? -41.404 3.838 56.920 1.00 90.81 353 MET A O 1
ATOM 2715 N N . ARG A 1 354 ? -43.612 4.178 56.680 1.00 87.50 354 ARG A N 1
ATOM 2716 C CA . ARG A 1 354 ? -43.906 4.270 58.115 1.00 87.50 354 ARG A CA 1
ATOM 2717 C C . ARG A 1 354 ? -43.653 2.917 58.780 1.00 87.50 354 ARG A C 1
ATOM 2719 O O . ARG A 1 354 ? -44.251 1.918 58.389 1.00 87.50 354 ARG A O 1
ATOM 2726 N N . TRP A 1 355 ? -42.858 2.919 59.854 1.00 87.94 355 TRP A N 1
ATOM 2727 C CA . TRP A 1 355 ? -42.439 1.708 60.574 1.00 87.94 355 TRP A CA 1
ATOM 2728 C C . TRP A 1 355 ? -43.603 0.761 60.918 1.00 87.94 355 TRP A C 1
ATOM 2730 O O . TRP A 1 355 ? -43.480 -0.443 60.730 1.00 87.94 355 TRP A O 1
ATOM 2740 N N . ARG A 1 356 ? -44.757 1.301 61.348 1.00 84.19 356 ARG A N 1
ATOM 2741 C CA . ARG A 1 356 ? -45.936 0.497 61.723 1.00 84.19 356 ARG A CA 1
ATOM 2742 C C . ARG A 1 356 ? -46.469 -0.345 60.565 1.00 84.19 356 ARG A C 1
ATOM 2744 O O . ARG A 1 356 ? -46.817 -1.495 60.777 1.00 84.19 356 ARG A O 1
ATOM 2751 N N . ARG A 1 357 ? -46.508 0.221 59.354 1.00 85.12 357 ARG A N 1
ATOM 2752 C CA . ARG A 1 357 ? -47.038 -0.453 58.159 1.00 85.12 357 ARG A CA 1
ATOM 2753 C C . ARG A 1 357 ? -46.013 -1.414 57.557 1.00 85.12 357 ARG A C 1
ATOM 2755 O O . ARG A 1 357 ? -46.370 -2.483 57.091 1.00 85.12 357 ARG A O 1
ATOM 2762 N N . SER A 1 358 ? -44.731 -1.056 57.619 1.00 81.44 358 SER A N 1
ATOM 2763 C CA . SER A 1 358 ? -43.643 -1.915 57.138 1.00 81.44 358 SER A CA 1
ATOM 2764 C C . SER A 1 358 ? -43.438 -3.165 57.996 1.00 81.44 358 SER A C 1
ATOM 2766 O O . SER A 1 358 ? -43.053 -4.200 57.468 1.00 81.44 358 SER A O 1
ATOM 2768 N N . ILE A 1 359 ? -43.694 -3.087 59.307 1.00 80.00 359 ILE A N 1
ATOM 2769 C CA . ILE A 1 359 ? -43.562 -4.234 60.218 1.00 80.00 359 ILE A CA 1
ATOM 2770 C C . ILE A 1 359 ? -44.776 -5.172 60.146 1.00 80.00 359 ILE A C 1
ATOM 2772 O O . ILE A 1 359 ? -44.616 -6.369 60.347 1.00 80.00 359 ILE A O 1
ATOM 2776 N N . SER A 1 360 ? -45.977 -4.676 59.836 1.00 80.94 360 SER A N 1
ATOM 2777 C CA . SER A 1 360 ? -47.146 -5.551 59.656 1.00 80.94 360 SER A CA 1
ATOM 2778 C C . SER A 1 360 ? -47.119 -6.336 58.339 1.00 80.94 360 SER A C 1
ATOM 2780 O O . SER A 1 360 ? -47.725 -7.397 58.268 1.00 80.94 360 SER A O 1
ATOM 2782 N N . SER A 1 361 ? -46.405 -5.837 57.322 1.00 88.38 361 SER A N 1
ATOM 2783 C CA . SER A 1 361 ? -46.336 -6.420 55.972 1.00 88.38 361 SER A CA 1
ATOM 2784 C C . SER A 1 361 ? -44.899 -6.789 55.580 1.00 88.38 361 SER A C 1
ATOM 2786 O O . SER A 1 361 ? -44.361 -6.303 54.586 1.00 88.38 361 SER A O 1
ATOM 2788 N N . ILE A 1 362 ? -44.231 -7.614 56.386 1.00 88.75 362 ILE A N 1
ATOM 2789 C CA . ILE A 1 362 ? -42.807 -7.937 56.175 1.00 88.75 362 ILE A CA 1
ATOM 2790 C C . ILE A 1 362 ? -42.575 -8.694 54.874 1.00 88.75 362 ILE A C 1
ATOM 2792 O O . ILE A 1 362 ? -41.635 -8.363 54.152 1.00 88.75 362 ILE A O 1
ATOM 2796 N N . ASP A 1 363 ? -43.461 -9.630 54.540 1.00 89.00 363 ASP A N 1
ATOM 2797 C CA . ASP A 1 363 ? -43.350 -10.413 53.308 1.00 89.00 363 ASP A CA 1
ATOM 2798 C C . ASP A 1 363 ? -43.526 -9.528 52.058 1.00 89.00 363 ASP A C 1
ATOM 2800 O O . ASP A 1 363 ? -42.923 -9.770 51.013 1.00 89.00 363 ASP A O 1
ATOM 2804 N N . GLU A 1 364 ? -44.272 -8.423 52.174 1.00 93.38 364 GLU A N 1
ATOM 2805 C CA . GLU A 1 364 ? -44.428 -7.438 51.099 1.00 93.38 364 GLU A CA 1
ATOM 2806 C C . GLU A 1 364 ? -43.244 -6.469 51.012 1.00 93.38 364 GLU A C 1
ATOM 2808 O O . GLU A 1 364 ? -43.026 -5.876 49.958 1.00 93.38 364 GLU A O 1
ATOM 2813 N N . LEU A 1 365 ? -42.456 -6.293 52.082 1.00 91.56 365 LEU A N 1
ATOM 2814 C CA . LEU A 1 365 ? -41.361 -5.318 52.123 1.00 91.56 365 LEU A CA 1
ATOM 2815 C C . LEU A 1 365 ? -40.293 -5.621 51.068 1.00 91.56 365 LEU A C 1
ATOM 2817 O O . LEU A 1 365 ? -39.829 -4.706 50.387 1.00 91.56 365 LEU A O 1
ATOM 2821 N N . SER A 1 366 ? -39.901 -6.892 50.937 1.00 92.38 366 SER A N 1
ATOM 2822 C CA . SER A 1 366 ? -38.917 -7.330 49.940 1.00 92.38 366 SER A CA 1
ATOM 2823 C C . SER A 1 366 ? -39.435 -7.088 48.521 1.00 92.38 366 SER A C 1
ATOM 2825 O O . SER A 1 366 ? -38.744 -6.463 47.716 1.00 92.38 366 SER A O 1
ATOM 2827 N N . SER A 1 367 ? -40.674 -7.494 48.240 1.00 94.19 367 SER A N 1
ATOM 2828 C CA . SER A 1 367 ? -41.327 -7.307 46.941 1.00 94.19 367 SER A CA 1
ATOM 2829 C C . SER A 1 367 ? -41.515 -5.827 46.600 1.00 94.19 367 SER A C 1
ATOM 2831 O O . SER A 1 367 ? -41.213 -5.401 45.486 1.00 94.19 367 SER A O 1
ATOM 2833 N N . TYR A 1 368 ? -41.932 -5.010 47.571 1.00 94.75 368 TYR A N 1
ATOM 2834 C CA . TYR A 1 368 ? -42.107 -3.567 47.417 1.00 94.75 368 TYR A CA 1
ATOM 2835 C C . TYR A 1 368 ? -40.779 -2.855 47.163 1.00 94.75 368 TYR A C 1
ATOM 2837 O O . TYR A 1 368 ? -40.699 -2.007 46.272 1.00 94.75 368 TYR A O 1
ATOM 2845 N N . LEU A 1 369 ? -39.725 -3.189 47.913 1.00 94.69 369 LEU A N 1
ATOM 2846 C CA . LEU A 1 369 ? -38.390 -2.638 47.685 1.00 94.69 369 LEU A CA 1
ATOM 2847 C C . LEU A 1 369 ? -37.830 -3.086 46.344 1.00 94.69 369 LEU A C 1
ATOM 2849 O O . LEU A 1 369 ? -37.284 -2.255 45.633 1.00 94.69 369 LEU A O 1
ATOM 2853 N N . THR A 1 370 ? -38.024 -4.347 45.966 1.00 95.44 370 THR A N 1
ATOM 2854 C CA . THR A 1 370 ? -37.598 -4.866 44.662 1.00 95.44 370 THR A CA 1
ATOM 2855 C C . THR A 1 370 ? -38.273 -4.113 43.526 1.00 95.44 370 THR A C 1
ATOM 2857 O O . THR A 1 370 ? -37.601 -3.583 42.642 1.00 95.44 370 THR A O 1
ATOM 2860 N N . TYR A 1 371 ? -39.594 -3.961 43.607 1.00 96.12 371 TYR A N 1
ATOM 2861 C CA . TYR A 1 371 ? -40.367 -3.160 42.668 1.00 96.12 371 TYR A CA 1
ATOM 2862 C C . TYR A 1 371 ? -39.894 -1.700 42.641 1.00 96.12 371 TYR A C 1
ATOM 2864 O O . TYR A 1 371 ? -39.644 -1.142 41.573 1.00 96.12 371 TYR A O 1
ATOM 2872 N N . THR A 1 372 ? -39.701 -1.082 43.807 1.00 95.75 372 THR A N 1
ATOM 2873 C CA . THR A 1 372 ? -39.292 0.326 43.902 1.00 95.75 372 THR A CA 1
ATOM 2874 C C . THR A 1 372 ? -37.884 0.541 43.353 1.00 95.75 372 THR A C 1
ATOM 2876 O O . THR A 1 372 ? -37.693 1.460 42.564 1.00 95.75 372 THR A O 1
ATOM 2879 N N . VAL A 1 373 ? -36.917 -0.312 43.704 1.00 96.31 373 VAL A N 1
ATOM 2880 C CA . VAL A 1 373 ? -35.550 -0.267 43.167 1.00 96.31 373 VAL A CA 1
ATOM 2881 C C . VAL A 1 373 ? -35.598 -0.454 41.658 1.00 96.31 373 VAL A C 1
ATOM 2883 O O . VAL A 1 373 ? -35.100 0.407 40.951 1.00 96.31 373 VAL A O 1
ATOM 2886 N N . SER A 1 374 ? -36.278 -1.482 41.143 1.00 94.50 374 SER A N 1
ATOM 2887 C CA . SER A 1 374 ? -36.369 -1.707 39.691 1.00 94.50 374 SER A CA 1
ATOM 2888 C C . SER A 1 374 ? -36.971 -0.522 38.920 1.00 94.50 374 SER A C 1
ATOM 2890 O O . SER A 1 374 ? -36.587 -0.267 37.784 1.00 94.50 374 SER A O 1
ATOM 2892 N N . ARG A 1 375 ? -37.881 0.240 39.543 1.00 95.38 375 ARG A N 1
ATOM 2893 C CA . ARG A 1 375 ? -38.554 1.386 38.919 1.00 95.38 375 ARG A CA 1
ATOM 2894 C C . ARG A 1 375 ? -37.809 2.712 39.087 1.00 95.38 375 ARG A C 1
ATOM 2896 O O . ARG A 1 375 ? -37.974 3.605 38.266 1.00 95.38 375 ARG A O 1
ATOM 2903 N N . VAL A 1 376 ? -37.059 2.886 40.169 1.00 94.94 376 VAL A N 1
ATOM 2904 C CA . VAL A 1 376 ? -36.368 4.149 40.485 1.00 94.94 376 VAL A CA 1
ATOM 2905 C C . VAL A 1 376 ? -34.905 4.115 40.045 1.00 94.94 376 VAL A C 1
ATOM 2907 O O . VAL A 1 376 ? -34.315 5.161 39.783 1.00 94.94 376 VAL A O 1
ATOM 2910 N N . TRP A 1 377 ? -34.310 2.929 39.943 1.00 95.69 377 TRP A N 1
ATOM 2911 C CA . TRP A 1 377 ? -32.897 2.764 39.642 1.00 95.69 377 TRP A CA 1
ATOM 2912 C C . TRP A 1 377 ? -32.576 3.143 38.197 1.00 95.69 377 TRP A C 1
ATOM 2914 O O . TRP A 1 377 ? -32.721 2.343 37.281 1.00 95.69 377 TRP A O 1
ATOM 2924 N N . CYS A 1 378 ? -32.114 4.380 38.013 1.00 93.88 378 CYS A N 1
ATOM 2925 C CA . CYS A 1 378 ? -31.413 4.855 36.821 1.00 93.88 378 CYS A CA 1
ATOM 2926 C C . CYS A 1 378 ? -32.107 4.586 35.467 1.00 93.88 378 CYS A C 1
ATOM 2928 O O . CYS A 1 378 ? -31.421 4.537 34.453 1.00 93.88 378 CYS A O 1
ATOM 2930 N N . LEU A 1 379 ? -33.444 4.489 35.402 1.00 94.31 379 LEU A N 1
ATOM 2931 C CA . LEU A 1 379 ? -34.170 4.220 34.144 1.00 94.31 379 LEU A CA 1
ATOM 2932 C C . LEU A 1 379 ? -33.872 5.240 33.031 1.00 94.31 379 LEU A C 1
ATOM 2934 O O . LEU A 1 379 ? -33.865 4.890 31.853 1.00 94.31 379 LEU A O 1
ATOM 2938 N N . GLY A 1 380 ? -33.658 6.511 33.388 1.00 94.38 380 GLY A N 1
ATOM 2939 C CA . GLY A 1 380 ? -33.261 7.545 32.427 1.00 94.38 380 GLY A CA 1
ATOM 2940 C C . GLY A 1 380 ? -31.881 7.263 31.834 1.00 94.38 380 GLY A C 1
ATOM 2941 O O . GLY A 1 380 ? -31.731 7.213 30.617 1.00 94.38 380 GLY A O 1
ATOM 2942 N N . LEU A 1 381 ? -30.912 6.967 32.703 1.00 96.00 381 LEU A N 1
ATOM 2943 C CA . LEU A 1 381 ? -29.553 6.609 32.309 1.00 96.00 381 LEU A CA 1
ATOM 2944 C C . LEU A 1 381 ? -29.517 5.312 31.494 1.00 96.00 381 LEU A C 1
ATOM 2946 O O . LEU A 1 381 ? -28.771 5.228 30.531 1.00 96.00 381 LEU A O 1
ATOM 2950 N N . GLU A 1 382 ? -30.333 4.311 31.828 1.00 96.56 382 GLU A N 1
ATOM 2951 C CA . GLU A 1 382 ? -30.424 3.075 31.045 1.00 96.56 382 GLU A CA 1
ATOM 2952 C C . GLU A 1 382 ? -30.850 3.361 29.599 1.00 96.56 382 GLU A C 1
ATOM 2954 O O . GLU A 1 382 ? -30.218 2.870 28.665 1.00 96.56 382 GLU A O 1
ATOM 2959 N N . LYS A 1 383 ? -31.864 4.213 29.395 1.00 96.38 383 LYS A N 1
ATOM 2960 C CA . LYS A 1 383 ? -32.306 4.626 28.053 1.00 96.38 383 LYS A CA 1
ATOM 2961 C C . LYS A 1 383 ? -31.217 5.385 27.295 1.00 96.38 383 LYS A C 1
ATOM 2963 O O . LYS A 1 383 ? -31.015 5.117 26.111 1.00 96.38 383 LYS A O 1
ATOM 2968 N N . GLU A 1 384 ? -30.507 6.294 27.964 1.00 96.44 384 GLU A N 1
ATOM 2969 C CA . GLU A 1 384 ? -29.369 7.015 27.377 1.00 96.44 384 GLU A CA 1
ATOM 2970 C C . GLU A 1 384 ? -28.238 6.049 26.991 1.00 96.44 384 GLU A C 1
ATOM 2972 O O . GLU A 1 384 ? -27.759 6.080 25.859 1.00 96.44 384 GLU A O 1
ATOM 2977 N N . LEU A 1 385 ? -27.858 5.116 27.868 1.00 96.44 385 LEU A N 1
ATOM 2978 C CA . LEU A 1 385 ? -26.822 4.115 27.590 1.00 96.44 385 LEU A CA 1
ATOM 2979 C C . LEU A 1 385 ? -27.215 3.161 26.457 1.00 96.44 385 LEU A C 1
ATOM 2981 O O . LEU A 1 385 ? -26.360 2.795 25.650 1.00 96.44 385 LEU A O 1
ATOM 2985 N N . VAL A 1 386 ? -28.489 2.776 26.350 1.00 97.06 386 VAL A N 1
ATOM 2986 C CA . VAL A 1 386 ? -29.001 1.984 25.218 1.00 97.06 386 VAL A CA 1
ATOM 2987 C C . VAL A 1 386 ? -28.885 2.773 23.913 1.00 97.06 386 VAL A C 1
ATOM 2989 O O . VAL A 1 386 ? -28.398 2.239 22.914 1.00 97.06 386 VAL A O 1
ATOM 2992 N N . PHE A 1 387 ? -29.264 4.054 23.921 1.00 97.12 387 PHE A N 1
ATOM 2993 C CA . PHE A 1 387 ? -29.103 4.938 22.766 1.00 97.12 387 PHE A CA 1
ATOM 2994 C C . PHE A 1 387 ? -27.628 5.071 22.352 1.00 97.12 387 PHE A C 1
ATOM 2996 O O . PHE A 1 387 ? -27.287 4.878 21.180 1.00 97.12 387 PHE A O 1
ATOM 3003 N N . HIS A 1 388 ? -26.732 5.318 23.311 1.00 97.19 388 HIS A N 1
ATOM 3004 C CA . HIS A 1 388 ? -25.296 5.402 23.050 1.00 97.19 388 HIS A CA 1
ATOM 3005 C C . HIS A 1 388 ? -24.709 4.067 22.581 1.00 97.19 388 HIS A C 1
ATOM 3007 O O . HIS A 1 388 ? -23.893 4.073 21.665 1.00 97.19 388 HIS A O 1
ATOM 3013 N N . SER A 1 389 ? -25.178 2.925 23.091 1.00 97.75 389 SER A N 1
ATOM 3014 C CA . SER A 1 389 ? -24.778 1.599 22.591 1.00 97.75 389 SER A CA 1
ATOM 3015 C C . SER A 1 389 ? -25.111 1.435 21.102 1.00 97.75 389 SER A C 1
ATOM 3017 O O . SER A 1 389 ? -24.301 0.908 20.340 1.00 97.75 389 SER A O 1
ATOM 3019 N N . GLY A 1 390 ? -26.258 1.957 20.652 1.00 97.88 390 GLY A N 1
ATOM 3020 C CA . GLY A 1 390 ? -26.616 2.005 19.231 1.00 97.88 390 GLY A CA 1
ATOM 3021 C C . GLY A 1 390 ? -25.669 2.876 18.394 1.00 97.88 390 GLY A C 1
ATOM 3022 O O . GLY A 1 390 ? -25.262 2.472 17.300 1.00 97.88 390 GLY A O 1
ATOM 3023 N N . ARG A 1 391 ? -25.257 4.044 18.912 1.00 97.88 391 ARG A N 1
ATOM 3024 C CA . ARG A 1 391 ? -24.245 4.903 18.263 1.00 97.88 391 ARG A CA 1
ATOM 3025 C C . ARG A 1 391 ? -22.884 4.209 18.178 1.00 97.88 391 ARG A C 1
ATOM 3027 O O . ARG A 1 391 ? -22.281 4.212 17.106 1.00 97.88 391 ARG A O 1
ATOM 3034 N N . LEU A 1 392 ? -22.442 3.561 19.256 1.00 97.88 392 LEU A N 1
ATOM 3035 C CA . LEU A 1 392 ? -21.196 2.788 19.292 1.00 97.88 392 LEU A CA 1
ATOM 3036 C C . LEU A 1 392 ? -21.204 1.634 18.287 1.00 97.88 392 LEU A C 1
ATOM 3038 O O . LEU A 1 392 ? -20.218 1.434 17.584 1.00 97.88 392 LEU A O 1
ATOM 3042 N N . ALA A 1 393 ? -22.326 0.924 18.146 1.00 98.00 393 ALA A N 1
ATOM 3043 C CA . ALA A 1 393 ? -22.476 -0.119 17.133 1.00 98.00 393 ALA A CA 1
ATOM 3044 C C . ALA A 1 393 ? -22.354 0.434 15.699 1.00 98.00 393 ALA A C 1
ATOM 3046 O O . ALA A 1 393 ? -21.816 -0.231 14.811 1.00 98.00 393 ALA A O 1
ATOM 3047 N N . ASN A 1 394 ? -22.831 1.658 15.449 1.00 98.00 394 ASN A N 1
ATOM 3048 C CA . ASN A 1 394 ? -22.651 2.315 14.155 1.00 98.00 394 ASN A CA 1
ATOM 3049 C C . ASN A 1 394 ? -21.187 2.715 13.910 1.00 98.00 394 ASN A C 1
ATOM 3051 O O . ASN A 1 394 ? -20.652 2.467 12.830 1.00 98.00 394 ASN A O 1
ATOM 3055 N N . MET A 1 395 ? -20.519 3.273 14.924 1.00 98.25 395 MET A N 1
ATOM 3056 C CA . MET A 1 395 ? -19.092 3.609 14.857 1.00 98.25 395 MET A CA 1
ATOM 3057 C C . MET A 1 395 ? -18.227 2.371 14.621 1.00 98.25 395 MET A C 1
ATOM 3059 O O . MET A 1 395 ? -17.352 2.395 13.760 1.00 98.25 395 MET A O 1
ATOM 3063 N N . GLN A 1 396 ? -18.519 1.269 15.316 1.00 98.25 396 GLN A N 1
ATOM 3064 C CA . GLN A 1 396 ? -17.853 -0.017 15.124 1.00 98.25 396 GLN A CA 1
ATOM 3065 C C . GLN A 1 396 ? -17.916 -0.455 13.657 1.00 98.25 396 GLN A C 1
ATOM 3067 O O . GLN A 1 396 ? -16.890 -0.806 13.074 1.00 98.25 396 GLN A O 1
ATOM 3072 N N . ARG A 1 397 ? -19.102 -0.396 13.034 1.00 98.50 397 ARG A N 1
ATOM 3073 C CA . ARG A 1 397 ? -19.274 -0.724 11.610 1.00 98.50 397 ARG A CA 1
ATOM 3074 C C . ARG A 1 397 ? -18.465 0.204 10.706 1.00 98.50 397 ARG A C 1
ATOM 3076 O O . ARG A 1 397 ? -17.816 -0.285 9.787 1.00 98.50 397 ARG A O 1
ATOM 3083 N N . ALA A 1 398 ? -18.458 1.508 10.981 1.00 98.38 398 ALA A N 1
ATOM 3084 C CA . ALA A 1 398 ? -17.713 2.487 10.192 1.00 98.38 398 ALA A CA 1
ATOM 3085 C C . ALA A 1 398 ? -16.190 2.266 10.256 1.00 98.38 398 ALA A C 1
ATOM 3087 O O . ALA A 1 398 ? -15.534 2.218 9.216 1.00 98.38 398 ALA A O 1
ATOM 3088 N N . PHE A 1 399 ? -15.625 2.073 11.452 1.00 98.44 399 PHE A N 1
ATOM 3089 C CA . PHE A 1 399 ? -14.196 1.785 11.623 1.00 98.44 399 PHE A CA 1
ATOM 3090 C C . PHE A 1 399 ? -13.806 0.428 11.037 1.00 98.44 399 PHE A C 1
ATOM 3092 O O . PHE A 1 399 ? -12.771 0.318 10.386 1.00 98.44 399 PHE A O 1
ATOM 3099 N N . THR A 1 400 ? -14.658 -0.586 11.200 1.00 98.50 400 THR A N 1
ATOM 3100 C CA . THR A 1 400 ? -14.454 -1.906 10.587 1.00 98.50 400 THR A CA 1
ATOM 3101 C C . THR A 1 400 ? -14.427 -1.804 9.061 1.00 98.50 400 THR A C 1
ATOM 3103 O O . THR A 1 400 ? -13.528 -2.353 8.429 1.00 98.50 400 THR A O 1
ATOM 3106 N N . ALA A 1 401 ? -15.367 -1.068 8.461 1.00 98.44 401 ALA A N 1
ATOM 3107 C CA . ALA A 1 401 ? -15.413 -0.859 7.015 1.00 98.44 401 ALA A CA 1
ATOM 3108 C C . ALA A 1 401 ? -14.155 -0.142 6.502 1.00 98.44 401 ALA A C 1
ATOM 3110 O O . ALA A 1 401 ? -13.519 -0.637 5.577 1.00 98.44 401 ALA A O 1
ATOM 3111 N N . ARG A 1 402 ? -13.742 0.954 7.155 1.00 98.44 402 ARG A N 1
ATOM 3112 C CA . ARG A 1 402 ? -12.514 1.691 6.802 1.00 98.44 402 ARG A CA 1
ATOM 3113 C C . ARG A 1 402 ? -11.253 0.842 6.941 1.00 98.44 402 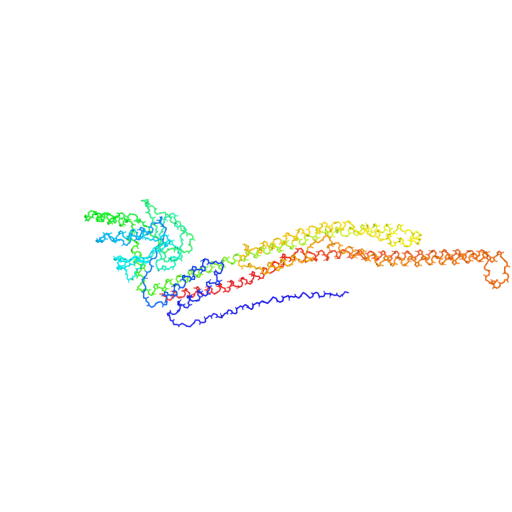ARG A C 1
ATOM 3115 O O . ARG A 1 402 ? -10.369 0.927 6.099 1.00 98.44 402 ARG A O 1
ATOM 3122 N N . ALA A 1 403 ? -11.173 -0.003 7.969 1.00 98.19 403 ALA A N 1
ATOM 3123 C CA . ALA A 1 403 ? -10.050 -0.920 8.140 1.00 98.19 403 ALA A CA 1
ATOM 3124 C C . ALA A 1 403 ? -9.966 -1.944 6.992 1.00 98.19 403 ALA A C 1
ATOM 3126 O O . ALA A 1 403 ? -8.880 -2.222 6.490 1.00 98.19 403 ALA A O 1
ATOM 3127 N N . PHE A 1 404 ? -11.102 -2.485 6.535 1.00 98.31 404 PHE A N 1
ATOM 3128 C CA . PHE A 1 404 ? -11.122 -3.392 5.383 1.00 98.31 404 PHE A CA 1
ATOM 3129 C C . PHE A 1 404 ? -10.883 -2.685 4.047 1.00 98.31 404 PHE A C 1
ATOM 3131 O O . PHE A 1 404 ? -10.253 -3.274 3.172 1.00 98.31 404 PHE A O 1
ATOM 3138 N N . GLU A 1 405 ? -11.345 -1.445 3.891 1.00 98.00 405 GLU A N 1
ATOM 3139 C CA . GLU A 1 405 ? -11.044 -0.601 2.731 1.00 98.00 405 GLU A CA 1
ATOM 3140 C C . GLU A 1 405 ? -9.540 -0.317 2.639 1.00 98.00 405 GLU A C 1
ATOM 3142 O O . GLU A 1 405 ? -8.940 -0.501 1.582 1.00 98.00 405 GLU A O 1
ATOM 3147 N N . LEU A 1 406 ? -8.899 0.022 3.762 1.00 97.44 406 LEU A N 1
ATOM 3148 C CA . LEU A 1 406 ? -7.451 0.217 3.835 1.00 97.44 406 LEU A CA 1
ATOM 3149 C C . LEU A 1 406 ? -6.674 -1.051 3.449 1.00 97.44 406 LEU A C 1
ATOM 3151 O O . LEU A 1 406 ? -5.612 -0.950 2.849 1.00 97.44 406 LEU A O 1
ATOM 3155 N N . LEU A 1 407 ? -7.211 -2.238 3.751 1.00 97.00 407 LEU A N 1
ATOM 3156 C CA . LEU A 1 407 ? -6.607 -3.540 3.432 1.00 97.00 407 LEU A CA 1
ATOM 3157 C C . LEU A 1 407 ? -6.976 -4.095 2.051 1.00 97.00 407 LEU A C 1
ATOM 3159 O O . LEU A 1 407 ? -6.521 -5.188 1.686 1.00 97.00 407 LEU A O 1
ATOM 3163 N N . ALA A 1 408 ? -7.808 -3.388 1.287 1.00 97.25 408 ALA A N 1
ATOM 3164 C CA . ALA A 1 408 ? -8.209 -3.831 -0.036 1.00 97.25 408 ALA A CA 1
ATOM 3165 C C . ALA A 1 408 ? -6.971 -4.000 -0.944 1.00 97.25 408 ALA A C 1
ATOM 3167 O O . ALA A 1 408 ? -6.026 -3.205 -0.852 1.00 97.25 408 ALA A O 1
ATOM 3168 N N . PRO A 1 409 ? -6.950 -5.006 -1.842 1.00 95.81 409 PRO A N 1
ATOM 3169 C CA . PRO A 1 409 ? -5.832 -5.217 -2.765 1.00 95.81 409 PRO A CA 1
ATOM 3170 C C . PRO A 1 409 ? -5.505 -3.982 -3.614 1.00 95.81 409 PRO A C 1
ATOM 3172 O O . PRO A 1 409 ? -4.341 -3.732 -3.905 1.00 95.81 409 PRO A O 1
ATOM 3175 N N . SER A 1 410 ? -6.520 -3.179 -3.956 1.00 94.50 410 SER A N 1
ATOM 3176 C CA . SER A 1 410 ? -6.365 -1.933 -4.715 1.00 94.50 410 SER A CA 1
ATOM 3177 C C . SER A 1 410 ? -5.527 -0.878 -3.992 1.00 94.50 410 SER A C 1
ATOM 3179 O O . SER A 1 410 ? -4.823 -0.119 -4.646 1.00 94.50 410 SER A O 1
ATOM 3181 N N . ASN A 1 411 ? -5.593 -0.839 -2.657 1.00 94.06 411 ASN A N 1
ATOM 3182 C CA . ASN A 1 411 ? -4.908 0.162 -1.839 1.00 94.06 411 ASN A CA 1
ATOM 3183 C C . ASN A 1 411 ? -3.559 -0.351 -1.323 1.00 94.06 411 ASN A C 1
ATOM 3185 O O . ASN A 1 411 ? -2.606 0.411 -1.210 1.00 94.06 411 ASN A O 1
ATOM 3189 N N . THR A 1 412 ? -3.469 -1.650 -1.022 1.00 92.56 412 THR A N 1
ATOM 3190 C CA . THR A 1 412 ? -2.263 -2.255 -0.432 1.00 92.56 412 THR A CA 1
ATOM 3191 C C . THR A 1 412 ? -1.264 -2.783 -1.455 1.00 92.56 412 THR A C 1
ATOM 3193 O O . THR A 1 412 ? -0.088 -2.922 -1.117 1.00 92.56 412 THR A O 1
ATOM 3196 N N . GLY A 1 413 ? -1.690 -3.084 -2.688 1.00 91.69 413 GLY A N 1
ATOM 3197 C CA . GLY A 1 413 ? -0.819 -3.617 -3.736 1.00 91.69 413 GLY A CA 1
ATOM 3198 C C . GLY A 1 413 ? -0.008 -4.821 -3.247 1.00 91.69 413 GLY A C 1
ATOM 3199 O O . GLY A 1 413 ? -0.562 -5.841 -2.834 1.00 91.69 413 GLY A O 1
ATOM 3200 N N . ALA A 1 414 ? 1.320 -4.680 -3.230 1.00 90.56 414 ALA A N 1
ATOM 3201 C CA . ALA A 1 414 ? 2.248 -5.716 -2.773 1.00 90.56 414 ALA A CA 1
ATOM 3202 C C . ALA A 1 414 ? 2.165 -6.037 -1.263 1.00 90.56 414 ALA A C 1
ATOM 3204 O O . ALA A 1 414 ? 2.643 -7.088 -0.841 1.00 90.56 414 ALA A O 1
ATOM 3205 N N . LEU A 1 415 ? 1.565 -5.168 -0.441 1.00 94.50 415 LEU A N 1
ATOM 3206 C CA . LEU A 1 415 ? 1.362 -5.414 0.994 1.00 94.50 415 LEU A CA 1
ATOM 3207 C C . LEU A 1 415 ? 0.121 -6.262 1.299 1.00 94.50 415 LEU A C 1
ATOM 3209 O O . LEU A 1 415 ? -0.121 -6.590 2.468 1.00 94.50 415 LEU A O 1
ATOM 3213 N N . HIS A 1 416 ? -0.676 -6.611 0.285 1.00 96.25 416 HIS A N 1
ATOM 3214 C CA . HIS A 1 416 ? -1.897 -7.372 0.491 1.00 96.25 416 HIS A CA 1
ATOM 3215 C C . HIS A 1 416 ? -1.606 -8.710 1.187 1.00 96.25 416 HIS A C 1
ATOM 3217 O O . HIS A 1 416 ? -0.821 -9.537 0.722 1.00 96.25 416 HIS A O 1
ATOM 3223 N N . SER A 1 417 ? -2.271 -8.928 2.323 1.00 96.81 417 SER A N 1
ATOM 3224 C CA . SER A 1 417 ? -2.107 -10.128 3.134 1.00 96.81 417 SER A CA 1
ATOM 3225 C C . SER A 1 417 ? -3.450 -10.804 3.378 1.00 96.81 417 SER A C 1
ATOM 3227 O O . SER A 1 417 ? -4.227 -10.337 4.222 1.00 96.81 417 SER A O 1
ATOM 3229 N N . PRO A 1 418 ? -3.721 -11.948 2.723 1.00 96.56 418 PRO A N 1
ATOM 3230 C CA . PRO A 1 418 ? -4.947 -12.697 2.976 1.00 96.56 418 PRO A CA 1
ATOM 3231 C C . PRO A 1 418 ? -4.997 -13.226 4.417 1.00 96.56 418 PRO A C 1
ATOM 3233 O O . PRO A 1 418 ? -6.074 -13.391 4.983 1.00 96.56 418 PRO A O 1
ATOM 3236 N N . VAL A 1 419 ? -3.837 -13.443 5.051 1.00 97.50 419 VAL A N 1
ATOM 3237 C CA . VAL A 1 419 ? -3.742 -13.872 6.455 1.00 97.50 419 VAL A CA 1
ATOM 3238 C C . VAL A 1 419 ? -4.229 -12.772 7.396 1.00 97.50 419 VAL A C 1
ATOM 3240 O O . VAL A 1 419 ? -5.023 -13.052 8.291 1.00 97.50 419 VAL A O 1
ATOM 3243 N N . LEU A 1 420 ? -3.807 -11.522 7.172 1.00 97.00 420 LEU A N 1
ATOM 3244 C CA . LEU A 1 420 ? -4.264 -10.385 7.976 1.00 97.00 420 LEU A CA 1
ATOM 3245 C C . LEU A 1 420 ? -5.766 -10.159 7.785 1.00 97.00 420 LEU A C 1
ATOM 3247 O O . LEU A 1 420 ? -6.502 -10.042 8.762 1.00 97.00 420 LEU A O 1
ATOM 3251 N N . GLN A 1 421 ? -6.240 -10.186 6.538 1.00 97.81 421 GLN A N 1
ATOM 3252 C CA . GLN A 1 421 ? -7.664 -10.043 6.239 1.00 97.81 421 GLN A CA 1
ATOM 3253 C C . GLN A 1 421 ? -8.505 -11.136 6.919 1.00 97.81 421 GLN A C 1
ATOM 3255 O O . GLN A 1 421 ? -9.552 -10.841 7.497 1.00 97.81 421 GLN A O 1
ATOM 3260 N N . ASN A 1 422 ? -8.041 -12.388 6.896 1.00 98.12 422 ASN A N 1
ATOM 3261 C CA . ASN A 1 422 ? -8.711 -13.494 7.576 1.00 98.12 422 ASN A CA 1
ATOM 3262 C C . ASN A 1 422 ? -8.670 -13.351 9.102 1.00 98.12 422 ASN A C 1
ATOM 3264 O O . ASN A 1 422 ? -9.681 -13.611 9.747 1.00 98.12 422 ASN A O 1
ATOM 3268 N N . SER A 1 423 ? -7.554 -12.893 9.674 1.00 98.12 423 SER A N 1
ATOM 3269 C CA . SER A 1 423 ? -7.439 -12.613 11.112 1.00 98.12 423 SER A CA 1
ATOM 3270 C C . SER A 1 423 ? -8.450 -11.551 11.559 1.00 98.12 423 SER A C 1
ATOM 3272 O O . SER A 1 423 ? -9.215 -11.769 12.498 1.00 98.12 423 SER A O 1
ATOM 3274 N N . LEU A 1 424 ? -8.567 -10.441 10.822 1.00 98.12 424 LEU A N 1
ATOM 3275 C CA . LEU A 1 424 ? -9.563 -9.412 11.131 1.00 98.12 424 LEU A CA 1
ATOM 3276 C C . LEU A 1 424 ? -10.998 -9.916 10.952 1.00 98.12 424 LEU A C 1
ATOM 3278 O O . LEU A 1 424 ? -11.862 -9.602 11.768 1.00 98.12 424 LEU A O 1
ATOM 3282 N N . ARG A 1 425 ? -11.264 -10.749 9.938 1.00 98.25 425 ARG A N 1
ATOM 3283 C CA . ARG A 1 425 ? -12.574 -11.406 9.787 1.00 98.25 425 ARG A CA 1
ATOM 3284 C C . ARG A 1 425 ? -12.893 -12.314 10.975 1.00 98.25 425 ARG A C 1
ATOM 3286 O O . ARG A 1 425 ? -14.021 -12.287 11.466 1.00 98.25 425 ARG A O 1
ATOM 3293 N N . GLN A 1 426 ? -11.912 -13.058 11.486 1.00 98.06 426 GLN A N 1
ATOM 3294 C CA . GLN A 1 426 ? -12.083 -13.865 12.696 1.00 98.06 426 GLN A CA 1
ATOM 3295 C C . GLN A 1 426 ? -12.442 -12.990 13.901 1.00 98.06 426 GLN A C 1
ATOM 3297 O O . GLN A 1 426 ? -13.401 -13.314 14.604 1.00 98.06 426 GLN A O 1
ATOM 3302 N N . LEU A 1 427 ? -11.770 -11.846 14.085 1.00 98.06 427 LEU A N 1
ATOM 3303 C CA . LEU A 1 427 ? -12.126 -10.878 15.130 1.00 98.06 427 LEU A CA 1
ATOM 3304 C C . LEU A 1 427 ? -13.569 -10.382 14.979 1.00 98.06 427 LEU A C 1
ATOM 3306 O O . LEU A 1 427 ? -14.306 -10.374 15.960 1.00 98.06 427 LEU A O 1
ATOM 3310 N N . THR A 1 428 ? -14.008 -10.049 13.759 1.00 98.00 428 THR A N 1
ATOM 3311 C CA . THR A 1 428 ? -15.395 -9.601 13.527 1.00 98.00 428 THR A CA 1
ATOM 3312 C C . THR A 1 428 ? -16.441 -10.690 13.759 1.00 98.00 428 THR A C 1
ATOM 3314 O O . THR A 1 428 ? -17.576 -10.385 14.113 1.00 98.00 428 THR A O 1
ATOM 3317 N N . SER A 1 429 ? -16.071 -11.960 13.571 1.00 97.94 429 SER A N 1
ATOM 3318 C CA . SER A 1 429 ? -16.961 -13.107 13.787 1.00 97.94 429 SER A CA 1
ATOM 3319 C C . SER A 1 429 ? -17.058 -13.542 15.252 1.00 97.94 429 SER A C 1
ATOM 3321 O O . SER A 1 429 ? -17.906 -14.368 15.592 1.00 97.94 429 SER A O 1
ATOM 3323 N N . ALA A 1 430 ? -16.198 -13.013 16.129 1.00 97.81 430 ALA A N 1
ATOM 3324 C CA . ALA A 1 430 ? -16.203 -13.378 17.536 1.00 97.81 430 ALA A CA 1
ATOM 3325 C C . ALA A 1 430 ? -17.524 -12.943 18.205 1.00 97.81 430 ALA A C 1
ATOM 3327 O O . ALA A 1 430 ? -17.966 -11.808 18.021 1.00 97.81 430 ALA A O 1
ATOM 3328 N N . PRO A 1 431 ? -18.143 -13.784 19.053 1.00 97.12 431 PRO A N 1
ATOM 3329 C CA . PRO A 1 431 ? -19.438 -13.473 19.669 1.00 97.12 431 PRO A CA 1
ATOM 3330 C C . PRO A 1 431 ? -19.381 -12.274 20.626 1.00 97.12 431 PRO A C 1
ATOM 3332 O O . PRO A 1 431 ? -20.402 -11.664 20.921 1.00 97.12 431 PRO A O 1
ATOM 3335 N N . THR A 1 432 ? -18.189 -11.921 21.112 1.00 96.12 432 THR A N 1
ATOM 3336 C CA . THR A 1 432 ? -17.951 -10.762 21.981 1.00 96.12 432 THR A CA 1
ATOM 3337 C C . THR A 1 432 ? -17.721 -9.464 21.215 1.00 96.12 432 THR A C 1
ATOM 3339 O O . THR A 1 432 ? -17.598 -8.421 21.852 1.00 96.12 432 THR A O 1
ATOM 3342 N N . PHE A 1 433 ? -17.597 -9.522 19.887 1.00 97.62 433 PHE A N 1
ATOM 3343 C CA . PHE A 1 433 ? -17.337 -8.360 19.048 1.00 97.62 433 PHE A CA 1
ATOM 3344 C C . PHE A 1 433 ? -18.536 -7.405 18.948 1.00 97.62 433 PHE A C 1
ATOM 3346 O O . PHE A 1 433 ? -18.338 -6.226 19.231 1.00 97.62 433 PHE A O 1
ATOM 3353 N N . PRO A 1 434 ? -19.761 -7.830 18.576 1.00 97.94 434 PRO A N 1
ATOM 3354 C CA . PRO A 1 434 ? -20.846 -6.884 18.322 1.00 97.94 434 PRO A CA 1
ATOM 3355 C C . PRO A 1 434 ? -21.262 -6.125 19.588 1.00 97.94 434 PRO A C 1
ATOM 3357 O O . PRO A 1 434 ? -21.536 -6.724 20.631 1.00 97.94 434 PRO A O 1
ATOM 3360 N N . VAL A 1 435 ? -21.363 -4.797 19.479 1.00 97.81 435 VAL A N 1
ATOM 3361 C CA . VAL A 1 435 ? -21.884 -3.954 20.564 1.00 97.81 435 VAL A CA 1
ATOM 3362 C C . VAL A 1 435 ? -23.395 -4.179 20.704 1.00 97.81 435 VAL A C 1
ATOM 3364 O O . VAL A 1 435 ? -24.176 -3.866 19.805 1.00 97.81 435 VAL A O 1
ATOM 3367 N N . SER A 1 436 ? -23.806 -4.724 21.849 1.00 96.81 436 SER A N 1
ATOM 3368 C CA . SER A 1 436 ? -25.201 -4.965 22.231 1.00 96.81 436 SER A CA 1
ATOM 3369 C C . SER A 1 436 ? -25.736 -3.818 23.104 1.00 96.81 436 SER A C 1
ATOM 3371 O O . SER A 1 436 ? -24.972 -3.242 23.882 1.00 96.81 436 SER A O 1
ATOM 3373 N N . PRO A 1 437 ? -27.054 -3.526 23.089 1.00 96.31 437 PRO A N 1
ATOM 3374 C CA . PRO A 1 437 ? -27.688 -2.624 24.058 1.00 96.31 437 PRO A CA 1
ATOM 3375 C C . PRO A 1 437 ? -27.425 -2.998 25.522 1.00 96.31 437 PRO A C 1
ATOM 3377 O O . PRO A 1 437 ? -27.444 -2.139 26.400 1.00 96.31 437 PRO A O 1
ATOM 3380 N N . THR A 1 438 ? -27.176 -4.281 25.795 1.00 96.56 438 THR A N 1
ATOM 3381 C CA . THR A 1 438 ? -26.888 -4.772 27.146 1.00 96.56 438 THR A CA 1
ATOM 3382 C C . THR A 1 438 ? -25.452 -4.514 27.592 1.00 96.56 438 THR A C 1
ATOM 3384 O O . THR A 1 438 ? -25.169 -4.584 28.789 1.00 96.56 438 THR A O 1
ATOM 3387 N N . THR A 1 439 ? -24.532 -4.202 26.674 1.00 95.81 439 THR A N 1
ATOM 3388 C CA . THR A 1 439 ? -23.106 -4.094 26.998 1.00 95.81 439 THR A CA 1
ATOM 3389 C C . THR A 1 439 ? -22.843 -2.962 27.995 1.00 95.81 439 THR A C 1
ATOM 3391 O O . THR A 1 439 ? -22.183 -3.189 29.007 1.00 95.81 439 THR A O 1
ATOM 3394 N N . LEU A 1 440 ? -23.426 -1.775 27.779 1.00 97.06 440 LEU A N 1
ATOM 3395 C CA . LEU A 1 440 ? -23.275 -0.635 28.696 1.00 97.06 440 LEU A CA 1
ATOM 3396 C C . LEU A 1 440 ? -24.220 -0.684 29.908 1.00 97.06 440 LEU A C 1
ATOM 3398 O O . LEU A 1 440 ? -23.946 -0.039 30.917 1.00 97.06 440 LEU A O 1
ATOM 3402 N N . THR A 1 441 ? -25.317 -1.447 29.850 1.00 97.31 441 THR A N 1
ATOM 3403 C CA . THR A 1 441 ? -26.296 -1.538 30.953 1.00 97.31 441 THR A CA 1
ATOM 3404 C C . THR A 1 441 ? -26.010 -2.682 31.930 1.00 97.31 441 THR A C 1
ATOM 3406 O O . THR A 1 441 ? -26.544 -2.693 33.039 1.00 97.31 441 THR A O 1
ATOM 3409 N N . THR A 1 442 ? -25.116 -3.614 31.584 1.00 97.44 442 THR A N 1
ATOM 3410 C CA . THR A 1 442 ? -24.711 -4.732 32.458 1.00 97.44 442 THR A CA 1
ATOM 3411 C C . THR A 1 442 ? -24.215 -4.280 33.845 1.00 97.44 442 THR A C 1
ATOM 3413 O O . THR A 1 442 ? -24.605 -4.893 34.843 1.00 97.44 442 THR A O 1
ATOM 3416 N N . PRO A 1 443 ? -23.411 -3.206 33.986 1.00 97.44 443 PRO A N 1
ATOM 3417 C CA . PRO A 1 443 ? -23.042 -2.688 35.304 1.00 97.44 443 PRO A CA 1
ATOM 3418 C C . PRO A 1 443 ? -24.245 -2.222 36.134 1.00 97.44 443 PRO A C 1
ATOM 3420 O O . PRO A 1 443 ? -24.292 -2.472 37.340 1.00 97.44 443 PRO A O 1
ATOM 3423 N N . LEU A 1 444 ? -25.243 -1.593 35.498 1.00 96.94 444 LEU A N 1
ATOM 3424 C CA . LEU A 1 444 ? -26.454 -1.118 36.172 1.00 96.94 444 LEU A CA 1
ATOM 3425 C C . LEU A 1 444 ? -27.302 -2.275 36.691 1.00 96.94 444 LEU A C 1
ATOM 3427 O O . LEU A 1 444 ? -27.713 -2.245 37.853 1.00 96.94 444 LEU A O 1
ATOM 3431 N N . SER A 1 445 ? -27.532 -3.298 35.865 1.00 96.50 445 SER A N 1
ATOM 3432 C CA . SER A 1 445 ? -28.312 -4.474 36.260 1.00 96.50 445 SER A CA 1
ATOM 3433 C C . SER A 1 445 ? -27.604 -5.262 37.361 1.00 96.50 445 SER A C 1
ATOM 3435 O O . SER A 1 445 ? -28.229 -5.607 38.364 1.00 96.50 445 SER A O 1
ATOM 3437 N N . LYS A 1 446 ? -26.281 -5.439 37.255 1.00 97.25 446 LYS A N 1
ATOM 3438 C CA . LYS A 1 446 ? -25.457 -6.078 38.290 1.00 97.25 446 LYS A CA 1
ATOM 3439 C C . LYS A 1 446 ? -25.526 -5.331 39.622 1.00 97.25 446 LYS A C 1
ATOM 3441 O O . LYS A 1 446 ? -25.675 -5.954 40.670 1.00 97.25 446 LYS A O 1
ATOM 3446 N N . ARG A 1 447 ? -25.428 -3.998 39.610 1.00 97.19 447 ARG A N 1
ATOM 3447 C CA . ARG A 1 447 ? -25.502 -3.174 40.830 1.00 97.19 447 ARG A CA 1
ATOM 3448 C C . ARG A 1 447 ? -26.908 -3.141 41.423 1.00 97.19 447 ARG A C 1
ATOM 3450 O O . ARG A 1 447 ? -27.038 -3.211 42.642 1.00 97.19 447 ARG A O 1
ATOM 3457 N N . SER A 1 448 ? -27.940 -3.116 40.582 1.00 96.19 448 SER A N 1
ATOM 3458 C CA . SER A 1 448 ? -29.331 -3.271 41.014 1.00 96.19 448 SER A CA 1
ATOM 3459 C C . SER A 1 448 ? -29.532 -4.612 41.727 1.00 96.19 448 SER A C 1
ATOM 3461 O O . SER A 1 448 ? -29.961 -4.635 42.878 1.00 96.19 448 SER A O 1
ATOM 3463 N N . GLN A 1 449 ? -29.088 -5.720 41.125 1.00 97.00 449 GLN A N 1
ATOM 3464 C CA . GLN A 1 449 ? -29.124 -7.048 41.751 1.00 97.00 449 GLN A CA 1
ATOM 3465 C C . GLN A 1 449 ? -28.351 -7.086 43.075 1.00 97.00 449 GLN A C 1
ATOM 3467 O O . GLN A 1 449 ? -28.872 -7.580 44.067 1.00 97.00 449 GLN A O 1
ATOM 3472 N N . MET A 1 450 ? -27.170 -6.460 43.161 1.00 96.44 450 MET A N 1
ATOM 3473 C CA . MET A 1 450 ? -26.431 -6.358 44.429 1.00 96.44 450 MET A CA 1
ATOM 3474 C C . MET A 1 450 ? -27.223 -5.654 45.543 1.00 96.44 450 MET A C 1
ATOM 3476 O O . MET A 1 450 ? -27.065 -6.013 46.711 1.00 96.44 450 MET A O 1
ATOM 3480 N N . ILE A 1 451 ? -28.064 -4.667 45.213 1.00 96.50 451 ILE A N 1
ATOM 3481 C CA . ILE A 1 451 ? -28.951 -3.983 46.173 1.00 96.50 451 ILE A CA 1
ATOM 3482 C C . ILE A 1 451 ? -30.115 -4.893 46.588 1.00 96.50 451 ILE A C 1
ATOM 3484 O O . ILE A 1 451 ? -30.546 -4.888 47.747 1.00 96.50 451 ILE A O 1
ATOM 3488 N N . LEU A 1 452 ? -30.635 -5.692 45.665 1.00 96.06 452 LEU A N 1
ATOM 3489 C CA . LEU A 1 452 ? -31.714 -6.634 45.955 1.00 96.06 452 LEU A CA 1
ATOM 3490 C C . LEU A 1 452 ? -31.218 -7.798 46.823 1.00 96.06 452 LEU A C 1
ATOM 3492 O O . LEU A 1 452 ? -31.833 -8.128 47.836 1.00 96.06 452 LEU A O 1
ATOM 3496 N N . ASP A 1 453 ? -30.050 -8.344 46.511 1.00 95.69 453 ASP A N 1
ATOM 3497 C CA . ASP A 1 453 ? -29.560 -9.559 47.155 1.00 95.69 453 ASP A CA 1
ATOM 3498 C C . ASP A 1 453 ? -28.994 -9.296 48.553 1.00 95.69 453 ASP A C 1
ATOM 3500 O O . ASP A 1 453 ? -29.263 -10.051 49.488 1.00 95.69 453 ASP A O 1
ATOM 3504 N N . ALA A 1 454 ? -28.207 -8.228 48.735 1.00 95.81 454 ALA A N 1
ATOM 3505 C CA . ALA A 1 454 ? -27.449 -8.023 49.971 1.00 95.81 454 ALA A CA 1
ATOM 3506 C C . ALA A 1 454 ? -28.143 -7.102 50.997 1.00 95.81 454 ALA A C 1
ATOM 3508 O O . ALA A 1 454 ? -28.464 -7.571 52.093 1.00 95.81 454 ALA A O 1
ATOM 3509 N N . PRO A 1 455 ? -28.374 -5.800 50.740 1.00 95.81 455 PRO A N 1
ATOM 3510 C CA . PRO A 1 455 ? -28.966 -4.928 51.745 1.00 95.81 455 PRO A CA 1
ATOM 3511 C C . PRO A 1 455 ? -30.460 -5.212 51.939 1.00 95.81 455 PRO A C 1
ATOM 3513 O O . PRO A 1 455 ? -30.923 -5.201 53.080 1.00 95.81 455 PRO A O 1
ATOM 3516 N N . THR A 1 456 ? -31.215 -5.528 50.881 1.00 95.06 456 THR A N 1
ATOM 3517 C CA . THR A 1 456 ? -32.667 -5.766 50.998 1.00 95.06 456 THR A CA 1
ATOM 3518 C C . THR A 1 456 ? -32.982 -7.039 51.788 1.00 95.06 456 THR A C 1
ATOM 3520 O O . THR A 1 456 ? -33.832 -6.999 52.679 1.00 95.06 456 THR A O 1
ATOM 3523 N N . SER A 1 457 ? -32.231 -8.128 51.586 1.00 94.50 457 SER A N 1
ATOM 3524 C CA . SER A 1 457 ? -32.356 -9.339 52.415 1.00 94.50 457 SER A CA 1
ATOM 3525 C C . SER A 1 457 ? -32.014 -9.077 53.890 1.00 94.50 457 SER A C 1
ATOM 3527 O O . SER A 1 457 ? -32.733 -9.514 54.790 1.00 94.50 457 SER A O 1
ATOM 3529 N N . ARG A 1 458 ? -30.969 -8.285 54.173 1.00 95.38 458 ARG A N 1
ATOM 3530 C CA . ARG A 1 458 ? -30.602 -7.890 55.548 1.00 95.38 458 ARG A CA 1
ATOM 3531 C C . ARG A 1 458 ? -31.670 -7.034 56.215 1.00 95.38 458 ARG A C 1
ATOM 3533 O O . ARG A 1 458 ? -31.936 -7.214 57.406 1.00 95.38 458 ARG A O 1
ATOM 3540 N N . LEU A 1 459 ? -32.269 -6.104 55.474 1.00 94.75 459 LEU A N 1
ATOM 3541 C CA . LEU A 1 459 ? -33.364 -5.281 55.977 1.00 94.75 459 LEU A CA 1
ATOM 3542 C C . LEU A 1 459 ? -34.583 -6.150 56.295 1.00 94.75 459 LEU A C 1
ATOM 3544 O O . LEU A 1 459 ? -35.158 -5.987 57.367 1.00 94.75 459 LEU A O 1
ATOM 3548 N N . HIS A 1 460 ? -34.909 -7.112 55.430 1.00 93.75 460 HIS A N 1
ATOM 3549 C CA . HIS A 1 460 ? -35.989 -8.073 55.648 1.00 93.75 460 HIS A CA 1
ATOM 3550 C C . HIS A 1 460 ? -35.771 -8.911 56.918 1.00 93.75 460 HIS A C 1
ATOM 3552 O O . HIS A 1 460 ? -36.628 -8.935 57.800 1.00 93.75 460 HIS A O 1
ATOM 3558 N N . VAL A 1 461 ? -34.583 -9.500 57.094 1.00 94.75 461 VAL A N 1
ATOM 3559 C CA . VAL A 1 461 ? -34.234 -10.250 58.318 1.00 94.75 461 VAL A CA 1
ATOM 3560 C C . VAL A 1 461 ? -34.293 -9.355 59.561 1.00 94.75 461 VAL A C 1
ATOM 3562 O O . VAL A 1 461 ? -34.734 -9.784 60.630 1.00 94.75 461 VAL A O 1
ATOM 3565 N N . SER A 1 462 ? -33.867 -8.094 59.453 1.00 93.56 462 SER A N 1
ATOM 3566 C CA . SER A 1 462 ? -33.986 -7.145 60.562 1.00 93.56 462 SER A CA 1
ATOM 3567 C C . SER A 1 462 ? -35.441 -6.782 60.863 1.00 93.56 462 SER A C 1
ATOM 3569 O O . SER A 1 462 ? -35.768 -6.603 62.034 1.00 93.56 462 SER A O 1
ATOM 3571 N N . ALA A 1 463 ? -36.301 -6.684 59.847 1.00 92.12 463 ALA A N 1
ATOM 3572 C CA . ALA A 1 463 ? -37.733 -6.451 60.004 1.00 92.12 463 ALA A CA 1
ATOM 3573 C C . ALA A 1 463 ? -38.388 -7.622 60.745 1.00 92.12 463 ALA A C 1
ATOM 3575 O O . ALA A 1 463 ? -39.055 -7.401 61.755 1.00 92.12 463 ALA A O 1
ATOM 3576 N N . GLN A 1 464 ? -38.103 -8.860 60.318 1.00 92.94 464 GLN A N 1
ATOM 3577 C CA . GLN A 1 464 ? -38.577 -10.089 60.966 1.00 92.94 464 GLN A CA 1
ATOM 3578 C C . GLN A 1 464 ? -38.176 -10.129 62.444 1.00 92.94 464 GLN A C 1
ATOM 3580 O O . GLN A 1 464 ? -39.020 -10.312 63.319 1.00 92.94 464 GLN A O 1
ATOM 3585 N N . ARG A 1 465 ? -36.900 -9.867 62.756 1.00 92.50 465 ARG A N 1
ATOM 3586 C CA . ARG A 1 465 ? -36.415 -9.820 64.149 1.00 92.50 465 ARG A CA 1
ATOM 3587 C C . ARG A 1 465 ? -37.095 -8.727 64.978 1.00 92.50 465 ARG A C 1
ATOM 3589 O O . ARG A 1 465 ? -37.374 -8.948 66.155 1.00 92.50 465 ARG A O 1
ATOM 3596 N N . SER A 1 466 ? -37.352 -7.560 64.390 1.00 89.62 466 SER A N 1
ATOM 3597 C CA . SER A 1 466 ? -38.067 -6.465 65.057 1.00 89.62 466 SER A CA 1
ATOM 3598 C C . SER A 1 466 ? -39.543 -6.790 65.307 1.00 89.62 466 SER A C 1
ATOM 3600 O O . SER A 1 466 ? -40.069 -6.390 66.346 1.00 89.62 466 SER A O 1
ATOM 3602 N N . LEU A 1 467 ? -40.197 -7.530 64.404 1.00 90.19 467 LEU A N 1
ATOM 3603 C CA . LEU A 1 467 ? -41.572 -8.001 64.584 1.00 90.19 467 LEU A CA 1
ATOM 3604 C C . LEU A 1 467 ? -41.670 -9.047 65.682 1.00 90.19 467 LEU A C 1
ATOM 3606 O O . LEU A 1 467 ? -42.493 -8.886 66.573 1.00 90.19 467 LEU A O 1
ATOM 3610 N N . PHE A 1 468 ? -40.819 -10.075 65.664 1.00 91.25 468 PHE A N 1
ATOM 3611 C CA . PHE A 1 468 ? -40.815 -11.083 66.726 1.00 91.25 468 PHE A CA 1
ATOM 3612 C C . PHE A 1 468 ? -40.544 -10.460 68.095 1.00 91.25 468 PHE A C 1
ATOM 3614 O O . PHE A 1 468 ? -41.183 -10.830 69.074 1.00 91.25 468 PHE A O 1
ATOM 3621 N N . GLY A 1 469 ? -39.652 -9.466 68.162 1.00 88.12 469 GLY A N 1
ATOM 3622 C CA . GLY A 1 469 ? -39.441 -8.701 69.387 1.00 88.12 469 GLY A CA 1
ATOM 3623 C C . GLY A 1 469 ? -40.675 -7.899 69.805 1.00 88.12 469 GLY A C 1
ATOM 3624 O O . GLY A 1 469 ? -41.040 -7.926 70.975 1.00 88.12 469 GLY A O 1
ATOM 3625 N N . LEU A 1 470 ? -41.353 -7.236 68.863 1.00 88.00 470 LEU A N 1
ATOM 3626 C CA . LEU A 1 470 ? -42.587 -6.501 69.147 1.00 88.00 470 LEU A CA 1
ATOM 3627 C C . LEU A 1 470 ? -43.688 -7.443 69.640 1.00 88.00 470 LEU A C 1
ATOM 3629 O O . LEU A 1 470 ? -44.162 -7.238 70.749 1.00 88.00 470 LEU A O 1
ATOM 3633 N N . ILE A 1 471 ? -44.008 -8.504 68.891 1.00 86.88 471 ILE A N 1
ATOM 3634 C CA . ILE A 1 471 ? -45.003 -9.521 69.266 1.00 86.88 471 ILE A CA 1
ATOM 3635 C C . ILE A 1 471 ? -44.659 -10.132 70.625 1.00 86.88 471 ILE A C 1
ATOM 3637 O O . ILE A 1 471 ? -45.533 -10.237 71.480 1.00 86.88 471 ILE A O 1
ATOM 3641 N N . GLY A 1 472 ? -43.391 -10.484 70.855 1.00 86.56 472 GLY A N 1
ATOM 3642 C CA . GLY A 1 472 ? -42.931 -11.041 72.125 1.00 86.56 472 GLY A CA 1
ATOM 3643 C C . GLY A 1 472 ? -43.128 -10.076 73.295 1.00 86.56 472 GLY A C 1
ATOM 3644 O O . GLY A 1 472 ? -43.674 -10.466 74.322 1.00 86.56 472 GLY A O 1
ATOM 3645 N N . THR A 1 473 ? -42.752 -8.803 73.136 1.00 86.88 473 THR A N 1
ATOM 3646 C CA . THR A 1 473 ? -42.937 -7.782 74.187 1.00 86.88 473 THR A CA 1
ATOM 3647 C C . THR A 1 473 ? -44.402 -7.413 74.412 1.00 86.88 473 THR A C 1
ATOM 3649 O O . THR A 1 473 ? -44.797 -7.212 75.558 1.00 86.88 473 THR A O 1
ATOM 3652 N N . THR A 1 474 ? -45.230 -7.365 73.365 1.00 81.69 474 THR A N 1
ATOM 3653 C CA . THR A 1 474 ? -46.669 -7.111 73.504 1.00 81.69 474 THR A CA 1
ATOM 3654 C C . THR A 1 474 ? -47.380 -8.293 74.138 1.00 81.69 474 THR A C 1
ATOM 3656 O O . THR A 1 474 ? -48.160 -8.087 75.055 1.00 81.69 474 THR A O 1
ATOM 3659 N N . ALA A 1 475 ? -47.072 -9.525 73.721 1.00 79.19 475 ALA A N 1
ATOM 3660 C CA . ALA A 1 475 ? -47.645 -10.725 74.321 1.00 79.19 475 ALA A CA 1
ATOM 3661 C C . ALA A 1 475 ? -47.233 -10.846 75.793 1.00 79.19 475 ALA A C 1
ATOM 3663 O O . ALA A 1 475 ? -48.097 -11.027 76.642 1.00 79.19 475 ALA A O 1
ATOM 3664 N N . ALA A 1 476 ? -45.950 -10.654 76.119 1.00 76.44 476 ALA A N 1
ATOM 3665 C CA . ALA A 1 476 ? -45.479 -10.658 77.503 1.00 76.44 476 ALA A CA 1
ATOM 3666 C C . ALA A 1 476 ? -46.147 -9.557 78.345 1.00 76.44 476 ALA A C 1
ATOM 3668 O O . ALA A 1 476 ? -46.626 -9.834 79.442 1.00 76.44 476 ALA A O 1
ATOM 3669 N N . GLY A 1 477 ? -46.243 -8.328 77.824 1.00 74.00 477 GLY A N 1
ATOM 3670 C CA . GLY A 1 477 ? -46.918 -7.220 78.504 1.00 74.00 477 GLY A CA 1
ATOM 3671 C C . GLY A 1 477 ? -48.409 -7.481 78.731 1.00 74.00 477 GLY A C 1
ATOM 3672 O O . GLY A 1 477 ? -48.900 -7.275 79.837 1.00 74.00 477 GLY A O 1
ATOM 3673 N N . SER A 1 478 ? -49.118 -8.003 77.724 1.00 73.62 478 SER A N 1
ATOM 3674 C CA . SER A 1 478 ? -50.533 -8.374 77.828 1.00 73.62 478 SER A CA 1
ATOM 3675 C C . SER A 1 478 ? -50.766 -9.537 78.791 1.00 73.62 478 SER A C 1
ATOM 3677 O O . SER A 1 478 ? -51.723 -9.482 79.555 1.00 73.62 478 SER A O 1
ATOM 3679 N N . ILE A 1 479 ? -49.893 -10.551 78.812 1.00 70.88 479 ILE A N 1
ATOM 3680 C CA . ILE A 1 479 ? -49.970 -11.668 79.767 1.00 70.88 479 ILE A CA 1
ATOM 3681 C C . ILE A 1 479 ? -49.784 -11.155 81.198 1.00 70.88 479 ILE A C 1
ATOM 3683 O O . ILE A 1 479 ? -50.569 -11.515 82.068 1.00 70.88 479 ILE A O 1
ATOM 3687 N N . ILE A 1 480 ? -48.808 -10.272 81.441 1.00 71.00 480 ILE A N 1
ATOM 3688 C CA . ILE A 1 480 ? -48.563 -9.682 82.768 1.00 71.00 480 ILE A CA 1
ATOM 3689 C C . ILE A 1 480 ? -49.746 -8.805 83.209 1.00 71.00 480 ILE A C 1
ATOM 3691 O O . ILE A 1 480 ? -50.193 -8.907 84.350 1.00 71.00 480 ILE A O 1
ATOM 3695 N N . SER A 1 481 ? -50.307 -7.986 82.312 1.00 65.81 481 SER A N 1
ATOM 3696 C CA . SER A 1 481 ? -51.487 -7.166 82.625 1.00 65.81 481 SER A CA 1
ATOM 3697 C C . SER A 1 481 ? -52.754 -7.994 82.856 1.00 65.81 481 SER A C 1
ATOM 3699 O O . SER A 1 481 ? -53.522 -7.682 83.764 1.00 65.81 481 SER A O 1
ATOM 3701 N N . TRP A 1 482 ? -52.978 -9.054 82.073 1.00 67.38 482 TRP A N 1
ATOM 3702 C CA . TRP A 1 482 ? -54.149 -9.923 82.216 1.00 67.38 482 TRP A CA 1
ATOM 3703 C C . TRP A 1 482 ? -54.049 -10.803 83.466 1.00 67.38 482 TRP A C 1
ATOM 3705 O O . TRP A 1 482 ? -55.012 -10.892 84.222 1.00 67.38 482 TRP A O 1
ATOM 3715 N N . ALA A 1 483 ? -52.871 -11.371 83.745 1.00 61.06 483 ALA A N 1
ATOM 3716 C CA . ALA A 1 483 ? -52.607 -12.126 84.968 1.00 61.06 483 ALA A CA 1
ATOM 3717 C C . ALA A 1 483 ? -52.745 -11.254 86.227 1.00 61.06 483 ALA A C 1
ATOM 3719 O O . ALA A 1 483 ? -53.307 -11.712 87.217 1.00 61.06 483 ALA A O 1
ATOM 3720 N N . GLY A 1 484 ? -52.314 -9.987 86.180 1.00 61.81 484 GLY A N 1
ATOM 3721 C CA . GLY A 1 484 ? -52.524 -9.032 87.273 1.00 61.81 484 GLY A CA 1
ATOM 3722 C C . GLY A 1 484 ? -54.000 -8.686 87.512 1.00 61.81 484 GLY A C 1
ATOM 3723 O O . GLY A 1 484 ? -54.444 -8.637 88.655 1.00 61.81 484 GLY A O 1
ATOM 3724 N N . TYR A 1 485 ? -54.786 -8.504 86.444 1.00 65.88 485 TYR A N 1
ATOM 3725 C CA . TYR A 1 485 ? -56.227 -8.233 86.541 1.00 65.88 485 TYR A CA 1
ATOM 3726 C C . TYR A 1 485 ? -57.035 -9.454 87.013 1.00 65.88 485 TYR A C 1
ATOM 3728 O O . TYR A 1 485 ? -57.949 -9.330 87.825 1.00 65.88 485 TYR A O 1
ATOM 3736 N N . ILE A 1 486 ? -56.683 -10.653 86.545 1.00 60.00 486 ILE A N 1
ATOM 3737 C CA . ILE A 1 486 ? -57.319 -11.902 86.979 1.00 60.00 486 ILE A CA 1
ATOM 3738 C C . ILE A 1 486 ? -56.927 -12.267 88.411 1.00 60.00 486 ILE A C 1
ATOM 3740 O O . ILE A 1 486 ? -57.790 -12.680 89.182 1.00 60.00 486 ILE A O 1
ATOM 3744 N N . GLY A 1 487 ? -55.666 -12.065 88.800 1.00 57.31 487 GLY A N 1
ATOM 3745 C CA . GLY A 1 487 ? -55.220 -12.251 90.183 1.00 57.31 487 GLY A CA 1
ATOM 3746 C C . GLY A 1 487 ? -56.017 -11.397 91.175 1.00 57.31 487 GLY A C 1
ATOM 3747 O O . GLY A 1 487 ? -56.361 -11.878 92.250 1.00 57.31 487 GLY A O 1
ATOM 3748 N N . TYR A 1 488 ? -56.401 -10.181 90.771 1.00 62.69 488 TYR A N 1
ATOM 3749 C CA . TYR A 1 488 ? -57.301 -9.308 91.530 1.00 62.69 488 TYR A CA 1
ATOM 3750 C C . TYR A 1 488 ? -58.742 -9.834 91.617 1.00 62.69 488 TYR A C 1
ATOM 3752 O O . TYR A 1 488 ? -59.347 -9.796 92.683 1.00 62.69 488 TYR A O 1
ATOM 3760 N N . MET A 1 489 ? -59.296 -10.339 90.511 1.00 58.47 489 MET A N 1
ATOM 3761 C CA . MET A 1 489 ? -60.695 -10.788 90.447 1.00 58.47 489 MET A CA 1
ATOM 3762 C C . MET A 1 489 ? -60.949 -12.135 91.143 1.00 58.47 489 MET A C 1
ATOM 3764 O O . MET A 1 489 ? -62.073 -12.382 91.570 1.00 58.47 489 MET A O 1
ATOM 3768 N N . ILE A 1 490 ? -59.948 -13.019 91.244 1.00 57.50 490 ILE A N 1
ATOM 3769 C CA . ILE A 1 490 ? -60.138 -14.391 91.763 1.00 57.50 490 ILE A CA 1
ATOM 3770 C C . ILE A 1 490 ? -59.749 -14.527 93.254 1.00 57.50 490 ILE A C 1
ATOM 3772 O O . ILE A 1 490 ? -60.030 -15.558 93.852 1.00 57.50 490 ILE A O 1
ATOM 3776 N N . ASN A 1 491 ? -59.171 -13.502 93.896 1.00 55.97 491 ASN A N 1
ATOM 3777 C CA . ASN A 1 491 ? -58.807 -13.513 95.329 1.00 55.97 491 ASN A CA 1
ATOM 3778 C C . ASN A 1 491 ? -58.095 -14.820 95.765 1.00 55.97 491 ASN A C 1
ATOM 3780 O O . ASN A 1 491 ? -58.412 -15.432 96.784 1.00 55.97 491 ASN A O 1
ATOM 3784 N N . MET A 1 492 ? -57.185 -15.312 94.917 1.00 53.47 492 MET A N 1
ATOM 3785 C CA . MET A 1 492 ? -56.485 -16.579 95.130 1.00 53.47 492 MET A CA 1
ATOM 3786 C C . MET A 1 492 ? -55.340 -16.397 96.132 1.00 53.47 492 MET A C 1
ATOM 3788 O O . MET A 1 492 ? -54.242 -15.997 95.755 1.00 53.47 492 MET A O 1
ATOM 3792 N N . ASP A 1 493 ? -55.571 -16.787 97.386 1.00 52.22 493 ASP A N 1
ATOM 3793 C CA . ASP A 1 493 ? -54.579 -16.844 98.481 1.00 52.22 493 ASP A CA 1
ATOM 3794 C C . ASP A 1 493 ? -53.495 -17.945 98.306 1.00 52.22 493 ASP A C 1
ATOM 3796 O O . ASP A 1 493 ? -52.806 -18.334 99.250 1.00 52.22 493 ASP A O 1
ATOM 3800 N N . GLY A 1 494 ? -53.306 -18.483 97.095 1.00 50.31 494 GLY A N 1
ATOM 3801 C CA . GLY A 1 494 ? -52.455 -19.647 96.827 1.00 50.31 494 GLY A CA 1
ATOM 3802 C C . GLY A 1 494 ? -51.220 -19.357 95.968 1.00 50.31 494 GLY A C 1
ATOM 3803 O O . GLY A 1 494 ? -51.340 -19.052 94.785 1.00 50.31 494 GLY A O 1
ATOM 3804 N N . ILE A 1 495 ? -50.033 -19.544 96.560 1.00 48.22 495 ILE A N 1
ATOM 3805 C CA . ILE A 1 495 ? -48.675 -19.728 95.979 1.00 48.22 495 ILE A CA 1
ATOM 3806 C C . ILE A 1 495 ? -48.101 -18.586 95.103 1.00 48.22 495 ILE A C 1
ATOM 3808 O O . ILE A 1 495 ? -46.887 -18.396 95.111 1.00 48.22 495 ILE A O 1
ATOM 3812 N N . PHE A 1 496 ? -48.908 -17.742 94.456 1.00 49.41 496 PHE A N 1
ATOM 3813 C CA . PHE A 1 496 ? -48.441 -16.507 93.793 1.00 49.41 496 PHE A CA 1
ATOM 3814 C C . PHE A 1 496 ? -48.634 -15.230 94.642 1.00 49.41 496 PHE A C 1
ATOM 3816 O O . PHE A 1 496 ? -48.336 -14.127 94.184 1.00 49.41 496 PHE A O 1
ATOM 3823 N N . GLY A 1 497 ? -49.071 -15.377 95.901 1.00 50.28 497 GLY A N 1
ATOM 3824 C CA . GLY A 1 497 ? -49.467 -14.285 96.801 1.00 50.28 497 GLY A CA 1
ATOM 3825 C C . GLY A 1 497 ? -48.389 -13.257 97.176 1.00 50.28 497 GLY A C 1
ATOM 3826 O O . GLY A 1 497 ? -48.719 -12.136 97.545 1.00 50.28 497 GLY A O 1
ATOM 3827 N N . SER A 1 498 ? -47.098 -13.582 97.053 1.00 52.50 498 SER A N 1
ATOM 3828 C CA . SER A 1 498 ? -46.003 -12.675 97.449 1.00 52.50 498 SER A CA 1
ATOM 3829 C C . SER A 1 498 ? -45.475 -11.771 96.327 1.00 52.50 498 SER A C 1
ATOM 3831 O O . SER A 1 498 ? -44.645 -10.902 96.588 1.00 52.50 498 SER A O 1
ATOM 3833 N N . LEU A 1 499 ? -45.959 -11.938 95.091 1.00 53.69 499 LEU A N 1
ATOM 3834 C CA . LEU A 1 499 ? -45.618 -11.095 93.933 1.00 53.69 499 LEU A CA 1
ATOM 3835 C C . LEU A 1 499 ? -46.838 -10.327 93.399 1.00 53.69 499 LEU A C 1
ATOM 3837 O O . LEU A 1 499 ? -46.858 -9.916 92.237 1.00 53.69 499 LEU A O 1
ATOM 3841 N N . ILE A 1 500 ? -47.864 -10.131 94.233 1.00 51.66 500 ILE A N 1
ATOM 3842 C CA . ILE A 1 500 ? -49.052 -9.358 93.869 1.00 51.66 500 ILE A CA 1
ATOM 3843 C C . ILE A 1 500 ? -48.671 -7.874 93.865 1.00 51.66 500 ILE A C 1
ATOM 3845 O O . ILE A 1 500 ? -48.775 -7.161 94.860 1.00 51.66 500 ILE A O 1
ATOM 3849 N N . LEU A 1 501 ? -48.196 -7.409 92.712 1.00 56.59 501 LEU A N 1
ATOM 3850 C CA . LEU A 1 501 ? -48.259 -5.998 92.364 1.00 56.59 501 LEU A CA 1
ATOM 3851 C C . LEU A 1 501 ? -49.733 -5.585 92.395 1.00 56.59 501 LEU A C 1
ATOM 3853 O O . LEU A 1 501 ? -50.579 -6.279 91.831 1.00 56.59 501 LEU A O 1
ATOM 3857 N N . GLU A 1 502 ? -50.029 -4.454 93.036 1.00 67.62 502 GLU A N 1
ATOM 3858 C CA . GLU A 1 502 ? -51.356 -3.836 92.996 1.00 67.62 502 GLU A CA 1
ATOM 3859 C C . GLU A 1 502 ? -51.871 -3.814 91.537 1.00 67.62 502 GLU A C 1
ATOM 3861 O O . GLU A 1 502 ? -51.068 -3.592 90.622 1.00 67.62 502 GLU A O 1
ATOM 3866 N N . PRO A 1 503 ? -53.168 -4.056 91.270 1.00 67.31 503 PRO A N 1
ATOM 3867 C CA . PRO A 1 503 ? -53.682 -4.236 89.906 1.00 67.31 503 PRO A CA 1
ATOM 3868 C C . PRO A 1 503 ? -53.320 -3.064 88.983 1.00 67.31 503 PRO A C 1
ATOM 3870 O O . PRO A 1 503 ? -52.981 -3.257 87.813 1.00 67.31 503 PRO A O 1
ATOM 3873 N N . ALA A 1 504 ? -53.304 -1.848 89.541 1.00 70.69 504 ALA A N 1
ATOM 3874 C CA . ALA A 1 504 ? -52.844 -0.638 88.870 1.00 70.69 504 ALA A CA 1
ATOM 3875 C C . ALA A 1 504 ? -51.369 -0.729 88.421 1.00 70.69 504 ALA A C 1
ATOM 3877 O O . ALA A 1 504 ? -51.030 -0.341 87.302 1.00 70.69 504 ALA A O 1
ATOM 3878 N N . THR A 1 505 ? -50.494 -1.306 89.242 1.00 80.50 505 THR A N 1
ATOM 3879 C CA . THR A 1 505 ? -49.057 -1.463 88.981 1.00 80.50 505 THR A CA 1
ATOM 3880 C C . THR A 1 505 ? -48.764 -2.566 87.959 1.00 80.50 505 THR A C 1
ATOM 3882 O O . THR A 1 505 ? -47.877 -2.401 87.116 1.00 80.50 505 THR A O 1
ATOM 3885 N N . ALA A 1 506 ? -49.525 -3.666 87.964 1.00 72.31 506 ALA A N 1
ATOM 3886 C CA . ALA A 1 506 ? -49.410 -4.726 86.954 1.00 72.31 506 ALA A CA 1
ATOM 3887 C C . ALA A 1 506 ? -49.849 -4.246 85.556 1.00 72.31 506 ALA A C 1
ATOM 3889 O O . ALA A 1 506 ? -49.177 -4.516 84.553 1.00 72.31 506 ALA A O 1
ATOM 3890 N N . VAL A 1 507 ? -50.930 -3.460 85.486 1.00 75.56 507 VAL A N 1
ATOM 3891 C CA . VAL A 1 507 ? -51.351 -2.780 84.250 1.00 75.56 507 VAL A CA 1
ATOM 3892 C C . VAL A 1 507 ? -50.292 -1.765 83.806 1.00 75.56 507 VAL A C 1
ATOM 3894 O O . VAL A 1 507 ? -49.881 -1.788 82.645 1.00 75.56 507 VAL A O 1
ATOM 3897 N N . ALA A 1 508 ? -49.771 -0.934 84.716 1.00 77.38 508 ALA A N 1
ATOM 3898 C CA . ALA A 1 508 ? -48.727 0.043 84.396 1.00 77.38 508 ALA A CA 1
ATOM 3899 C C . ALA A 1 508 ? -47.429 -0.614 83.890 1.00 77.38 508 ALA A C 1
ATOM 3901 O O . ALA A 1 508 ? -46.824 -0.133 82.931 1.00 77.38 508 ALA A O 1
ATOM 3902 N N . THR A 1 509 ? -47.029 -1.743 84.479 1.00 82.25 509 THR A N 1
ATOM 3903 C CA . THR A 1 509 ? -45.826 -2.488 84.080 1.00 82.25 509 THR A CA 1
ATOM 3904 C C . THR A 1 509 ? -46.009 -3.139 82.714 1.00 82.25 509 THR A C 1
ATOM 3906 O O . THR A 1 509 ? -45.121 -3.042 81.867 1.00 82.25 509 THR A O 1
ATOM 3909 N N . GLY A 1 510 ? -47.175 -3.730 82.441 1.00 76.75 510 GLY A N 1
ATOM 3910 C CA . GLY A 1 510 ? -47.473 -4.258 81.110 1.00 76.75 510 GLY A CA 1
ATOM 3911 C C . GLY A 1 510 ? -47.491 -3.167 80.035 1.00 76.75 510 GLY A C 1
ATOM 3912 O O . GLY A 1 510 ? -46.861 -3.337 78.988 1.00 76.75 510 GLY A O 1
ATOM 3913 N N . ILE A 1 511 ? -48.092 -2.001 80.311 1.00 85.12 511 ILE A N 1
ATOM 3914 C CA . ILE A 1 511 ? -48.042 -0.838 79.406 1.00 85.12 511 ILE A CA 1
ATOM 3915 C C . ILE A 1 511 ? -46.590 -0.391 79.184 1.00 85.12 511 ILE A C 1
ATOM 3917 O O . ILE A 1 511 ? -46.179 -0.232 78.036 1.00 85.12 511 ILE A O 1
ATOM 3921 N N . LEU A 1 512 ? -45.775 -0.261 80.235 1.00 87.50 512 LEU A N 1
ATOM 3922 C CA . LEU A 1 512 ? -44.360 0.111 80.110 1.00 87.50 512 LEU A CA 1
ATOM 3923 C C . LEU A 1 512 ? -43.555 -0.886 79.269 1.00 87.50 512 LEU A C 1
ATOM 3925 O O . LEU A 1 512 ? -42.754 -0.459 78.434 1.00 87.50 512 LEU A O 1
ATOM 3929 N N . ILE A 1 513 ? -43.777 -2.192 79.440 1.00 85.94 513 ILE A N 1
ATOM 3930 C CA . ILE A 1 513 ? -43.121 -3.240 78.643 1.00 85.94 513 ILE A CA 1
ATOM 3931 C C . ILE A 1 513 ? -43.525 -3.114 77.171 1.00 85.94 513 ILE A C 1
ATOM 3933 O O . ILE A 1 513 ? -42.656 -3.146 76.296 1.00 85.94 513 ILE A O 1
ATOM 3937 N N . THR A 1 514 ? -44.812 -2.901 76.881 1.00 86.31 514 THR A N 1
ATOM 3938 C CA . THR A 1 514 ? -45.277 -2.724 75.495 1.00 86.31 514 THR A CA 1
ATOM 3939 C C . THR A 1 514 ? -44.722 -1.450 74.853 1.00 86.31 514 THR A C 1
ATOM 3941 O O . THR A 1 514 ? -44.226 -1.501 73.727 1.00 86.31 514 THR A O 1
ATOM 3944 N N . VAL A 1 515 ? -44.711 -0.318 75.567 1.00 90.50 515 VAL A N 1
ATOM 3945 C CA . VAL A 1 515 ? -44.154 0.955 75.075 1.00 90.50 515 VAL A CA 1
ATOM 3946 C C . VAL A 1 515 ? -42.646 0.842 74.859 1.00 90.50 515 VAL A C 1
ATOM 3948 O O . VAL A 1 515 ? -42.141 1.278 73.823 1.00 90.50 515 VAL A O 1
ATOM 3951 N N . SER A 1 516 ? -41.928 0.204 75.785 1.00 89.00 516 SER A N 1
ATOM 3952 C CA . SER A 1 516 ? -40.485 -0.034 75.668 1.00 89.00 516 SER A CA 1
ATOM 3953 C C . SER A 1 516 ? -40.162 -0.959 74.494 1.00 89.00 516 SER A C 1
ATOM 3955 O O . SER A 1 516 ? -39.232 -0.685 73.734 1.00 89.00 516 SER A O 1
ATOM 3957 N N . GLY A 1 517 ? -40.960 -2.009 74.286 1.00 89.81 517 GLY A N 1
ATOM 3958 C CA . GLY A 1 517 ? -40.848 -2.919 73.145 1.00 89.81 517 GLY A CA 1
ATOM 3959 C C . GLY A 1 517 ? -41.099 -2.226 71.806 1.00 89.81 517 GLY A C 1
ATOM 3960 O O . GLY A 1 517 ? -40.318 -2.385 70.862 1.00 89.81 517 GLY A O 1
ATOM 3961 N N . VAL A 1 518 ? -42.124 -1.372 71.739 1.00 90.19 518 VAL A N 1
ATOM 3962 C CA . VAL A 1 518 ? -42.390 -0.507 70.582 1.00 90.19 518 VAL A CA 1
ATOM 3963 C C . VAL A 1 518 ? -41.211 0.431 70.334 1.00 90.19 518 VAL A C 1
ATOM 3965 O O . VAL A 1 518 ? -40.693 0.469 69.217 1.00 90.19 518 VAL A O 1
ATOM 3968 N N . HIS A 1 519 ? -40.734 1.143 71.357 1.00 91.31 519 HIS A N 1
ATOM 3969 C CA . HIS A 1 519 ? -39.613 2.073 71.226 1.00 91.31 519 HIS A CA 1
ATOM 3970 C C . HIS A 1 519 ? -38.347 1.360 70.731 1.00 91.31 519 HIS A C 1
ATOM 3972 O O . HIS A 1 519 ? -37.724 1.790 69.756 1.00 91.31 519 HIS A O 1
ATOM 3978 N N . TRP A 1 520 ? -38.018 0.210 71.315 1.00 92.75 520 TRP A N 1
ATOM 3979 C CA . TRP A 1 520 ? -36.892 -0.619 70.897 1.00 92.75 520 TRP A CA 1
ATOM 3980 C C . TRP A 1 520 ? -37.023 -1.109 69.448 1.00 92.75 520 TRP A C 1
ATOM 3982 O O . TRP A 1 520 ? -36.065 -1.003 68.675 1.00 92.75 520 TRP A O 1
ATOM 3992 N N . SER A 1 521 ? -38.207 -1.586 69.051 1.00 91.31 521 SER A N 1
ATOM 3993 C CA . SER A 1 521 ? -38.481 -2.057 67.687 1.00 91.31 521 SER A CA 1
ATOM 3994 C C . SER A 1 521 ? -38.356 -0.918 66.669 1.00 91.31 521 SER A C 1
ATOM 3996 O O . SER A 1 521 ? -37.685 -1.079 65.643 1.00 91.31 521 SER A O 1
ATOM 3998 N N . THR A 1 522 ? -38.878 0.275 66.991 1.00 92.75 522 THR A N 1
ATOM 3999 C CA . THR A 1 522 ? -38.725 1.469 66.142 1.00 92.75 522 THR A CA 1
ATOM 4000 C C . THR A 1 522 ? -37.263 1.890 65.998 1.00 92.75 522 THR A C 1
ATOM 4002 O O . THR A 1 522 ? -36.811 2.180 64.890 1.00 92.75 522 THR A O 1
ATOM 4005 N N . SER A 1 523 ? -36.492 1.864 67.090 1.00 93.31 523 SER A N 1
ATOM 4006 C CA . SER A 1 523 ? -35.071 2.221 67.094 1.00 93.31 523 SER A CA 1
ATOM 4007 C C . SER A 1 523 ? -34.248 1.249 66.244 1.00 93.31 523 SER A C 1
ATOM 4009 O O . SER A 1 523 ? -33.471 1.669 65.377 1.00 93.31 523 SER A O 1
ATOM 4011 N N . LYS A 1 524 ? -34.473 -0.063 66.402 1.00 92.62 524 LYS A N 1
ATOM 4012 C CA . LYS A 1 524 ? -33.820 -1.088 65.574 1.00 92.62 524 LYS A CA 1
ATOM 4013 C C . LYS A 1 524 ? -34.191 -0.978 64.100 1.00 92.62 524 LYS A C 1
ATOM 4015 O O . LYS A 1 524 ? -33.295 -1.057 63.260 1.00 92.62 524 LYS A O 1
ATOM 4020 N N . TRP A 1 525 ? -35.467 -0.758 63.785 1.00 93.00 525 TRP A N 1
ATOM 4021 C CA . TRP A 1 525 ? -35.925 -0.537 62.412 1.00 93.00 525 TRP A CA 1
ATOM 4022 C C . TRP A 1 525 ? -35.250 0.685 61.784 1.00 93.00 525 TRP A C 1
ATOM 4024 O O . TRP A 1 525 ? -34.671 0.583 60.705 1.00 93.00 525 TRP A O 1
ATOM 4034 N N . ASN A 1 526 ? -35.225 1.818 62.489 1.00 94.50 526 ASN A N 1
ATOM 4035 C CA . ASN A 1 526 ? -34.571 3.037 62.014 1.00 94.50 526 ASN A CA 1
ATOM 4036 C C . ASN A 1 526 ? -33.071 2.824 61.768 1.00 94.50 526 ASN A C 1
ATOM 4038 O O . ASN A 1 526 ? -32.537 3.302 60.765 1.00 94.50 526 ASN A O 1
ATOM 4042 N N . LYS A 1 527 ? -32.396 2.062 62.636 1.00 96.12 527 LYS A N 1
ATOM 4043 C CA . LYS A 1 527 ? -30.983 1.698 62.461 1.00 96.12 527 LYS A CA 1
ATOM 4044 C C . LYS A 1 527 ? -30.766 0.795 61.246 1.00 96.12 527 LYS A C 1
ATOM 4046 O O . LYS A 1 527 ? -29.802 0.995 60.511 1.00 96.12 527 LYS A O 1
ATOM 4051 N N . ALA A 1 528 ? -31.640 -0.185 61.023 1.00 95.12 528 ALA A N 1
ATOM 4052 C CA . ALA A 1 528 ? -31.577 -1.069 59.861 1.00 95.12 528 ALA A CA 1
ATOM 4053 C C . ALA A 1 528 ? -31.840 -0.308 58.555 1.00 95.12 528 ALA A C 1
ATOM 4055 O O . ALA A 1 528 ? -31.075 -0.451 57.607 1.00 95.12 528 ALA A O 1
ATOM 4056 N N . ARG A 1 529 ? -32.846 0.574 58.545 1.00 95.75 529 ARG A N 1
ATOM 4057 C CA . ARG A 1 529 ? -33.154 1.478 57.432 1.00 95.75 529 ARG A CA 1
ATOM 4058 C C . ARG A 1 529 ? -31.977 2.392 57.100 1.00 95.75 529 ARG A C 1
ATOM 4060 O O . ARG A 1 529 ? -31.616 2.510 55.936 1.00 95.75 529 ARG A O 1
ATOM 4067 N N . LYS A 1 530 ? -31.341 2.992 58.115 1.00 96.44 530 LYS A N 1
ATOM 4068 C CA . LYS A 1 530 ? -30.142 3.825 57.930 1.00 96.44 530 LYS A CA 1
ATOM 4069 C C . LYS A 1 530 ? -28.991 3.027 57.312 1.00 96.44 530 LYS A C 1
ATOM 4071 O O . LYS A 1 530 ? -28.413 3.470 56.336 1.00 96.44 530 LYS A O 1
ATOM 4076 N N . ARG A 1 531 ? -28.714 1.820 57.814 1.00 96.94 531 ARG A N 1
ATOM 4077 C CA . ARG A 1 531 ? -27.671 0.948 57.242 1.00 96.94 531 ARG A CA 1
ATOM 4078 C C . ARG A 1 531 ? -27.969 0.530 55.805 1.00 96.94 531 ARG A C 1
ATOM 4080 O O . ARG A 1 531 ? -27.062 0.524 54.986 1.00 96.94 531 ARG A O 1
ATOM 4087 N N . TRP A 1 532 ? -29.223 0.187 55.506 1.00 96.81 532 TRP A N 1
ATOM 4088 C CA . TRP A 1 532 ? -29.656 -0.106 54.140 1.00 96.81 532 TRP A CA 1
ATOM 4089 C C . TRP A 1 532 ? -29.407 1.104 53.232 1.00 96.81 532 TRP A C 1
ATOM 4091 O O . TRP A 1 532 ? -28.906 0.942 52.126 1.00 96.81 532 TRP A O 1
ATOM 4101 N N . TRP A 1 533 ? -29.689 2.315 53.723 1.00 97.81 533 TRP A N 1
ATOM 4102 C CA . TRP A 1 533 ? -29.457 3.563 52.995 1.00 97.81 533 TRP A CA 1
ATOM 4103 C C . TRP A 1 533 ? -27.966 3.841 52.755 1.00 97.81 533 TRP A C 1
ATOM 4105 O O . TRP A 1 533 ? -27.565 4.184 51.643 1.00 97.81 533 TRP A O 1
ATOM 4115 N N . ASP A 1 534 ? -27.132 3.638 53.773 1.00 97.44 534 ASP A N 1
ATOM 4116 C CA . ASP A 1 534 ? -25.675 3.753 53.663 1.00 97.44 534 ASP A CA 1
ATOM 4117 C C . ASP A 1 534 ? -25.118 2.725 52.651 1.00 97.44 534 ASP A C 1
ATOM 4119 O O . ASP A 1 534 ? -24.273 3.049 51.816 1.00 97.44 534 ASP A O 1
ATOM 4123 N N . ASP A 1 535 ? -25.631 1.490 52.658 1.00 97.44 535 ASP A N 1
ATOM 4124 C CA . ASP A 1 535 ? -25.266 0.463 51.675 1.00 97.44 535 ASP A CA 1
ATOM 4125 C C . ASP A 1 535 ? -25.751 0.827 50.257 1.00 97.44 535 ASP A C 1
ATOM 4127 O O . ASP A 1 535 ? -24.990 0.670 49.301 1.00 97.44 535 ASP A O 1
ATOM 4131 N N . PHE A 1 536 ? -26.974 1.348 50.106 1.00 96.56 536 PHE A N 1
ATOM 4132 C CA . PHE A 1 536 ? -27.530 1.806 48.826 1.00 96.56 536 PHE A CA 1
ATOM 4133 C C . PHE A 1 536 ? -26.681 2.925 48.219 1.00 96.56 536 PHE A C 1
ATOM 4135 O O . PHE A 1 536 ? -26.241 2.815 47.077 1.00 96.56 536 PHE A O 1
ATOM 4142 N N . THR A 1 537 ? -26.392 3.971 48.997 1.00 97.00 537 THR A N 1
ATOM 4143 C CA . THR A 1 537 ? -25.562 5.106 48.557 1.00 97.00 537 THR A CA 1
ATOM 4144 C C . THR A 1 537 ? -24.139 4.677 48.209 1.00 97.00 537 THR A C 1
ATOM 4146 O O . THR A 1 537 ? -23.591 5.139 47.209 1.00 97.00 537 THR A O 1
ATOM 4149 N N . ARG A 1 538 ? -23.556 3.725 48.952 1.00 97.06 538 ARG A N 1
ATOM 4150 C CA . ARG A 1 538 ? -22.254 3.136 48.606 1.00 97.06 538 ARG A CA 1
ATOM 4151 C C . ARG A 1 538 ? -22.293 2.395 47.269 1.00 97.06 538 ARG A C 1
ATOM 4153 O O . ARG A 1 538 ? -21.366 2.532 46.475 1.00 97.06 538 ARG A O 1
ATOM 4160 N N . VAL A 1 539 ? -23.325 1.585 47.024 1.00 96.38 539 VAL A N 1
ATOM 4161 C CA . VAL A 1 539 ? -23.464 0.855 45.753 1.00 96.38 539 VAL A CA 1
ATOM 4162 C C . VAL A 1 539 ? -23.702 1.828 44.596 1.00 96.38 539 VAL A C 1
ATOM 4164 O O . VAL A 1 539 ? -23.057 1.679 43.560 1.00 96.38 539 VAL A O 1
ATOM 4167 N N . ALA A 1 540 ? -24.541 2.847 44.797 1.00 95.06 540 ALA A N 1
ATOM 4168 C CA . ALA A 1 540 ? -24.792 3.928 43.845 1.00 95.06 540 ALA A CA 1
ATOM 4169 C C . ALA A 1 540 ? -23.507 4.690 43.480 1.00 95.06 540 ALA A C 1
ATOM 4171 O O . ALA A 1 540 ? -23.237 4.893 42.300 1.00 95.06 540 ALA A O 1
ATOM 4172 N N . GLY A 1 541 ? -22.658 5.016 44.459 1.00 94.50 541 GLY A N 1
ATOM 4173 C CA . GLY A 1 541 ? -21.380 5.696 44.214 1.00 94.50 541 GLY A CA 1
ATOM 4174 C C . GLY A 1 541 ? -20.398 4.906 43.338 1.00 94.50 541 GLY A C 1
ATOM 4175 O O . GLY A 1 541 ? -19.580 5.506 42.647 1.00 94.50 541 GLY A O 1
ATOM 4176 N N . GLY A 1 542 ? -20.494 3.571 43.312 1.00 96.19 542 GLY A N 1
ATOM 4177 C CA . GLY A 1 542 ? -19.654 2.719 42.460 1.00 96.19 542 GLY A CA 1
ATOM 4178 C C . GLY A 1 542 ? -20.106 2.625 40.998 1.00 96.19 542 GLY A C 1
ATOM 4179 O O . GLY A 1 542 ? -19.332 2.182 40.155 1.00 96.19 542 GLY A O 1
ATOM 4180 N N . VAL A 1 543 ? -21.339 3.037 40.680 1.00 96.44 543 VAL A N 1
ATOM 4181 C CA . VAL A 1 543 ? -21.925 2.889 39.335 1.00 96.44 543 VAL A CA 1
ATOM 4182 C C . VAL A 1 543 ? -21.175 3.718 38.296 1.00 96.44 543 VAL A C 1
ATOM 4184 O O . VAL A 1 543 ? -20.930 3.233 37.197 1.00 96.44 543 VAL A O 1
ATOM 4187 N N . LYS A 1 544 ? -20.779 4.947 38.647 1.00 95.94 544 LYS A N 1
ATOM 4188 C CA . LYS A 1 544 ? -20.040 5.841 37.746 1.00 95.94 544 LYS A CA 1
ATOM 4189 C C . LYS A 1 544 ? -18.755 5.195 37.244 1.00 95.94 544 LYS A C 1
ATOM 4191 O O . LYS A 1 544 ? -18.564 5.094 36.040 1.00 95.94 544 LYS A O 1
ATOM 4196 N N . GLN A 1 545 ? -17.926 4.715 38.168 1.00 96.56 545 GLN A N 1
ATOM 4197 C CA . GLN A 1 545 ? -16.657 4.084 37.827 1.00 96.56 545 GLN A CA 1
ATOM 4198 C C . GLN A 1 545 ? -16.861 2.817 36.991 1.00 96.56 545 GLN A C 1
ATOM 4200 O O . GLN A 1 545 ? -16.211 2.668 35.964 1.00 96.56 545 GLN A O 1
ATOM 4205 N N . ASP A 1 546 ? -17.813 1.954 37.365 1.00 97.69 546 ASP A N 1
ATOM 4206 C CA . ASP A 1 546 ? -18.068 0.728 36.605 1.00 97.69 546 ASP A CA 1
ATOM 4207 C C . ASP A 1 546 ? -18.524 1.021 35.159 1.00 97.69 546 ASP A C 1
ATOM 4209 O O . ASP A 1 546 ? -18.129 0.303 34.241 1.00 97.69 546 ASP A O 1
ATOM 4213 N N . ILE A 1 547 ? -19.347 2.056 34.933 1.00 96.94 547 ILE A N 1
ATOM 4214 C CA . ILE A 1 547 ? -19.798 2.441 33.582 1.00 96.94 547 ILE A CA 1
ATOM 4215 C C . ILE A 1 547 ? -18.650 3.061 32.782 1.00 96.94 547 ILE A C 1
ATOM 4217 O O . ILE A 1 547 ? -18.509 2.725 31.610 1.00 96.94 547 ILE A O 1
ATOM 4221 N N . THR A 1 548 ? -17.826 3.924 33.383 1.00 96.69 548 THR A N 1
ATOM 4222 C CA . THR A 1 548 ? -16.636 4.491 32.724 1.00 96.69 548 THR A CA 1
ATOM 4223 C C . THR A 1 548 ? -15.662 3.396 32.307 1.00 96.69 548 THR A C 1
ATOM 4225 O O . THR A 1 548 ? -15.327 3.306 31.128 1.00 96.69 548 THR A O 1
ATOM 4228 N N . ASP A 1 549 ? -15.316 2.491 33.223 1.00 97.69 549 ASP A N 1
ATOM 4229 C CA . ASP A 1 549 ? -14.426 1.365 32.933 1.00 97.69 549 ASP A CA 1
ATOM 4230 C C . ASP A 1 549 ? -15.016 0.449 31.846 1.00 97.69 549 ASP A C 1
ATOM 4232 O O . ASP A 1 549 ? -14.294 -0.059 30.987 1.00 97.69 549 ASP A O 1
ATOM 4236 N N . THR A 1 550 ? -16.338 0.237 31.859 1.00 97.69 550 THR A N 1
ATOM 4237 C CA . THR A 1 550 ? -17.023 -0.569 30.837 1.00 97.69 550 THR A CA 1
ATOM 4238 C C . THR A 1 550 ? -17.028 0.135 29.482 1.00 97.69 550 THR A C 1
ATOM 4240 O O . THR A 1 550 ? -16.775 -0.519 28.474 1.00 97.69 550 THR A O 1
ATOM 4243 N N . LEU A 1 551 ? -17.280 1.446 29.427 1.00 97.81 551 LEU A N 1
ATOM 4244 C CA . LEU A 1 551 ? -17.251 2.215 28.181 1.00 97.81 551 LEU A CA 1
ATOM 4245 C C . LEU A 1 551 ? -15.861 2.166 27.545 1.00 97.81 551 LEU A C 1
ATOM 4247 O O . LEU A 1 551 ? -15.754 1.877 26.354 1.00 97.81 551 LEU A O 1
ATOM 4251 N N . ASP A 1 552 ? -14.814 2.377 28.340 1.00 97.81 552 ASP A N 1
ATOM 4252 C CA . ASP A 1 552 ? -13.430 2.316 27.869 1.00 97.81 552 ASP A CA 1
ATOM 4253 C C . ASP A 1 552 ? -13.097 0.921 27.336 1.00 97.81 552 ASP A C 1
ATOM 4255 O O . ASP A 1 552 ? -12.603 0.777 26.216 1.00 97.81 552 ASP A O 1
ATOM 4259 N N . GLN A 1 553 ? -13.477 -0.130 28.069 1.00 97.94 553 GLN A N 1
ATOM 4260 C CA . GLN A 1 553 ? -13.299 -1.508 27.611 1.00 97.94 553 GLN A CA 1
ATOM 4261 C C . GLN A 1 553 ? -14.063 -1.812 26.319 1.00 97.94 553 GLN A C 1
ATOM 4263 O O . GLN A 1 553 ? -13.543 -2.541 25.475 1.00 97.94 553 GLN A O 1
ATOM 4268 N N . VAL A 1 554 ? -15.281 -1.297 26.149 1.00 98.19 554 VAL A N 1
ATOM 4269 C CA . VAL A 1 554 ? -16.076 -1.480 24.925 1.00 98.19 554 VAL A CA 1
ATOM 4270 C C . VAL A 1 554 ? -15.442 -0.738 23.755 1.00 98.19 554 VAL A C 1
ATOM 4272 O O . VAL A 1 554 ? -15.329 -1.296 22.661 1.00 98.19 554 VAL A O 1
ATOM 4275 N N . MET A 1 555 ? -14.974 0.488 23.979 1.00 98.12 555 MET A N 1
ATOM 4276 C CA . MET A 1 555 ? -14.289 1.262 22.951 1.00 98.12 555 MET A CA 1
ATOM 4277 C C . MET A 1 555 ? -13.033 0.546 22.459 1.00 98.12 555 MET A C 1
ATOM 4279 O O . MET A 1 555 ? -12.865 0.377 21.252 1.00 98.12 555 MET A O 1
ATOM 4283 N N . GLU A 1 556 ? -12.193 0.053 23.368 1.00 97.75 556 GLU A N 1
ATOM 4284 C CA . GLU A 1 556 ? -10.943 -0.615 23.000 1.00 97.75 556 GLU A CA 1
ATOM 4285 C C . GLU A 1 556 ? -11.153 -2.016 22.417 1.00 97.75 556 GLU A C 1
ATOM 4287 O O . GLU A 1 556 ? -10.550 -2.356 21.399 1.00 97.75 556 GLU A O 1
ATOM 4292 N N . ASN A 1 557 ? -12.010 -2.834 23.036 1.00 97.75 557 ASN A N 1
ATOM 4293 C CA . ASN A 1 557 ? -12.119 -4.259 22.706 1.00 97.75 557 ASN A CA 1
ATOM 4294 C C . ASN A 1 557 ? -13.214 -4.587 21.683 1.00 97.75 557 ASN A C 1
ATOM 4296 O O . ASN A 1 557 ? -13.226 -5.700 21.165 1.00 97.75 557 ASN A O 1
ATOM 4300 N N . GLN A 1 558 ? -14.149 -3.676 21.405 1.00 97.69 558 GLN A N 1
ATOM 4301 C CA . GLN A 1 558 ? -15.248 -3.931 20.463 1.00 97.69 558 GLN A CA 1
ATOM 4302 C C . GLN A 1 558 ? -15.251 -2.926 19.314 1.00 97.69 558 GLN A C 1
ATOM 4304 O O . GLN A 1 558 ? -15.229 -3.331 18.152 1.00 97.69 558 GLN A O 1
ATOM 4309 N N . VAL A 1 559 ? -15.245 -1.625 19.616 1.00 98.25 559 VAL A N 1
ATOM 4310 C CA . VAL A 1 559 ? -15.419 -0.577 18.594 1.00 98.25 559 VAL A CA 1
ATOM 4311 C C . VAL A 1 559 ? -14.151 -0.375 17.767 1.00 98.25 559 VAL A C 1
ATOM 4313 O O . VAL A 1 559 ? -14.210 -0.411 16.539 1.00 98.25 559 VAL A O 1
ATOM 4316 N N . LEU A 1 560 ? -13.007 -0.183 18.428 1.00 98.19 560 LEU A N 1
ATOM 4317 C CA . LEU A 1 560 ? -11.738 0.165 17.780 1.00 98.19 560 LEU A CA 1
ATOM 4318 C C . LEU A 1 560 ? -10.826 -1.040 17.531 1.00 98.19 560 LEU A C 1
ATOM 4320 O O . LEU A 1 560 ? -9.818 -0.891 16.843 1.00 98.19 560 LEU A O 1
ATOM 4324 N N . LEU A 1 561 ? -11.177 -2.224 18.047 1.00 98.06 561 LEU A N 1
ATOM 4325 C CA . LEU A 1 561 ? -10.333 -3.421 17.997 1.00 98.06 561 LEU A CA 1
ATOM 4326 C C . LEU A 1 561 ? -9.840 -3.726 16.575 1.00 98.06 561 LEU A C 1
ATOM 4328 O O . LEU A 1 561 ? -8.641 -3.825 16.345 1.00 98.06 561 LEU A O 1
ATOM 4332 N N . VAL A 1 562 ? -10.755 -3.829 15.605 1.00 98.19 562 VAL A N 1
ATOM 4333 C CA . VAL A 1 562 ? -10.407 -4.202 14.222 1.00 98.19 562 VAL A CA 1
ATOM 4334 C C . VAL A 1 562 ? -9.557 -3.131 13.545 1.00 98.19 562 VAL A C 1
ATOM 4336 O O . VAL A 1 562 ? -8.583 -3.468 12.876 1.00 98.19 562 VAL A O 1
ATOM 4339 N N . ALA A 1 563 ? -9.892 -1.852 13.738 1.00 98.12 563 ALA A N 1
ATOM 4340 C CA . ALA A 1 563 ? -9.132 -0.750 13.160 1.00 98.12 563 ALA A CA 1
ATOM 4341 C C . ALA A 1 563 ? -7.718 -0.671 13.750 1.00 98.12 563 ALA A C 1
ATOM 4343 O O . ALA A 1 563 ? -6.757 -0.661 12.990 1.00 98.12 563 ALA A O 1
ATOM 4344 N N . ARG A 1 564 ? -7.565 -0.718 15.081 1.00 98.12 564 ARG A N 1
ATOM 4345 C CA . ARG A 1 564 ? -6.250 -0.682 15.745 1.00 98.12 564 ARG A CA 1
ATOM 4346 C C . ARG A 1 564 ? -5.389 -1.892 15.394 1.00 98.12 564 ARG A C 1
ATOM 4348 O O . ARG A 1 564 ? -4.217 -1.719 15.062 1.00 98.12 564 ARG A O 1
ATOM 4355 N N . THR A 1 565 ? -5.950 -3.104 15.432 1.00 98.12 565 THR A N 1
ATOM 4356 C CA . THR A 1 565 ? -5.218 -4.316 15.032 1.00 98.12 565 THR A CA 1
ATOM 4357 C C . THR A 1 565 ? -4.825 -4.251 13.557 1.00 98.12 565 THR A C 1
ATOM 4359 O O . THR A 1 565 ? -3.677 -4.533 13.231 1.00 98.12 565 THR A O 1
ATOM 4362 N N . GLY A 1 566 ? -5.725 -3.808 12.673 1.00 97.56 566 GLY A N 1
ATOM 4363 C CA . GLY A 1 566 ? -5.425 -3.605 11.254 1.00 97.56 566 GLY A CA 1
ATOM 4364 C C . GLY A 1 566 ? -4.307 -2.585 11.023 1.00 97.56 566 GLY A C 1
ATOM 4365 O O . GLY A 1 566 ? -3.350 -2.892 10.319 1.00 97.56 566 GLY A O 1
ATOM 4366 N N . CYS A 1 567 ? -4.385 -1.414 11.661 1.00 98.12 567 CYS A N 1
ATOM 4367 C CA . CYS A 1 567 ? -3.368 -0.364 11.587 1.00 98.12 567 CYS A CA 1
ATOM 4368 C C . CYS A 1 567 ? -2.009 -0.830 12.117 1.00 98.12 567 CYS A C 1
ATOM 4370 O O . CYS A 1 567 ? -0.991 -0.570 11.485 1.00 98.12 567 CYS A O 1
ATOM 4372 N N . THR A 1 568 ? -1.981 -1.539 13.247 1.00 98.12 568 THR A N 1
ATOM 4373 C CA . THR A 1 568 ? -0.734 -2.011 13.871 1.00 98.12 568 THR A CA 1
ATOM 4374 C C . THR A 1 568 ? -0.042 -3.056 12.998 1.00 98.12 568 THR A C 1
ATOM 4376 O O . THR A 1 568 ? 1.137 -2.913 12.682 1.00 98.12 568 THR A O 1
ATOM 4379 N N . GLU A 1 569 ? -0.780 -4.070 12.546 1.00 97.81 569 GLU A N 1
ATOM 4380 C CA . GLU A 1 569 ? -0.245 -5.138 11.692 1.00 97.81 569 GLU A CA 1
ATOM 4381 C C . GLU A 1 569 ? 0.172 -4.615 10.309 1.00 97.81 569 GLU A C 1
ATOM 4383 O O . GLU A 1 569 ? 1.193 -5.033 9.758 1.00 97.81 569 GLU A O 1
ATOM 4388 N N . LEU A 1 570 ? -0.593 -3.683 9.730 1.00 97.56 570 LEU A N 1
ATOM 4389 C CA . LEU A 1 570 ? -0.234 -3.066 8.454 1.00 97.56 570 LEU A CA 1
ATOM 4390 C C . LEU A 1 570 ? 0.979 -2.138 8.604 1.00 97.56 570 LEU A C 1
ATOM 4392 O O . LEU A 1 570 ? 1.862 -2.171 7.754 1.00 97.56 570 LEU A O 1
ATOM 4396 N N . SER A 1 571 ? 1.069 -1.376 9.697 1.00 98.06 571 SER A N 1
ATOM 4397 C CA . SER A 1 571 ? 2.229 -0.529 10.008 1.00 98.06 571 SER A CA 1
ATOM 4398 C C . SER A 1 571 ? 3.503 -1.360 10.153 1.00 98.06 571 SER A C 1
ATOM 4400 O O . SER A 1 571 ? 4.525 -1.021 9.559 1.00 98.06 571 SER A O 1
ATOM 4402 N N . GLN A 1 572 ? 3.432 -2.505 10.840 1.00 97.69 572 GLN A N 1
ATOM 4403 C CA . GLN A 1 572 ? 4.553 -3.441 10.929 1.00 97.69 572 GLN A CA 1
ATOM 4404 C C . GLN A 1 572 ? 4.995 -3.942 9.543 1.00 97.69 572 GLN A C 1
ATOM 4406 O O . GLN A 1 572 ? 6.184 -3.984 9.243 1.00 97.69 572 GLN A O 1
ATOM 4411 N N . ARG A 1 573 ? 4.055 -4.280 8.656 1.00 97.38 573 ARG A N 1
ATOM 4412 C CA . ARG A 1 573 ? 4.393 -4.700 7.284 1.00 97.38 573 ARG A CA 1
ATOM 4413 C C . ARG A 1 573 ? 4.994 -3.570 6.456 1.00 97.38 573 ARG A C 1
ATOM 4415 O O . ARG A 1 573 ? 5.880 -3.817 5.643 1.00 97.38 573 ARG A O 1
ATOM 4422 N N . VAL A 1 574 ? 4.519 -2.339 6.650 1.00 97.69 574 VAL A N 1
ATOM 4423 C CA . VAL A 1 574 ? 5.090 -1.151 6.008 1.00 97.69 574 VAL A CA 1
ATOM 4424 C C . VAL A 1 574 ? 6.535 -0.955 6.461 1.00 97.69 574 VAL A C 1
ATOM 4426 O O . VAL A 1 574 ? 7.397 -0.744 5.611 1.00 97.69 574 VAL A O 1
ATOM 4429 N N . THR A 1 575 ? 6.830 -1.051 7.760 1.00 97.88 575 THR A N 1
ATOM 4430 C CA . THR A 1 575 ? 8.204 -0.896 8.265 1.00 97.88 575 THR A CA 1
ATOM 4431 C C . THR A 1 575 ? 9.112 -2.023 7.781 1.00 97.88 575 THR A C 1
ATOM 4433 O O . THR A 1 575 ? 10.190 -1.736 7.266 1.00 97.88 575 THR A O 1
ATOM 4436 N N . GLU A 1 576 ? 8.661 -3.279 7.831 1.00 97.19 576 GLU A N 1
ATOM 4437 C CA . GLU A 1 576 ? 9.380 -4.427 7.260 1.00 97.19 576 GLU A CA 1
ATOM 4438 C C . GLU A 1 576 ? 9.700 -4.191 5.775 1.00 97.19 576 GLU A C 1
ATOM 4440 O O . GLU A 1 576 ? 10.863 -4.246 5.369 1.00 97.19 576 GLU A O 1
ATOM 4445 N N . ARG A 1 577 ? 8.706 -3.813 4.963 1.00 96.56 577 ARG A N 1
ATOM 4446 C CA . ARG A 1 577 ? 8.920 -3.575 3.531 1.00 96.56 577 ARG A CA 1
ATOM 4447 C C . ARG A 1 577 ? 9.816 -2.365 3.253 1.00 96.56 577 ARG A C 1
ATOM 4449 O O . ARG A 1 577 ? 10.601 -2.418 2.310 1.00 96.56 577 ARG A O 1
ATOM 4456 N N . LYS A 1 578 ? 9.751 -1.300 4.059 1.00 97.56 578 LYS A N 1
ATOM 4457 C CA . LYS A 1 578 ? 10.678 -0.157 3.954 1.00 97.56 578 LYS A CA 1
ATOM 4458 C C . LYS A 1 578 ? 12.128 -0.601 4.150 1.00 97.56 578 LYS A C 1
ATOM 4460 O O . LYS A 1 578 ? 12.961 -0.270 3.312 1.00 97.56 578 LYS A O 1
ATOM 4465 N N . THR A 1 579 ? 12.404 -1.428 5.162 1.00 97.50 579 THR A N 1
ATOM 4466 C CA . THR A 1 579 ? 13.763 -1.958 5.383 1.00 97.50 579 THR A CA 1
ATOM 4467 C C . THR A 1 579 ? 14.233 -2.855 4.234 1.00 97.50 579 THR A C 1
ATOM 4469 O O . THR A 1 579 ? 15.398 -2.810 3.844 1.00 97.50 579 THR A O 1
ATOM 4472 N N . GLU A 1 580 ? 13.331 -3.630 3.619 1.00 96.44 580 GLU A N 1
ATOM 4473 C CA . GLU A 1 580 ? 13.657 -4.408 2.417 1.00 96.44 580 GLU A CA 1
ATOM 4474 C C . GLU A 1 580 ? 14.017 -3.510 1.228 1.00 96.44 580 GLU A C 1
ATOM 4476 O O . GLU A 1 580 ? 14.998 -3.776 0.533 1.00 96.44 580 GLU A O 1
ATOM 4481 N N . LEU A 1 581 ? 13.254 -2.437 0.996 1.00 96.62 581 LEU A N 1
ATOM 4482 C CA . LEU A 1 581 ? 13.536 -1.482 -0.079 1.00 96.62 581 LEU A CA 1
ATOM 4483 C C . LEU A 1 581 ? 14.839 -0.710 0.158 1.00 96.62 581 LEU A C 1
ATOM 4485 O O . LEU A 1 581 ? 15.546 -0.425 -0.803 1.00 96.62 581 LEU A O 1
ATOM 4489 N N . GLU A 1 582 ? 15.182 -0.391 1.406 1.00 97.62 582 GLU A N 1
ATOM 4490 C CA . GLU A 1 582 ? 16.476 0.205 1.767 1.00 97.62 582 GLU A CA 1
ATOM 4491 C C . GLU A 1 582 ? 17.642 -0.722 1.405 1.00 97.62 582 GLU A C 1
ATOM 4493 O O . GLU A 1 582 ? 18.556 -0.297 0.701 1.00 97.62 582 GLU A O 1
ATOM 4498 N N . MET A 1 583 ? 17.566 -2.010 1.758 1.00 96.81 583 MET A N 1
ATOM 4499 C CA . MET A 1 583 ? 18.590 -2.992 1.369 1.00 96.81 583 MET A CA 1
ATOM 4500 C C . MET A 1 583 ? 18.712 -3.148 -0.157 1.00 96.81 583 MET A C 1
ATOM 4502 O O . MET A 1 583 ? 19.817 -3.281 -0.692 1.00 96.81 583 MET A O 1
ATOM 4506 N N . LEU A 1 584 ? 17.585 -3.147 -0.880 1.00 96.62 584 LEU A N 1
ATOM 4507 C CA . LEU A 1 584 ? 17.590 -3.213 -2.346 1.00 96.62 584 LEU A CA 1
ATOM 4508 C C . LEU A 1 584 ? 18.195 -1.953 -2.969 1.00 96.62 584 LEU A C 1
ATOM 4510 O O . LEU A 1 584 ? 18.945 -2.067 -3.938 1.00 96.62 584 LEU A O 1
ATOM 4514 N N . GLN A 1 585 ? 17.911 -0.781 -2.401 1.00 97.69 585 GLN A N 1
ATOM 4515 C CA . GLN A 1 585 ? 18.475 0.491 -2.836 1.00 97.69 585 GLN A CA 1
ATOM 4516 C C . GLN A 1 585 ? 19.994 0.526 -2.637 1.00 97.69 585 GLN A C 1
ATOM 4518 O O . GLN A 1 585 ? 20.716 0.845 -3.577 1.00 97.69 585 GLN A O 1
ATOM 4523 N N . GLU A 1 586 ? 20.497 0.126 -1.467 1.00 97.25 586 GLU A N 1
ATOM 4524 C CA . GLU A 1 586 ? 21.942 0.048 -1.205 1.00 97.25 586 GLU A CA 1
ATOM 4525 C C . GLU A 1 586 ? 22.650 -0.874 -2.206 1.00 97.25 586 GLU A C 1
ATOM 4527 O O . GLU A 1 586 ? 23.710 -0.541 -2.748 1.00 97.25 586 GLU A O 1
ATOM 4532 N N . ARG A 1 587 ? 22.044 -2.032 -2.502 1.00 96.88 587 ARG A N 1
ATOM 4533 C CA . ARG A 1 587 ? 22.569 -2.966 -3.504 1.00 96.88 587 ARG A CA 1
ATOM 4534 C C . ARG A 1 587 ? 22.543 -2.365 -4.908 1.00 96.88 587 ARG A C 1
ATOM 4536 O O . ARG A 1 587 ? 23.506 -2.540 -5.653 1.00 96.88 587 ARG A O 1
ATOM 4543 N N . LEU A 1 588 ? 21.468 -1.674 -5.274 1.00 97.12 588 LEU A N 1
ATOM 4544 C CA . LEU A 1 588 ? 21.341 -0.990 -6.557 1.00 97.12 588 LEU A CA 1
ATOM 4545 C C . LEU A 1 588 ? 22.412 0.090 -6.715 1.00 97.12 588 LEU A C 1
ATOM 4547 O O . LEU A 1 588 ? 23.072 0.147 -7.753 1.00 97.12 588 LEU A O 1
ATOM 4551 N N . ASP A 1 589 ? 22.632 0.901 -5.683 1.00 97.25 589 ASP A N 1
ATOM 4552 C CA . ASP A 1 589 ? 23.616 1.977 -5.713 1.00 97.25 589 ASP A CA 1
ATOM 4553 C C . ASP A 1 589 ? 25.041 1.420 -5.828 1.00 97.25 589 ASP A C 1
ATOM 4555 O O . ASP A 1 589 ? 25.824 1.909 -6.647 1.00 97.25 589 ASP A O 1
ATOM 4559 N N . ALA A 1 590 ? 25.348 0.315 -5.139 1.00 96.44 590 ALA A N 1
ATOM 4560 C CA . ALA A 1 590 ? 26.617 -0.397 -5.298 1.00 96.44 590 ALA A CA 1
ATOM 4561 C C . ALA A 1 590 ? 26.840 -0.925 -6.732 1.00 96.44 590 ALA A C 1
ATOM 4563 O O . ALA A 1 590 ? 27.947 -0.796 -7.262 1.00 96.44 590 ALA A O 1
ATOM 4564 N N . LEU A 1 591 ? 25.810 -1.493 -7.376 1.00 96.56 591 LEU A N 1
ATOM 4565 C CA . LEU A 1 591 ? 25.901 -1.970 -8.764 1.00 96.56 591 LEU A CA 1
ATOM 4566 C C . LEU A 1 591 ? 26.009 -0.816 -9.765 1.00 96.56 591 LEU A C 1
ATOM 4568 O O . LEU A 1 591 ? 26.779 -0.913 -10.718 1.00 96.56 591 LEU A O 1
ATOM 4572 N N . SER A 1 592 ? 25.296 0.289 -9.535 1.00 96.25 592 SER A N 1
ATOM 4573 C CA . SER A 1 592 ? 25.393 1.480 -10.386 1.00 96.25 592 SER A CA 1
ATOM 4574 C C . SER A 1 592 ? 26.799 2.088 -10.344 1.00 96.25 592 SER A C 1
ATOM 4576 O O . SER A 1 592 ? 27.406 2.308 -11.389 1.00 96.25 592 SER A O 1
ATOM 4578 N N . LEU A 1 593 ? 27.392 2.201 -9.151 1.00 96.50 593 LEU A N 1
ATOM 4579 C CA . LEU A 1 593 ? 28.774 2.646 -8.976 1.00 96.50 593 LEU A CA 1
ATOM 4580 C C . LEU A 1 593 ? 29.782 1.698 -9.644 1.00 96.50 593 LEU A C 1
ATOM 4582 O O . LEU A 1 593 ? 30.795 2.147 -10.182 1.00 96.50 593 LEU A O 1
ATOM 4586 N N . ALA A 1 594 ? 29.535 0.385 -9.608 1.00 95.50 594 ALA A N 1
ATOM 4587 C CA . ALA A 1 594 ? 30.364 -0.590 -10.314 1.00 95.50 594 ALA A CA 1
ATOM 4588 C C . ALA A 1 594 ? 30.265 -0.420 -11.840 1.00 95.50 594 ALA A C 1
ATOM 4590 O O . ALA A 1 594 ? 31.298 -0.430 -12.509 1.00 95.50 594 ALA A O 1
ATOM 4591 N N . ALA A 1 595 ? 29.061 -0.199 -12.377 1.00 95.06 595 ALA A N 1
ATOM 4592 C CA . ALA A 1 595 ? 28.848 0.084 -13.796 1.00 95.06 595 ALA A CA 1
ATOM 4593 C C . ALA A 1 595 ? 29.599 1.350 -14.244 1.00 95.06 595 ALA A C 1
ATOM 4595 O O . ALA A 1 595 ? 30.280 1.330 -15.268 1.00 95.06 595 ALA A O 1
ATOM 4596 N N . ASP A 1 596 ? 29.550 2.417 -13.444 1.00 94.38 596 ASP A N 1
ATOM 4597 C CA . ASP A 1 596 ? 30.224 3.684 -13.751 1.00 94.38 596 ASP A CA 1
ATOM 4598 C C . ASP A 1 596 ? 31.749 3.564 -13.706 1.00 94.38 596 ASP A C 1
ATOM 4600 O O . ASP A 1 596 ? 32.444 4.085 -14.578 1.00 94.38 596 ASP A O 1
ATOM 4604 N N . ARG A 1 597 ? 32.293 2.808 -12.745 1.00 95.44 597 ARG A N 1
ATOM 4605 C CA . ARG A 1 597 ? 33.733 2.506 -12.696 1.00 95.44 597 ARG A CA 1
ATOM 4606 C C . ARG A 1 597 ? 34.199 1.691 -13.901 1.00 95.44 597 ARG A C 1
ATOM 4608 O O . ARG A 1 597 ? 35.312 1.906 -14.373 1.00 95.44 597 ARG A O 1
ATOM 4615 N N . LEU A 1 598 ? 33.385 0.742 -14.369 1.00 93.50 598 LEU A N 1
ATOM 4616 C CA . LEU A 1 598 ? 33.706 -0.056 -15.554 1.00 93.50 598 LEU A CA 1
ATOM 4617 C C . LEU A 1 598 ? 33.702 0.780 -16.829 1.00 93.50 598 LEU A C 1
ATOM 4619 O O . LEU A 1 598 ? 34.527 0.530 -17.704 1.00 93.50 598 LEU A O 1
ATOM 4623 N N . GLU A 1 599 ? 32.809 1.763 -16.928 1.00 90.81 599 GLU A N 1
ATOM 4624 C CA . GLU A 1 599 ? 32.820 2.699 -18.048 1.00 90.81 599 GLU A CA 1
ATOM 4625 C C . GLU A 1 599 ? 34.041 3.620 -17.996 1.00 90.81 599 GLU A C 1
ATOM 4627 O O . GLU A 1 599 ? 34.725 3.736 -18.997 1.00 90.81 599 GLU A O 1
ATOM 4632 N N . GLN A 1 600 ? 34.382 4.198 -16.839 1.00 92.38 600 GLN A N 1
ATOM 4633 C CA . GLN A 1 600 ? 35.541 5.099 -16.706 1.00 92.38 600 GLN A CA 1
ATOM 4634 C C . GLN A 1 600 ? 36.896 4.442 -17.008 1.00 92.38 600 GLN A C 1
ATOM 4636 O O . GLN A 1 600 ? 37.861 5.134 -17.326 1.00 92.38 600 GLN A O 1
ATOM 4641 N N . ARG A 1 601 ? 37.004 3.120 -16.836 1.00 90.50 601 ARG A N 1
ATOM 4642 C CA . ARG A 1 601 ? 38.229 2.360 -17.138 1.00 90.50 601 ARG A CA 1
ATOM 4643 C C . ARG A 1 601 ? 38.418 2.086 -18.629 1.00 90.50 601 ARG A C 1
ATOM 4645 O O . ARG A 1 601 ? 39.516 1.682 -19.009 1.00 90.50 601 ARG A O 1
ATOM 4652 N N . ARG A 1 602 ? 37.358 2.206 -19.425 1.00 81.56 602 ARG A N 1
ATOM 4653 C CA . ARG A 1 602 ? 37.373 1.967 -20.868 1.00 81.56 602 ARG A CA 1
ATOM 4654 C C . ARG A 1 602 ? 37.449 3.286 -21.610 1.00 81.56 602 ARG A C 1
ATOM 4656 O O . ARG A 1 602 ? 38.112 3.275 -22.667 1.00 81.56 602 ARG A O 1
#

Foldseek 3Di:
DDPPPPPPPPPPPPPPPDPPPPPDPPDDDDLLCLLVVLLVLLLVLLCVLCVLPVVLSVLLNVLSVVLNVVSPDPDQDFAEEEQEDDVVLCSLLLVLLQQDDLPDPDPVLSVCSSCVVVPDDPPDFKEKEADDDADDDSHGYDPGVSQVVALTRHMYMYGHDPSVQLVHLEAEYRGEPVCVQPDPPLFQNYEYEHADQDPPPDDPPPPPHPDPHDHPYYHYFHSVLSVVLSVLSNVDVDPVSVVSSVVSNVVRCSVVVSVVVRVVRVVVNDSSVSSSVSSLSSSVSSLVVSVVSLVVVLVLLVVLLVLLVVLVVVLVVVLVVLVCQLQPDPVRGPLVVLLVQLLVQVVVVLVVPDLVVCLVPLVVQLVVVLVSLVVSQSPVSLVSLLVSLVVLLVLLVVLLVSLVVSLDCVSCVVLRDPPLVVVLVVLCPDPVAGRHSVLLCVLSVVLSVVLSPPLSVQLSVLSVVLNVLLCVLLVVLVCQLVCLVVCVVPVDPDDCVVVNDHSVVSNVVSVVSNVVSVVVSVVSSVVSSVVSSVVSVVSSVCSVVVSSVSSSCCSCSHRCVSSVSSSVVSVVSSVVVVVVSVVSVVSSVVSVVSSVVSVVVD

Sequence (602 aa):
MRRSGRVVRSLAVNTRSPRRFSALPKLKPAPANETLELLDATAALVPQALASNPPQLSLWNDVLSAVNSDLRSYHPRPARLVVYGTEASGARDVVTALLEQPFASDAQQAESLRQRWAKQPSEQTNLTIEHGSPAFDDSLRLPLAYLDQFPVPLQVIEGTDPALLQTADIPVIVTRLEDLHNLPITRPDTIVIVNIEDENPFPPRASTSSSPVAPTKYLFVSPSQALSALDVVRDSSASEAIQRYQTAFLASRMPTVSQTLHTALASLQNVSVLRHRTALAQIRGALAACRSSIEEARLQLDRIAADISKLDALAEEERVKVQLDVFGSPQNHAVDRALADATTMMKLKIDHMRWRRSISSIDELSSYLTYTVSRVWCLGLEKELVFHSGRLANMQRAFTARAFELLAPSNTGALHSPVLQNSLRQLTSAPTFPVSPTTLTTPLSKRSQMILDAPTSRLHVSAQRSLFGLIGTTAAGSIISWAGYIGYMINMDGIFGSLILEPATAVATGILITVSGVHWSTSKWNKARKRWWDDFTRVAGGVKQDITDTLDQVMENQVLLVARTGCTELSQRVTERKTELEMLQERLDALSLAADRLEQRR

Secondary structure (DSSP, 8-state):
------------------------------TTTHHHHHHHHHHTTHHHHSTT-HHHHHHHHHHHHHHHHHHH--S---EEEEEE--GGGTHHHHHHHHH--TT-S-HHHHHHHHTTTTTS-TT--EEEEEESS-EESSEEEE--HHHHTSSS-EEEEEES-TTHHHH-SEEEEEEEGGGGGG-----TTPEEEEE--SS------------SS--SEEEEE-HHHHHHHHHHHHH--SHHHHHHHHHHHHHTTHHHHHHHHHHHHHT---HHHHHHHHHHHHHHHHHHHHHHHHHHHHHHHHHHHHHHHHHHHHHHHHHHHHHHHHH--TTS-HHHHHHHHHHHHHHHHHHHS-HHHHHHTHHHHHHHHHHHHHHHSSHHHHHHHHHHHHHHHHHHHHHHHHHHHHTSHHHHGGG--HHHHHHHHHHHHSTTSS--HHHHHHHHHHHHHHHIIIIIHHHHHHHHHHHHHHHHHHHHHHHHHHHHHHHHHHT--SSSGGG---HHHHHHHHHHHHHHHHHHHHHHHHHHHHHHHHHHHHHHHHHHHHHHHHHHHHIIIIISHHHHHHHHHHHHHHHHHHHHHHHHHHHHHHHHHHHHHHHHT-

pLDDT: mean 88.99, std 14.95, range [31.72, 98.5]

=== Feature glossary ===
A reading guide for the features in this record.

Start from the sequence.

  · Sequence gives the chain of amino acids in standard one-letter code (A=alanine, C=cysteine, …, Y=tyrosine), read N→C. It is the only feature that is directly encoded by the gene; all structural features are derived from the folded form of this sequence.

Fold it, and you get atomic coordinates and the backbone conformation that goes with them.

  · The mmCIF table is the protein's shape written out atom by atom. For each backbone N, Cα, C, and carbonyl O, it records an (x, y, z) coordinate triple in Å plus the residue type, chain letter, and residue number.

  · Backbone dihedral angles. Every residue except chain termini has a φ (preceding-C → N → Cα → C) and a ψ (N → Cα → C → next-N). They are reported in degrees following the IUPAC sign convention. Secondary structure is essentially a statement about which (φ, ψ) basin each residue occupies.

  · DSSP 8-state secondary structure assigns each residue one of H (α-helix), G (3₁₀-helix), I (π-helix), E (extended β-strand), B (isolated β-bridge), T (hydrogen-bonded turn), S (bend), or '-' (coil). The assignment is computed from backbone hydrogen-bond geometry via the Kabsch–Sander algorithm.

  · P-SEA three-state annotation labels each residue as helix, strand, or coil based purely on the geometry of the Cα trace. It serves as a fallback when the full backbone (and thus DSSP) is unavailable.

Summarize the fold with a handful of shape descriptors and a per-residue structural alphabet.

  · Radius of gyration (Rg) is the root-mean-square distance of Cα atoms from their centroid — a single number for overall size and compactness. A globular domain of N residues has Rg ≈ 2.2·N^0.38 Å; an extended or disordered chain has a much larger Rg. The Cα contact count is the number of residue pairs whose Cα atoms are within 8 Å and are more than four positions apart in sequence — a standard proxy for tertiary packing density. The bounding box is the smallest axis-aligned box enclosing all Cα atoms.

  · Foldseek's 3Di representation compresses backbone geometry into a per-residue letter drawn from a learned twenty-state alphabet. It captures the tertiary interaction pattern around each residue — which residues are packed against it in space, regardless of where they are in sequence.

  · Accessible surface area quantifies burial. A residue with SASA near zero is packed into the hydrophobic core; one with SASA >100 Å² sits on the surface. Computed here via the Shrake–Rupley numerical algorithm with a 1.4 Å probe.

Ask how reliable the model is.

  · For AlphaFold models, the B-factor field carries pLDDT — the model's own estimate of local accuracy on a 0–100 scale. Regions with pLDDT<50 should be treated as essentially unmodeled; they often correspond to intrinsically disordered segments.

  · For experimental (PDB) structures, the B-factor (temperature factor) quantifies the positional spread of each atom in the crystal — a combination of thermal vibration and static disorder — in units of Å². High B-factors mark flexible loops or poorly resolved regions; low B-factors mark the rigid, well-ordered core.

  · PAE(i, j) answers: if I align the predicted and true structures on residue i, how far off (in Å) do I expect residue j to be? A block-diagonal PAE matrix with low values on the blocks and high values off-diagonal is the signature of a multi-domain protein with confidently predicted domains but uncertain inter-domain orientation.

Place it in context: what it resembles, what it is annotated as, and how it looks.

  · Structural nearest neighbors (via Foldseek easy-search vs the PDB). Reported per hit: target PDB id, E-value, and alignment TM-score. A TM-score above ~0.5 is the conventional threshold for 'same fold'.

  · Functional annotations link the protein to curated databases. InterPro entries identify conserved domains and families by matching the sequence against member-database signatures (Pfam, PROSITE, CDD, …). Gene Ontology (GO) terms describe molecular function, biological process, and cellular component in a controlled vocabulary. CATH places the structure in a hierarchical fold classification (Class/Architecture/Topology/Homologous-superfamily). The organism is the source species.

  · Plot images: a contact map (which residues are close in 3D, as an N×N binary image), a Ramachandran scatter (backbone torsion angles, revealing secondary-structure composition at a glance), and — for AlphaFold structures — a PAE heatmap (pairwise prediction confidence).

  · Structure images are PyMOL renders from six orthogonal camera directions. Cartoon representation draws helices as coils and strands as arrows; sticks shows the backbone as bonds; surface shows the solvent-excluded envelope. Rainbow coloring maps sequence position to hue (blue→red, N→C); chain coloring assigns a distinct color per polypeptide.